Protein AF-A0A7D9EPI9-F1 (afdb_monomer_lite)

Structure (mmCIF, N/CA/C/O backbone):
data_AF-A0A7D9EPI9-F1
#
_entry.id   AF-A0A7D9EPI9-F1
#
loop_
_atom_site.group_PDB
_atom_site.id
_atom_site.type_symbol
_atom_site.label_atom_id
_atom_site.label_alt_id
_atom_site.label_comp_id
_atom_site.label_asym_id
_atom_site.label_entity_id
_atom_site.label_seq_id
_atom_site.pdbx_PDB_ins_code
_atom_site.Cartn_x
_atom_site.Cartn_y
_atom_site.Cartn_z
_atom_site.occupancy
_atom_site.B_iso_or_equiv
_atom_site.auth_seq_id
_atom_site.auth_comp_id
_atom_site.auth_asym_id
_atom_site.auth_atom_id
_atom_site.pdbx_PDB_model_num
ATOM 1 N N . MET A 1 1 ? -19.679 -3.383 13.156 1.00 97.25 1 MET A N 1
ATOM 2 C CA . MET A 1 1 ? -20.537 -3.506 14.360 1.00 97.25 1 MET A CA 1
ATOM 3 C C . MET A 1 1 ? -21.855 -2.795 14.095 1.00 97.25 1 MET A C 1
ATOM 5 O O . MET A 1 1 ? -21.813 -1.631 13.711 1.00 97.25 1 MET A O 1
ATOM 9 N N . LYS A 1 2 ? -22.999 -3.475 14.230 1.00 97.81 2 LYS A N 1
ATOM 10 C CA . LYS A 1 2 ? -24.325 -2.913 13.910 1.00 97.81 2 LYS A CA 1
ATOM 11 C C . LYS A 1 2 ? -24.828 -2.043 15.060 1.00 97.81 2 LYS A C 1
ATOM 13 O O . LYS A 1 2 ? -24.812 -2.496 16.202 1.00 97.81 2 LYS A O 1
ATOM 18 N N . VAL A 1 3 ? -25.292 -0.832 14.768 1.00 98.00 3 VAL A N 1
ATOM 19 C CA . VAL A 1 3 ? -25.965 0.033 15.747 1.00 98.00 3 VAL A CA 1
ATOM 20 C C . VAL A 1 3 ? -27.349 -0.527 16.048 1.00 98.00 3 VAL A C 1
ATOM 22 O O . VAL A 1 3 ? -28.103 -0.848 15.127 1.00 98.00 3 VAL A O 1
ATOM 25 N N . LEU A 1 4 ? -27.681 -0.650 17.332 1.00 97.06 4 LEU A N 1
ATOM 26 C CA . LEU A 1 4 ? -28.988 -1.128 17.773 1.00 97.06 4 LEU A CA 1
ATOM 27 C C . LEU A 1 4 ? -30.002 0.019 17.841 1.00 97.06 4 LEU A C 1
ATOM 29 O O . LEU A 1 4 ? -29.685 1.123 18.283 1.00 97.06 4 LEU A O 1
ATOM 33 N N . GLU A 1 5 ? -31.227 -0.259 17.401 1.00 92.69 5 GLU A N 1
ATOM 34 C CA . GLU A 1 5 ? -32.354 0.665 17.521 1.00 92.69 5 GLU A CA 1
ATOM 35 C C . GLU A 1 5 ? -32.891 0.711 18.969 1.00 92.69 5 GLU A C 1
ATOM 37 O O . GLU A 1 5 ? -32.772 -0.277 19.699 1.00 92.69 5 GLU A O 1
ATOM 42 N N . PRO A 1 6 ? -33.503 1.831 19.403 1.00 91.94 6 PRO A N 1
ATOM 43 C CA . PRO A 1 6 ? -33.719 3.070 18.651 1.00 91.94 6 PRO A CA 1
ATOM 44 C C . PRO A 1 6 ? -32.454 3.937 18.555 1.00 91.94 6 PRO A C 1
ATOM 46 O O . PRO A 1 6 ? -31.719 4.111 19.531 1.00 91.94 6 PRO A O 1
ATOM 49 N N . TYR A 1 7 ? -32.224 4.532 17.380 1.00 93.25 7 TYR A N 1
ATOM 50 C CA . TYR A 1 7 ? -31.107 5.452 17.166 1.00 93.25 7 TYR A CA 1
ATOM 51 C C . TYR A 1 7 ? -31.318 6.756 17.938 1.00 93.25 7 TYR A C 1
ATOM 53 O O . TYR A 1 7 ? -32.371 7.388 17.863 1.00 93.25 7 TYR A O 1
ATOM 61 N N . LYS A 1 8 ? -30.297 7.163 18.694 1.00 87.12 8 LYS A N 1
ATOM 62 C CA . LYS A 1 8 ? -30.306 8.388 19.506 1.00 87.12 8 LYS A CA 1
ATOM 63 C C . LYS A 1 8 ? -29.570 9.523 18.791 1.00 87.12 8 LYS A C 1
ATOM 65 O O . LYS A 1 8 ? -28.892 9.295 17.792 1.00 87.12 8 LYS A O 1
ATOM 70 N N . SER A 1 9 ? -29.709 10.737 19.329 1.00 88.19 9 SER A N 1
ATOM 71 C CA . SER A 1 9 ? -28.993 11.943 18.882 1.00 88.19 9 SER A CA 1
ATOM 72 C C . SER A 1 9 ? -29.084 12.147 17.358 1.00 88.19 9 SER A C 1
ATOM 74 O O . SER A 1 9 ? -30.159 11.997 16.774 1.00 88.19 9 SER A O 1
ATOM 76 N N . LYS A 1 10 ? -27.974 12.492 16.700 1.00 93.88 10 LYS A N 1
ATOM 77 C CA . LYS A 1 10 ? -27.913 12.733 15.255 1.00 93.88 10 LYS A CA 1
ATOM 78 C C . LYS A 1 10 ? -28.196 11.475 14.425 1.00 93.88 10 LYS A C 1
ATOM 80 O O . LYS A 1 10 ? -28.709 11.599 13.314 1.00 93.88 10 LYS A O 1
ATOM 85 N N . LEU A 1 11 ? -27.928 10.278 14.962 1.00 95.12 11 LEU A N 1
ATOM 86 C CA . LEU A 1 11 ? -28.187 9.013 14.260 1.00 95.12 11 LEU A CA 1
ATOM 87 C C . LEU A 1 11 ? -29.686 8.752 14.042 1.00 95.12 11 LEU A C 1
ATOM 89 O O . LEU A 1 11 ? -30.034 7.979 13.157 1.00 95.12 11 LEU A O 1
ATOM 93 N N . SER A 1 12 ? -30.577 9.415 14.789 1.00 95.00 12 SER A N 1
ATOM 94 C CA . SER A 1 12 ? -32.034 9.309 14.595 1.00 95.00 12 SER A CA 1
ATOM 95 C C . SER A 1 12 ? -32.492 9.668 13.173 1.00 95.00 12 SER A C 1
ATOM 97 O O . SER A 1 12 ? -33.464 9.095 12.683 1.00 95.00 12 SER A O 1
ATOM 99 N N . SER A 1 13 ? -31.751 10.533 12.469 1.00 95.38 13 SER A N 1
ATOM 100 C CA . SER A 1 13 ? -31.990 10.871 11.054 1.00 95.38 13 SER A CA 1
ATOM 101 C C . SER A 1 13 ? -31.821 9.689 10.088 1.00 95.38 13 SER A C 1
ATOM 103 O O . SER A 1 13 ? -32.274 9.754 8.949 1.00 95.38 13 SER A O 1
ATOM 105 N N . LEU A 1 14 ? -31.194 8.599 10.539 1.00 95.88 14 LEU A N 1
ATOM 106 C CA . LEU A 1 14 ? -30.938 7.381 9.769 1.00 95.88 14 LEU A CA 1
ATOM 107 C C . LEU A 1 14 ? -31.877 6.225 10.160 1.00 95.88 14 LEU A C 1
ATOM 109 O O . LEU A 1 14 ? -31.626 5.087 9.768 1.00 95.88 14 LEU A O 1
ATOM 113 N N . SER A 1 15 ? -32.930 6.495 10.941 1.00 93.75 15 SER A N 1
ATOM 114 C CA . SER A 1 15 ? -33.893 5.477 11.388 1.00 93.75 15 SER A CA 1
ATOM 115 C C . SER A 1 15 ? -34.497 4.709 10.209 1.00 93.75 15 SER A C 1
ATOM 117 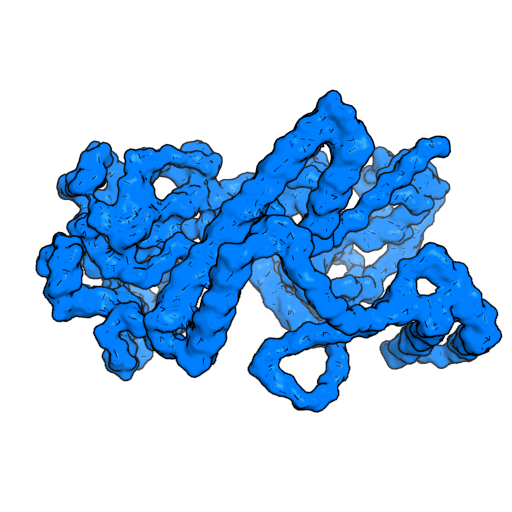O O . SER A 1 15 ? -34.819 5.300 9.177 1.00 93.75 15 SER A O 1
ATOM 119 N N . GLY A 1 16 ? -34.654 3.391 10.357 1.00 92.50 16 GLY A N 1
ATOM 120 C CA . GLY A 1 16 ? -35.127 2.513 9.282 1.00 92.50 16 GLY A CA 1
ATOM 121 C C . GLY A 1 16 ? -34.046 2.075 8.286 1.00 92.50 16 GLY A C 1
ATOM 122 O O . GLY A 1 16 ? -34.344 1.289 7.388 1.00 92.50 16 GLY A O 1
ATOM 123 N N . ARG A 1 17 ? -32.793 2.530 8.438 1.00 96.19 17 ARG A N 1
ATOM 124 C CA . ARG A 1 17 ? -31.630 2.012 7.698 1.00 96.19 17 ARG A CA 1
ATOM 125 C C . ARG A 1 17 ? -30.687 1.259 8.620 1.00 96.19 17 ARG A C 1
ATOM 127 O O . ARG A 1 17 ? -30.560 1.594 9.789 1.00 96.19 17 ARG A O 1
ATOM 134 N N . GLU A 1 18 ? -29.971 0.271 8.090 1.00 97.19 18 GLU A N 1
ATOM 135 C CA . GLU A 1 18 ? -28.964 -0.448 8.871 1.00 97.19 18 GLU A CA 1
ATOM 136 C C . GLU A 1 18 ? -27.672 0.366 8.989 1.00 97.19 18 GLU A C 1
ATOM 138 O O . GLU A 1 18 ? -26.945 0.539 8.009 1.00 97.19 18 GLU A O 1
ATOM 143 N N . VAL A 1 19 ? -27.368 0.846 10.196 1.00 98.31 19 VAL A N 1
ATOM 144 C CA . VAL A 1 19 ? -26.147 1.613 10.480 1.00 98.31 19 VAL A CA 1
ATOM 145 C C . VAL A 1 19 ? -25.066 0.721 11.092 1.00 98.31 19 VAL A C 1
ATOM 147 O O . VAL A 1 19 ? -25.307 -0.001 12.063 1.00 98.31 19 VAL A O 1
ATOM 150 N N . PHE A 1 20 ? -23.845 0.810 10.566 1.00 98.50 20 PHE A N 1
ATOM 151 C CA . PHE A 1 20 ? -22.676 0.067 11.023 1.00 98.50 20 PHE A CA 1
ATOM 152 C C . PHE A 1 20 ? -21.513 1.000 11.355 1.00 98.50 20 PHE A C 1
ATOM 154 O O . PHE A 1 20 ? -21.058 1.781 10.523 1.00 98.50 20 PHE A O 1
ATOM 161 N N . LEU A 1 21 ? -20.960 0.852 12.558 1.00 98.44 21 LEU A N 1
ATOM 162 C CA . LEU A 1 21 ? -19.638 1.378 12.888 1.00 98.44 21 LEU A CA 1
ATOM 163 C C . LEU A 1 21 ? -18.603 0.378 12.376 1.00 98.44 21 LEU A C 1
ATOM 165 O O . LEU A 1 21 ? -18.554 -0.773 12.837 1.00 98.44 21 LEU A O 1
ATOM 169 N N . VAL A 1 22 ? -17.807 0.804 11.399 1.00 98.19 22 VAL A N 1
ATOM 170 C CA . VAL A 1 22 ? -16.820 -0.052 10.735 1.00 98.19 22 VAL A CA 1
ATOM 171 C C . VAL A 1 22 ? -15.447 0.180 11.347 1.00 98.19 22 VAL A C 1
ATOM 173 O O . VAL A 1 22 ? -14.872 1.254 11.214 1.00 98.19 22 VAL A O 1
ATOM 176 N N . ALA A 1 23 ? -14.929 -0.821 12.058 1.00 98.00 23 ALA A N 1
ATOM 177 C CA . ALA A 1 23 ? -13.635 -0.768 12.731 1.00 98.00 23 ALA A CA 1
ATOM 178 C C . ALA A 1 23 ? -12.596 -1.589 11.964 1.00 98.00 23 ALA A C 1
ATOM 180 O O . ALA A 1 23 ? -12.874 -2.717 11.561 1.00 98.00 23 ALA A O 1
ATOM 181 N N . ALA A 1 24 ? -11.398 -1.034 11.782 1.00 97.19 24 ALA A N 1
ATOM 182 C CA . ALA A 1 24 ? -10.280 -1.759 11.184 1.00 97.19 24 ALA A CA 1
ATOM 183 C C . ALA A 1 24 ? -9.490 -2.518 12.259 1.00 97.19 24 ALA A C 1
ATOM 185 O O . ALA A 1 24 ? -9.129 -1.947 13.287 1.00 97.19 24 ALA A O 1
ATOM 186 N N . THR A 1 25 ? -9.162 -3.784 11.995 1.00 95.38 25 THR A N 1
ATOM 187 C CA . THR A 1 25 ? -8.298 -4.599 12.860 1.00 95.38 25 THR A CA 1
ATOM 188 C C . THR A 1 25 ? -7.318 -5.428 12.035 1.00 95.38 25 THR A C 1
ATOM 190 O O . THR A 1 25 ? -7.625 -5.865 10.929 1.00 95.38 25 THR A O 1
ATOM 193 N N . LEU A 1 26 ? -6.128 -5.659 12.594 1.00 94.25 26 LEU A N 1
ATOM 194 C CA . LEU A 1 26 ? -5.126 -6.587 12.056 1.00 94.25 26 LEU A CA 1
ATOM 195 C C . LEU A 1 26 ? -5.144 -7.943 12.770 1.00 94.25 26 LEU A C 1
ATOM 197 O O . LEU A 1 26 ? -4.328 -8.805 12.439 1.00 94.25 26 LEU A O 1
ATOM 201 N N . ARG A 1 27 ? -6.024 -8.113 13.762 1.00 95.44 27 ARG A N 1
ATOM 202 C CA . ARG A 1 27 ? -6.145 -9.300 14.615 1.00 95.44 27 ARG A CA 1
ATOM 203 C C . ARG A 1 27 ? -7.602 -9.780 14.655 1.00 95.44 27 ARG A C 1
ATOM 205 O O . ARG A 1 27 ? -8.275 -9.606 15.665 1.00 95.44 27 ARG A O 1
ATOM 212 N N . PRO A 1 28 ? -8.146 -10.297 13.541 1.00 97.06 28 PRO A N 1
ATOM 213 C CA . PRO A 1 28 ? -9.528 -10.779 13.495 1.00 97.06 28 PRO A CA 1
ATOM 214 C C . PRO A 1 28 ? -9.787 -11.923 14.487 1.00 97.06 28 PRO A C 1
ATOM 216 O O . PRO A 1 28 ? -10.894 -12.044 15.002 1.00 97.06 28 PRO A O 1
ATOM 219 N N . GLU A 1 29 ? -8.769 -12.716 14.829 1.00 96.69 29 GLU A N 1
ATOM 220 C CA . GLU A 1 29 ? -8.881 -13.793 15.815 1.00 96.69 29 GLU A CA 1
ATOM 221 C C . GLU A 1 29 ? -9.288 -13.302 17.209 1.00 96.69 29 GLU A C 1
ATOM 223 O O . GLU A 1 29 ? -9.822 -14.075 17.999 1.00 96.69 29 GLU A O 1
ATOM 228 N N . THR A 1 30 ? -9.067 -12.022 17.524 1.00 97.38 30 THR A N 1
ATOM 229 C CA . THR A 1 30 ? -9.356 -11.488 18.855 1.00 97.38 30 THR A CA 1
ATOM 230 C C . THR A 1 30 ? -10.792 -10.995 19.025 1.00 97.38 30 THR A C 1
ATOM 232 O O . THR A 1 30 ? -11.185 -10.608 20.125 1.00 97.38 30 THR A O 1
ATOM 235 N N . MET A 1 31 ? -11.611 -11.009 17.968 1.00 98.12 31 MET A N 1
ATOM 236 C CA . MET A 1 31 ? -12.956 -10.415 17.986 1.00 98.12 31 MET A CA 1
ATOM 237 C C . MET A 1 31 ? -13.931 -11.099 18.958 1.00 98.12 31 MET A C 1
ATOM 239 O O . MET A 1 31 ? -14.906 -10.478 19.381 1.00 98.12 31 MET A O 1
ATOM 243 N N . TYR A 1 32 ? -13.635 -12.324 19.398 1.00 98.00 32 TYR A N 1
ATOM 244 C CA . TYR A 1 32 ? -14.371 -13.007 20.466 1.00 98.00 32 TYR A CA 1
ATOM 245 C C . TYR A 1 32 ? -14.298 -12.286 21.824 1.00 98.00 32 TYR A C 1
ATOM 247 O O . TYR A 1 32 ? -15.176 -12.471 22.663 1.00 98.00 32 TYR A O 1
ATOM 255 N N . GLY A 1 33 ? -13.263 -11.469 22.055 1.00 97.75 33 GLY A N 1
ATOM 256 C CA . GLY A 1 33 ? -13.019 -10.805 23.339 1.00 97.75 33 GLY A CA 1
ATOM 257 C C . GLY A 1 33 ? -13.422 -9.338 23.374 1.00 97.75 33 GLY A C 1
ATOM 258 O O . GLY A 1 33 ? -12.892 -8.584 24.190 1.00 97.75 33 GLY A O 1
ATOM 259 N N . GLN A 1 34 ? -14.309 -8.906 22.472 1.00 98.56 34 GLN A N 1
ATOM 260 C CA . GLN A 1 34 ? -14.727 -7.507 22.429 1.00 98.56 34 GLN A CA 1
ATOM 261 C C . GLN A 1 34 ? -15.580 -7.136 23.644 1.00 98.56 34 GLN A C 1
ATOM 263 O O . GLN A 1 34 ? -16.635 -7.732 23.854 1.00 98.56 34 GLN A O 1
ATOM 268 N N . THR A 1 35 ? -15.176 -6.105 24.386 1.00 98.62 35 THR A N 1
ATOM 269 C CA . THR A 1 35 ? -15.950 -5.548 25.515 1.00 98.62 35 THR A CA 1
ATOM 270 C C . THR A 1 35 ? -16.702 -4.274 25.148 1.00 98.62 35 THR A C 1
ATOM 272 O O . THR A 1 35 ? -17.728 -3.954 25.739 1.00 98.62 35 THR A O 1
ATOM 275 N N . ASN A 1 36 ? -16.172 -3.510 24.193 1.00 98.75 36 ASN A N 1
ATOM 276 C CA . ASN A 1 36 ? -16.691 -2.214 23.768 1.00 98.75 36 ASN A CA 1
ATOM 277 C C . ASN A 1 36 ? -16.110 -1.812 22.400 1.00 98.75 36 ASN A C 1
ATOM 279 O O . ASN A 1 36 ? -15.264 -2.497 21.825 1.00 98.75 36 ASN A O 1
ATOM 283 N N . CYS A 1 37 ? -16.556 -0.674 21.885 1.00 98.56 37 CYS A N 1
ATOM 284 C CA . CYS A 1 37 ? -16.007 -0.022 20.701 1.00 98.56 37 CYS A CA 1
ATOM 285 C C . CYS A 1 37 ? -15.386 1.311 21.123 1.00 98.56 37 CYS A C 1
ATOM 287 O O . CYS A 1 37 ? -16.001 2.051 21.881 1.00 98.56 37 CYS A O 1
ATOM 289 N N . PHE A 1 38 ? -14.197 1.652 20.649 1.00 98.38 38 PHE A N 1
ATOM 290 C CA . PHE A 1 38 ? -13.574 2.940 20.916 1.00 98.38 38 PHE A CA 1
ATOM 291 C C . PHE A 1 38 ? -13.771 3.922 19.767 1.00 98.38 38 PHE A C 1
ATOM 293 O O . PHE A 1 38 ? -13.585 3.592 18.593 1.00 98.38 38 PHE A O 1
ATOM 300 N N . VAL A 1 39 ? -14.106 5.154 20.138 1.00 98.00 39 VAL A N 1
ATOM 301 C CA . VAL A 1 39 ? -14.189 6.314 19.248 1.00 98.00 39 VAL A CA 1
ATOM 302 C C . VAL A 1 39 ? -13.518 7.508 19.921 1.00 98.00 39 VAL A C 1
ATOM 304 O O . VAL A 1 39 ? -13.577 7.674 21.143 1.00 98.00 39 VAL A O 1
ATOM 307 N N . ARG A 1 40 ? -12.848 8.354 19.137 1.00 97.56 40 ARG A N 1
ATOM 308 C CA . ARG A 1 40 ? -12.223 9.578 19.659 1.00 97.56 40 ARG A CA 1
ATOM 309 C C . ARG A 1 40 ? -13.260 10.706 19.718 1.00 97.56 40 ARG A C 1
ATOM 311 O O . ARG A 1 40 ? -13.770 11.051 18.652 1.00 97.56 40 ARG A O 1
ATOM 318 N N . PRO A 1 41 ? -13.565 11.298 20.892 1.00 96.62 41 PRO A N 1
ATOM 319 C CA . PRO A 1 41 ? -14.691 12.231 21.049 1.00 96.62 41 PRO A CA 1
ATOM 320 C C . PRO A 1 41 ? -14.652 13.472 20.142 1.00 96.62 41 PRO A C 1
ATOM 322 O O . PRO A 1 41 ? -15.694 13.940 19.696 1.00 96.62 41 PRO A O 1
ATOM 325 N N . ASP A 1 42 ? -13.458 13.995 19.864 1.00 96.75 42 ASP A N 1
ATOM 326 C CA . ASP A 1 42 ? -13.216 15.217 19.083 1.00 96.75 42 ASP A CA 1
ATOM 327 C C . ASP A 1 42 ? -12.906 14.954 17.596 1.00 96.75 42 ASP A C 1
ATOM 329 O O . ASP A 1 42 ? -12.675 15.893 16.835 1.00 96.75 42 ASP A O 1
ATOM 333 N N . MET A 1 43 ? -12.873 13.689 17.167 1.00 97.62 43 MET A N 1
ATOM 334 C CA . MET A 1 43 ? -12.644 13.325 15.767 1.00 97.62 43 MET A CA 1
ATOM 335 C C . MET A 1 43 ? -13.930 13.478 14.956 1.00 97.62 43 MET A C 1
ATOM 337 O O . MET A 1 43 ? -15.023 13.206 15.454 1.00 97.62 43 MET A O 1
ATOM 341 N N . GLN A 1 44 ? -13.776 13.895 13.700 1.00 98.06 44 GLN A N 1
ATOM 342 C CA . GLN A 1 44 ? -14.869 13.985 12.740 1.00 98.06 44 GLN A CA 1
ATOM 343 C C . GLN A 1 44 ? -15.082 12.634 12.050 1.00 98.06 44 GLN A C 1
ATOM 345 O O . GLN A 1 44 ? -14.146 12.025 11.524 1.00 98.06 44 GLN A O 1
ATOM 350 N N . TYR A 1 45 ? -16.332 12.197 12.022 1.00 98.50 45 TYR A N 1
ATOM 351 C CA . TYR A 1 45 ? -16.818 11.010 11.337 1.00 98.50 45 TYR A CA 1
ATOM 352 C C . TYR A 1 45 ? -17.910 11.416 10.352 1.00 98.50 45 TYR A C 1
ATOM 354 O O . TYR A 1 45 ? -18.534 12.471 10.464 1.00 98.50 45 TYR A O 1
ATOM 362 N N . ILE A 1 46 ? -18.156 10.548 9.387 1.00 98.56 46 ILE A N 1
ATOM 363 C CA . ILE A 1 46 ? -19.242 10.675 8.430 1.00 98.56 46 ILE A CA 1
ATOM 364 C C . ILE A 1 46 ? -20.019 9.368 8.369 1.00 98.56 46 ILE A C 1
ATOM 366 O O . ILE A 1 46 ? -19.459 8.298 8.612 1.00 98.56 46 ILE A O 1
ATOM 370 N N . ALA A 1 47 ? -21.296 9.470 8.027 1.00 98.44 47 ALA A N 1
ATOM 371 C CA . ALA A 1 47 ? -22.114 8.353 7.595 1.00 98.44 47 ALA A CA 1
ATOM 372 C C . ALA A 1 47 ? -22.291 8.428 6.074 1.00 98.44 47 ALA A C 1
ATOM 374 O O . ALA A 1 47 ? -22.667 9.483 5.555 1.00 98.44 47 ALA A O 1
ATOM 375 N N . PHE A 1 48 ? -22.034 7.331 5.367 1.00 98.38 48 PHE A N 1
ATOM 376 C CA . PHE A 1 48 ? -22.238 7.230 3.919 1.00 98.38 48 PHE A CA 1
ATOM 377 C C . PHE A 1 48 ? -22.910 5.902 3.561 1.00 98.38 48 PHE A C 1
ATOM 379 O O . PHE A 1 48 ? -22.826 4.934 4.321 1.00 98.38 48 PHE A O 1
ATOM 386 N N . GLU A 1 49 ? -23.614 5.872 2.432 1.00 97.56 49 GLU A N 1
ATOM 387 C CA . GLU A 1 49 ? -24.300 4.673 1.945 1.00 97.56 49 GLU A CA 1
ATOM 388 C C . GLU A 1 49 ? -23.356 3.802 1.108 1.00 97.56 49 GLU A C 1
ATOM 390 O O . GLU A 1 49 ? -22.606 4.305 0.270 1.00 97.56 49 GLU A O 1
ATOM 395 N N . THR A 1 50 ? -23.393 2.492 1.343 1.00 96.94 50 THR A N 1
ATOM 396 C CA . THR A 1 50 ? -22.642 1.499 0.569 1.00 96.94 50 THR A CA 1
ATOM 397 C C . THR A 1 50 ? -23.463 0.966 -0.604 1.00 96.94 50 THR A C 1
ATOM 399 O O . THR A 1 50 ? -24.684 1.120 -0.656 1.00 96.94 50 THR A O 1
ATOM 402 N N . VAL A 1 51 ? -22.817 0.230 -1.511 1.00 96.12 51 VAL A N 1
ATOM 403 C CA . VAL A 1 51 ? -23.473 -0.462 -2.638 1.00 96.12 51 VAL A CA 1
ATOM 404 C C . VAL A 1 51 ? -24.576 -1.442 -2.194 1.00 96.12 51 VAL A C 1
ATOM 406 O O . VAL A 1 51 ? -25.483 -1.768 -2.957 1.00 96.12 51 VAL A O 1
ATOM 409 N N . HIS A 1 52 ? -24.547 -1.879 -0.932 1.00 94.06 52 HIS A N 1
ATOM 410 C CA . HIS A 1 52 ? -25.555 -2.755 -0.333 1.00 94.06 52 HIS A CA 1
ATOM 411 C C . HIS A 1 52 ? -26.664 -1.999 0.416 1.00 94.06 52 HIS A C 1
ATOM 413 O O . HIS A 1 52 ? -27.424 -2.622 1.155 1.00 94.06 52 HIS A O 1
ATOM 419 N N . LYS A 1 53 ? -26.773 -0.672 0.242 1.00 94.75 53 LYS A N 1
ATOM 420 C CA . LYS A 1 53 ? -27.742 0.206 0.931 1.00 94.75 53 LYS A CA 1
ATOM 421 C C . LYS A 1 53 ? -27.612 0.209 2.461 1.00 94.75 53 LYS A C 1
ATOM 423 O O . LYS A 1 53 ? -28.548 0.568 3.176 1.00 94.75 53 LYS A O 1
ATOM 428 N N . GLN A 1 54 ? -26.452 -0.200 2.971 1.00 95.75 54 GLN A N 1
ATOM 429 C CA . GLN A 1 54 ? -26.102 -0.111 4.387 1.00 95.75 54 GLN A CA 1
ATOM 430 C C . GLN A 1 54 ? -25.393 1.212 4.651 1.00 95.75 54 GLN A C 1
ATOM 432 O O . GLN A 1 54 ? -24.741 1.758 3.762 1.00 95.75 54 GLN A O 1
ATOM 437 N N . ILE A 1 55 ? -25.487 1.724 5.875 1.00 98.12 55 ILE A N 1
ATOM 438 C CA . ILE A 1 55 ? -24.855 2.987 6.249 1.00 98.12 55 ILE A CA 1
ATOM 439 C C . ILE A 1 55 ? -23.599 2.712 7.058 1.00 98.12 55 ILE A C 1
ATOM 441 O O . ILE A 1 55 ? -23.672 2.179 8.164 1.00 98.12 55 ILE A O 1
ATOM 445 N N . PHE A 1 56 ? -22.443 3.092 6.530 1.00 98.56 56 PHE A N 1
ATOM 446 C CA . PHE A 1 56 ? -21.166 2.946 7.222 1.00 98.56 56 PHE A CA 1
ATOM 447 C C . PHE A 1 56 ? -20.768 4.254 7.896 1.00 98.56 56 PHE A C 1
ATOM 449 O O . PHE A 1 56 ? -20.834 5.320 7.288 1.00 98.56 56 PHE A O 1
ATOM 456 N N . VAL A 1 57 ? -20.334 4.158 9.155 1.00 98.62 57 VAL A N 1
ATOM 457 C CA . VAL A 1 57 ? -19.823 5.277 9.953 1.00 98.62 57 VAL A CA 1
ATOM 458 C C . VAL A 1 57 ? -18.321 5.118 10.168 1.00 98.62 57 VAL A C 1
ATOM 460 O O . VAL A 1 57 ? -17.876 4.177 10.832 1.00 98.62 57 VAL A O 1
ATOM 463 N N . CYS A 1 58 ? -17.542 6.049 9.617 1.00 98.56 58 CYS A N 1
ATOM 464 C CA . CYS A 1 58 ? -16.081 6.099 9.722 1.00 98.56 58 CYS A CA 1
ATOM 465 C C . CYS A 1 58 ? -15.551 7.519 9.469 1.00 98.56 58 CYS A C 1
ATOM 467 O O . CYS A 1 58 ? -16.312 8.457 9.253 1.00 98.56 58 CYS A O 1
ATOM 469 N N . THR A 1 59 ? -14.233 7.707 9.472 1.00 98.12 59 THR A N 1
ATOM 470 C CA . THR A 1 59 ? -13.622 8.964 9.009 1.00 98.12 59 THR A CA 1
ATOM 471 C C . THR A 1 59 ? -13.816 9.173 7.505 1.00 98.12 59 THR A C 1
ATOM 473 O O . THR A 1 59 ? -13.898 8.219 6.727 1.00 98.12 59 THR A O 1
ATOM 476 N N . ARG A 1 60 ? -13.794 10.439 7.067 1.00 97.00 60 ARG A N 1
ATOM 477 C CA . ARG A 1 60 ? -13.874 10.814 5.642 1.00 97.00 60 ARG A CA 1
ATOM 478 C C . ARG A 1 60 ? -12.753 10.193 4.802 1.00 97.00 60 ARG A C 1
ATOM 480 O O . ARG A 1 60 ? -12.979 9.772 3.674 1.00 97.00 60 ARG A O 1
ATOM 487 N N . ARG A 1 61 ? -11.549 10.079 5.372 1.00 96.19 61 ARG A N 1
ATOM 488 C CA . ARG A 1 61 ? -10.403 9.424 4.724 1.00 96.19 61 ARG A CA 1
ATOM 489 C C . ARG A 1 61 ? -10.678 7.949 4.426 1.00 96.19 61 ARG A C 1
ATOM 491 O O . ARG A 1 61 ? -10.357 7.486 3.336 1.00 96.19 61 ARG A O 1
ATOM 498 N N . ALA A 1 62 ? -11.245 7.226 5.389 1.00 97.69 62 ALA A N 1
ATOM 499 C CA . ALA A 1 62 ? -11.558 5.814 5.216 1.00 97.69 62 ALA A CA 1
ATOM 500 C C . ALA A 1 62 ? -12.658 5.609 4.168 1.00 97.69 62 ALA A C 1
ATOM 502 O O . ALA A 1 62 ? -12.493 4.761 3.299 1.00 97.69 62 ALA A O 1
ATOM 503 N N . ALA A 1 63 ? -13.704 6.443 4.176 1.00 97.75 63 ALA A N 1
ATOM 504 C CA . ALA A 1 63 ? -14.745 6.415 3.147 1.00 97.75 63 ALA A CA 1
ATOM 505 C C . ALA A 1 63 ? -14.182 6.688 1.743 1.00 97.75 63 ALA A C 1
ATOM 507 O O . ALA A 1 63 ? -14.502 5.964 0.807 1.00 97.75 63 ALA A O 1
ATOM 508 N N . GLN A 1 64 ? -13.273 7.663 1.600 1.00 96.88 64 GLN A N 1
ATOM 509 C CA . GLN A 1 64 ? -12.598 7.916 0.324 1.00 96.88 64 GLN A CA 1
ATOM 510 C C . GLN A 1 64 ? -11.836 6.687 -0.172 1.00 96.88 64 GLN A C 1
ATOM 512 O O . GLN A 1 64 ? -11.910 6.352 -1.347 1.00 96.88 64 GLN A O 1
ATOM 517 N N . ASN A 1 65 ? -11.110 6.009 0.711 1.00 97.06 65 ASN A N 1
ATOM 518 C CA . ASN A 1 65 ? -10.344 4.823 0.351 1.00 97.06 65 ASN A CA 1
ATOM 519 C C . ASN A 1 65 ? -11.274 3.648 -0.019 1.00 97.06 65 ASN A C 1
ATOM 521 O O . ASN A 1 65 ? -11.097 3.035 -1.065 1.00 97.06 65 ASN A O 1
ATOM 525 N N . MET A 1 66 ? -12.335 3.419 0.764 1.00 98.06 66 MET A N 1
ATOM 526 C CA . MET A 1 66 ? -13.388 2.437 0.463 1.00 98.06 66 MET A CA 1
ATOM 527 C C . MET A 1 66 ? -14.086 2.714 -0.875 1.00 98.06 66 MET A C 1
ATOM 529 O O . MET A 1 66 ? -14.395 1.775 -1.606 1.00 98.06 66 MET A O 1
ATOM 533 N N . SER A 1 67 ? -14.294 3.986 -1.229 1.00 97.81 67 SER A N 1
ATOM 534 C CA . SER A 1 67 ? -14.962 4.354 -2.482 1.00 97.81 67 SER A CA 1
ATOM 535 C C . SER A 1 67 ? -14.188 3.965 -3.742 1.00 97.81 67 SER A C 1
ATOM 537 O O . SER A 1 67 ? -14.775 3.925 -4.808 1.00 97.81 67 SER A O 1
ATOM 539 N N . TYR A 1 68 ? -12.893 3.652 -3.639 1.00 97.69 68 TYR A N 1
ATOM 540 C CA . TYR A 1 68 ? -12.099 3.098 -4.744 1.00 97.69 68 TYR A CA 1
ATOM 541 C C . TYR A 1 68 ? -11.917 1.575 -4.642 1.00 97.69 68 TYR A C 1
ATOM 543 O O . TYR A 1 68 ? -11.100 1.005 -5.354 1.00 97.69 68 TYR A O 1
ATOM 551 N N . GLN A 1 69 ? -12.608 0.909 -3.714 1.00 97.62 69 GLN A N 1
ATOM 552 C CA . GLN A 1 69 ? -12.477 -0.529 -3.439 1.00 97.62 69 GLN A CA 1
ATOM 553 C C . GLN A 1 69 ? -13.798 -1.284 -3.655 1.00 97.62 69 GLN A C 1
ATOM 555 O O . GLN A 1 69 ? -13.994 -2.356 -3.088 1.00 97.62 69 GLN A O 1
ATOM 560 N N . GLY A 1 70 ? -14.732 -0.708 -4.420 1.00 96.00 70 GLY A N 1
ATOM 561 C CA . GLY A 1 70 ? -16.035 -1.320 -4.707 1.00 96.00 70 GLY A CA 1
ATOM 562 C C . GLY A 1 70 ? -17.056 -1.251 -3.564 1.00 96.00 70 GLY A C 1
ATOM 563 O O . GLY A 1 70 ? -18.046 -1.978 -3.578 1.00 96.00 70 GLY A O 1
ATOM 564 N N . PHE A 1 71 ? -16.847 -0.397 -2.554 1.00 97.19 71 PHE A N 1
ATOM 565 C CA . PHE A 1 71 ? -17.818 -0.223 -1.461 1.00 97.19 71 PHE A CA 1
ATOM 566 C C . PHE A 1 71 ? -18.983 0.695 -1.845 1.00 97.19 71 PHE A C 1
ATOM 568 O O . PHE A 1 71 ? -20.020 0.688 -1.179 1.00 97.19 71 PHE A O 1
ATOM 575 N N . THR A 1 72 ? -18.805 1.509 -2.880 1.00 97.19 72 THR A N 1
ATOM 576 C CA . THR A 1 72 ? -19.754 2.516 -3.362 1.00 97.19 72 THR A CA 1
ATOM 577 C C . THR A 1 72 ? -20.167 2.189 -4.791 1.00 97.19 72 THR A C 1
ATOM 579 O O . THR A 1 72 ? -19.487 1.439 -5.483 1.00 97.19 72 THR A O 1
ATOM 582 N N . THR A 1 73 ? -21.300 2.734 -5.233 1.00 93.94 73 THR A N 1
ATOM 583 C CA . THR A 1 73 ? -21.855 2.457 -6.570 1.00 93.94 73 THR A CA 1
ATOM 584 C C . THR A 1 73 ? -20.946 2.933 -7.704 1.00 93.94 73 THR A C 1
ATOM 586 O O . THR A 1 73 ? -20.915 2.322 -8.765 1.00 93.94 73 THR A O 1
ATOM 589 N N . GLU A 1 74 ? -20.220 4.029 -7.482 1.00 94.38 74 GLU A N 1
ATOM 590 C CA . GLU A 1 74 ? -19.261 4.595 -8.426 1.00 94.38 74 GLU A CA 1
ATOM 591 C C . GLU A 1 74 ? -17.904 4.771 -7.741 1.00 94.38 74 GLU A C 1
ATOM 593 O O . GLU A 1 74 ? -17.839 5.171 -6.570 1.00 94.38 74 GLU A O 1
ATOM 598 N N . ASP A 1 75 ? -16.828 4.521 -8.488 1.00 93.69 75 ASP A N 1
ATOM 599 C CA . ASP A 1 75 ? -15.464 4.664 -7.990 1.00 93.69 75 ASP A CA 1
ATOM 600 C C . ASP A 1 75 ? -15.155 6.109 -7.593 1.00 93.69 75 ASP A C 1
ATOM 602 O O . ASP A 1 75 ? -15.424 7.073 -8.317 1.00 93.69 75 ASP A O 1
ATOM 606 N N . GLY A 1 76 ? -14.574 6.265 -6.408 1.00 95.38 76 GLY A N 1
ATOM 607 C CA . GLY A 1 76 ? -14.157 7.552 -5.861 1.00 95.38 76 GLY A CA 1
ATOM 608 C C . GLY A 1 76 ? -15.297 8.457 -5.390 1.00 95.38 76 GLY A C 1
ATOM 609 O O . GLY A 1 76 ? -15.017 9.547 -4.877 1.00 95.38 76 GLY A O 1
ATOM 610 N N . LYS A 1 77 ? -16.561 8.035 -5.535 1.00 96.44 77 LYS A N 1
ATOM 611 C CA . LYS A 1 77 ? -17.747 8.842 -5.223 1.00 96.44 77 LYS A CA 1
ATOM 612 C C . LYS A 1 77 ? -18.585 8.224 -4.112 1.00 96.44 77 LYS A C 1
ATOM 614 O O . LYS A 1 77 ? -18.898 7.040 -4.116 1.00 96.44 77 LYS A O 1
ATOM 619 N N . TYR A 1 78 ? -19.001 9.070 -3.178 1.00 96.94 78 TYR A N 1
ATOM 620 C CA . TYR A 1 78 ? -19.940 8.731 -2.114 1.00 96.94 78 TYR A CA 1
ATOM 621 C C . TYR A 1 78 ? -20.661 9.989 -1.642 1.00 96.94 78 TYR A C 1
ATOM 623 O O . TYR A 1 78 ? -20.090 11.082 -1.625 1.00 96.94 78 TYR A O 1
ATOM 631 N N . GLU A 1 79 ? -21.913 9.826 -1.228 1.00 94.50 79 GLU A N 1
ATOM 632 C CA . GLU A 1 79 ? -22.685 10.893 -0.603 1.00 94.50 79 GLU A CA 1
ATOM 633 C C . GLU A 1 79 ? -22.524 10.834 0.918 1.00 94.50 79 GLU A C 1
ATOM 635 O O . GLU A 1 79 ? -22.691 9.784 1.545 1.00 94.50 79 GLU A O 1
ATOM 640 N N . VAL A 1 80 ? -22.200 11.977 1.524 1.00 97.88 80 VAL A N 1
ATOM 641 C CA . VAL A 1 80 ? -22.200 12.112 2.982 1.00 97.88 80 VAL A CA 1
ATOM 642 C C . VAL A 1 80 ? -23.621 12.390 3.440 1.00 97.88 80 VAL A C 1
ATOM 644 O O . VAL A 1 80 ? -24.144 13.480 3.239 1.00 97.88 80 VAL A O 1
ATOM 647 N N . LEU A 1 81 ? -24.221 11.402 4.094 1.00 97.62 81 LEU A N 1
ATOM 648 C CA . LEU A 1 81 ? -25.588 11.472 4.601 1.00 97.62 81 LEU A CA 1
ATOM 649 C C . LEU A 1 81 ? -25.672 12.195 5.946 1.00 97.62 81 LEU A C 1
ATOM 651 O O . LEU A 1 81 ? -26.699 12.778 6.280 1.00 97.62 81 LEU A O 1
ATOM 655 N N . LEU A 1 82 ? -24.606 12.110 6.745 1.00 97.88 82 LEU A N 1
ATOM 656 C CA . LEU A 1 82 ? -24.545 12.720 8.068 1.00 97.88 82 LEU A CA 1
ATOM 657 C C . LEU A 1 82 ? -23.097 12.998 8.473 1.00 97.88 82 LEU A C 1
ATOM 659 O O . LEU A 1 82 ? -22.234 12.134 8.325 1.00 97.88 82 LEU A O 1
ATOM 663 N N . GLU A 1 83 ? -22.850 14.175 9.046 1.00 98.12 83 GLU A N 1
ATOM 664 C CA . GLU A 1 83 ? -21.588 14.508 9.711 1.00 98.12 83 GLU A CA 1
ATOM 665 C C . GLU A 1 83 ? -21.727 14.381 11.233 1.00 98.12 83 GLU A C 1
ATOM 667 O O . GLU A 1 83 ? -22.709 14.824 11.843 1.00 98.12 83 GLU A O 1
ATOM 672 N N . LEU A 1 84 ? -20.731 13.755 11.853 1.00 97.62 84 LEU A N 1
ATOM 673 C CA . LEU A 1 84 ? -20.732 13.360 13.256 1.00 97.62 84 LEU A CA 1
ATOM 674 C C . LEU A 1 84 ? -19.397 13.733 13.898 1.00 97.62 84 LEU A C 1
ATOM 676 O O . LEU A 1 84 ? -18.338 13.595 13.297 1.00 97.62 84 LEU A O 1
ATOM 680 N N . THR A 1 85 ? -19.430 14.113 15.164 1.00 97.56 85 THR A N 1
ATOM 681 C CA . THR A 1 85 ? -18.257 14.060 16.041 1.00 97.56 85 THR A CA 1
ATOM 682 C C . THR A 1 85 ? -18.266 12.744 16.812 1.00 97.56 85 THR A C 1
ATOM 684 O O . THR A 1 85 ? -19.322 12.136 16.993 1.00 97.56 85 THR A O 1
ATOM 687 N N . GLY A 1 86 ? -17.120 12.293 17.322 1.00 97.12 86 GLY A N 1
ATOM 688 C CA . GLY A 1 86 ? -17.090 11.097 18.174 1.00 97.12 86 GLY A CA 1
ATOM 689 C C . GLY A 1 86 ? -17.988 11.208 19.409 1.00 97.12 86 GLY A C 1
ATOM 690 O O . GLY A 1 86 ? -18.520 10.204 19.873 1.00 97.12 86 GLY A O 1
ATOM 691 N N . GLN A 1 87 ? -18.208 12.426 19.912 1.00 97.00 87 GLN A N 1
ATOM 692 C CA . GLN A 1 87 ? -19.152 12.691 20.994 1.00 97.00 87 GLN A CA 1
ATOM 693 C C . GLN A 1 87 ? -20.610 12.406 20.599 1.00 97.00 87 GLN A C 1
ATOM 695 O O . GLN A 1 87 ? -21.376 11.931 21.436 1.00 97.00 87 GLN A O 1
ATOM 700 N N . ASP A 1 88 ? -20.996 12.650 19.342 1.00 96.94 88 ASP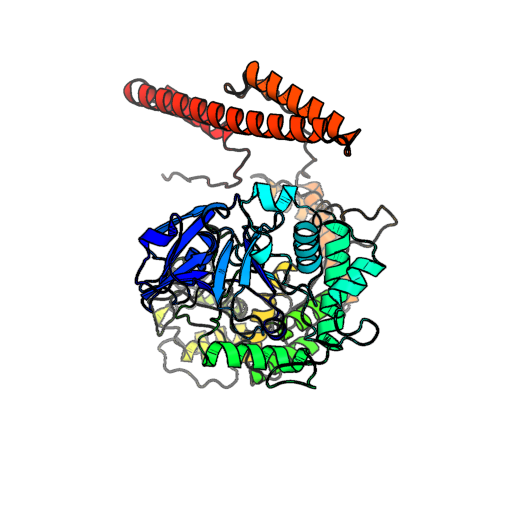 A N 1
ATOM 701 C CA . ASP A 1 88 ? -22.359 12.390 18.853 1.00 96.94 88 ASP A CA 1
ATOM 702 C C . ASP A 1 88 ? -22.708 10.892 18.867 1.00 96.94 88 ASP A C 1
ATOM 704 O O . ASP A 1 88 ? -23.884 10.534 18.968 1.00 96.94 88 ASP A O 1
ATOM 708 N N . ILE A 1 89 ? -21.686 10.031 18.785 1.00 96.81 89 ILE A N 1
ATOM 709 C CA . ILE A 1 89 ? -21.790 8.567 18.760 1.00 96.81 89 ILE A CA 1
ATOM 710 C C . ILE A 1 89 ? -21.264 7.909 20.041 1.00 96.81 89 ILE A C 1
ATOM 712 O O . ILE A 1 89 ? -20.857 6.752 20.000 1.00 96.81 89 ILE A O 1
ATOM 716 N N . MET A 1 90 ? -21.259 8.616 21.173 1.00 96.88 90 MET A N 1
ATOM 717 C CA . MET A 1 90 ? -20.819 8.091 22.471 1.00 96.88 90 MET A CA 1
ATOM 718 C C . MET A 1 90 ? -21.939 7.335 23.207 1.00 96.88 90 MET A C 1
ATOM 720 O O . MET A 1 90 ? -23.089 7.770 23.196 1.00 96.88 90 MET A O 1
ATOM 724 N N . GLY A 1 91 ? -21.620 6.213 23.864 1.00 97.06 91 GLY A N 1
ATOM 725 C CA . GLY A 1 91 ? -22.596 5.398 24.603 1.00 97.06 91 GLY A CA 1
ATOM 726 C C . GLY A 1 91 ? -23.652 4.715 23.721 1.00 97.06 91 GLY A C 1
ATOM 727 O O . GLY A 1 91 ? -24.716 4.329 24.208 1.00 97.06 91 GLY A O 1
ATOM 728 N N . VAL A 1 92 ? -23.387 4.582 22.421 1.00 97.25 92 VAL A N 1
ATOM 729 C CA . VAL A 1 92 ? -24.279 3.944 21.447 1.00 97.25 92 VAL A CA 1
ATOM 730 C C . VAL A 1 92 ? -24.212 2.422 21.619 1.00 97.25 92 VAL A C 1
ATOM 732 O O . VAL A 1 92 ? -23.104 1.881 21.616 1.00 97.25 92 VAL A O 1
ATOM 735 N N . PRO A 1 93 ? -25.356 1.722 21.756 1.00 98.12 93 PRO A N 1
ATOM 736 C CA . PRO A 1 93 ? -25.389 0.267 21.847 1.00 98.12 93 PRO A CA 1
ATOM 737 C C . PRO A 1 93 ? -25.118 -0.379 20.483 1.00 98.12 93 PRO A C 1
ATOM 739 O O . PRO A 1 93 ? -25.690 0.009 19.460 1.00 98.12 93 PRO A O 1
ATOM 742 N N . LEU A 1 94 ? -24.263 -1.395 20.478 1.00 98.38 94 LEU A N 1
ATOM 743 C CA . LEU A 1 94 ? -23.803 -2.101 19.292 1.00 98.38 94 LEU A CA 1
ATOM 744 C C . LEU A 1 94 ? -23.977 -3.611 19.456 1.00 98.38 94 LEU A C 1
ATOM 746 O O . LEU A 1 94 ? -23.661 -4.171 20.506 1.00 98.38 94 LEU A O 1
ATOM 750 N N . LYS A 1 95 ? -24.371 -4.276 18.370 1.00 98.31 95 LYS A N 1
ATOM 751 C CA . LYS A 1 95 ? -24.168 -5.715 18.182 1.00 98.31 95 LYS A CA 1
ATOM 752 C C . LYS A 1 95 ? -22.852 -5.924 17.438 1.00 98.31 95 LYS A C 1
ATOM 754 O O . LYS A 1 95 ? -22.693 -5.469 16.296 1.00 98.31 95 LYS A O 1
ATOM 759 N N . ALA A 1 96 ? -21.901 -6.579 18.093 1.00 97.94 96 ALA A N 1
ATOM 760 C CA . ALA A 1 96 ? -20.589 -6.864 17.531 1.00 97.94 96 ALA A CA 1
ATOM 761 C C . ALA A 1 96 ? -20.464 -8.340 17.109 1.00 97.94 96 ALA A C 1
ATOM 763 O O . ALA A 1 96 ? -21.031 -9.204 17.776 1.00 97.94 96 ALA A O 1
ATOM 764 N N . PRO A 1 97 ? -19.738 -8.627 16.016 1.00 96.56 97 PRO A N 1
ATOM 765 C CA . PRO A 1 97 ? -19.395 -9.989 15.603 1.00 96.56 97 PRO A CA 1
ATOM 766 C C . PRO A 1 97 ? -18.672 -10.782 16.697 1.00 96.56 97 PRO A C 1
ATOM 768 O O . PRO A 1 97 ? -17.850 -10.204 17.409 1.00 96.56 97 PRO A O 1
ATOM 771 N N . LEU A 1 98 ? -18.915 -12.094 16.773 1.00 96.81 98 LEU A N 1
ATOM 772 C CA . LEU A 1 98 ? -18.183 -13.106 17.565 1.00 96.81 98 LEU A CA 1
ATOM 773 C C . LEU A 1 98 ? -18.104 -12.950 19.100 1.00 96.81 98 LEU A C 1
ATOM 775 O O . LEU A 1 98 ? -17.830 -13.935 19.784 1.00 96.81 98 LEU A O 1
ATOM 779 N N . THR A 1 99 ? -18.308 -11.762 19.666 1.00 96.38 99 THR A N 1
ATOM 780 C CA . THR A 1 99 ? -18.216 -11.548 21.118 1.00 96.38 99 THR A CA 1
ATOM 781 C C . THR A 1 99 ? -19.313 -12.282 21.887 1.00 96.38 99 THR A C 1
ATOM 783 O O . THR A 1 99 ? -20.430 -12.462 21.401 1.00 96.38 99 THR A O 1
ATOM 786 N N . SER A 1 100 ? -19.002 -12.685 23.120 1.00 95.06 100 SER A N 1
ATOM 787 C CA . SER A 1 100 ? -19.969 -13.282 24.045 1.00 95.06 100 SER A CA 1
ATOM 788 C C . SER A 1 100 ? -20.964 -12.268 24.61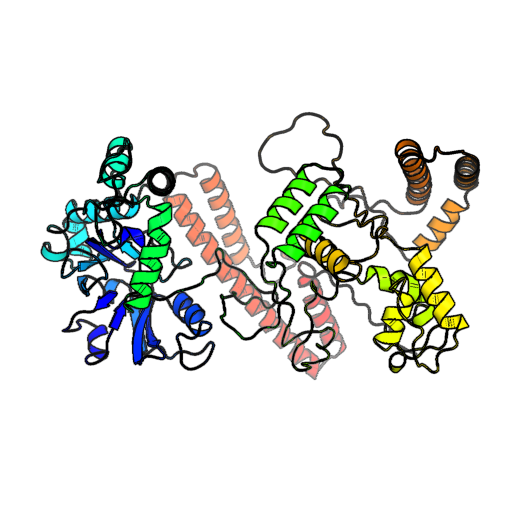8 1.00 95.06 100 SER A C 1
ATOM 790 O O . SER A 1 100 ? -22.029 -12.668 25.089 1.00 95.06 100 SER A O 1
ATOM 792 N N . TYR A 1 101 ? -20.653 -10.967 24.577 1.00 97.81 101 TYR A N 1
ATOM 793 C CA . TYR A 1 101 ? -21.562 -9.921 25.042 1.00 97.81 101 TYR A CA 1
ATOM 794 C C . TYR A 1 101 ? -22.654 -9.640 23.997 1.00 97.81 101 TYR A C 1
ATOM 796 O O . TYR A 1 101 ? -22.336 -9.203 22.890 1.00 97.81 101 TYR A O 1
ATOM 804 N N . PRO A 1 102 ? -23.952 -9.798 24.332 1.00 97.12 102 PRO A N 1
ATOM 805 C CA . PRO A 1 102 ? -25.037 -9.544 23.379 1.00 97.12 102 PRO A CA 1
ATOM 806 C C . PRO A 1 102 ? -25.092 -8.093 22.884 1.00 97.12 102 PRO A C 1
ATOM 808 O O . PRO A 1 102 ? -25.501 -7.831 21.751 1.00 97.12 102 PRO A O 1
ATOM 811 N N . VAL A 1 103 ? -24.693 -7.154 23.748 1.00 98.38 103 VAL A N 1
ATOM 812 C CA . VAL A 1 103 ? -24.632 -5.718 23.477 1.00 98.38 103 VAL A CA 1
ATOM 813 C C . VAL A 1 103 ? -23.346 -5.164 24.076 1.00 98.38 103 VAL A C 1
ATOM 815 O O . VAL A 1 103 ? -23.041 -5.431 25.236 1.00 98.38 103 VAL A O 1
ATOM 818 N N . ILE A 1 104 ? -22.627 -4.362 23.296 1.00 98.56 104 ILE A N 1
ATOM 819 C CA . ILE A 1 104 ? -21.484 -3.562 23.750 1.00 98.56 104 ILE A CA 1
ATOM 820 C C . ILE A 1 104 ? -21.734 -2.080 23.441 1.00 98.56 104 ILE A C 1
ATOM 822 O O . ILE A 1 104 ? -22.645 -1.758 22.682 1.00 98.56 104 ILE A O 1
ATOM 826 N N . TYR A 1 105 ? -20.928 -1.168 23.986 1.00 98.62 105 TYR A N 1
ATOM 827 C CA . TYR A 1 105 ? -21.132 0.278 23.811 1.00 98.62 105 TYR A CA 1
ATOM 828 C C . TYR A 1 105 ? -19.931 0.982 23.184 1.00 98.62 105 TYR A C 1
ATOM 830 O O . TYR A 1 105 ? -18.796 0.507 23.268 1.00 98.62 105 TYR A O 1
ATOM 838 N N . THR A 1 106 ? -20.165 2.141 22.570 1.00 98.38 106 THR A N 1
ATOM 839 C CA . THR A 1 106 ? -19.087 3.059 22.189 1.00 98.38 106 THR A CA 1
ATOM 840 C C . THR A 1 106 ? -18.563 3.831 23.402 1.00 98.38 106 THR A C 1
ATOM 842 O O . THR A 1 106 ? -19.329 4.443 24.146 1.00 98.38 106 THR A O 1
ATOM 845 N N . LEU A 1 107 ? -17.245 3.819 23.593 1.00 98.50 107 LEU A N 1
ATOM 846 C CA . LEU A 1 107 ? -16.523 4.430 24.707 1.00 98.50 107 LEU A CA 1
ATOM 847 C C . LEU A 1 107 ? -15.392 5.341 24.188 1.00 98.50 107 LEU A C 1
ATOM 849 O O . LEU A 1 107 ? -14.897 5.145 23.072 1.00 98.50 107 LEU A O 1
ATOM 853 N N . PRO A 1 108 ? -14.948 6.337 24.975 1.00 97.38 108 PRO A N 1
ATOM 854 C CA . PRO A 1 108 ? -13.933 7.286 24.547 1.00 97.38 108 PRO A CA 1
ATOM 855 C C . PRO A 1 108 ? -12.528 6.688 24.646 1.00 97.38 108 PRO A C 1
ATOM 857 O O . PRO A 1 108 ? -12.144 6.141 25.679 1.00 97.38 108 PRO A O 1
ATOM 860 N N . MET A 1 109 ? -11.724 6.901 23.607 1.00 94.94 109 MET A N 1
ATOM 861 C CA . MET A 1 109 ? -10.280 6.650 23.627 1.00 94.94 109 MET A CA 1
ATOM 862 C C . MET A 1 109 ? -9.548 7.843 23.015 1.00 94.94 109 MET A C 1
ATOM 864 O O . MET A 1 109 ? -9.826 8.250 21.888 1.00 94.94 109 MET A O 1
ATOM 868 N N . LEU A 1 110 ? -8.630 8.447 23.774 1.00 90.44 110 LEU A N 1
ATOM 869 C CA . LEU A 1 110 ? -8.076 9.769 23.436 1.00 90.44 110 LEU A CA 1
ATOM 870 C C . LEU A 1 110 ? -6.881 9.720 22.474 1.00 90.44 110 LEU A C 1
ATOM 872 O O . LEU A 1 110 ? -6.501 10.738 21.902 1.00 90.44 110 LEU A O 1
ATOM 876 N N . ASN A 1 111 ? -6.262 8.555 22.303 1.00 87.94 111 ASN A N 1
ATOM 877 C CA . ASN A 1 111 ? -5.035 8.361 21.528 1.00 87.94 111 ASN A CA 1
ATOM 878 C C . ASN A 1 111 ? -5.268 7.709 20.150 1.00 87.94 111 ASN A C 1
ATOM 880 O O . ASN A 1 111 ? -4.292 7.327 19.499 1.00 87.94 111 ASN A O 1
ATOM 884 N N . ILE A 1 112 ? -6.516 7.624 19.670 1.00 92.75 112 ILE A N 1
ATOM 885 C CA . ILE A 1 112 ? -6.808 7.130 18.315 1.00 92.75 112 ILE A CA 1
ATOM 886 C C . ILE A 1 112 ? -6.231 8.102 17.278 1.00 92.75 112 ILE A C 1
ATOM 888 O O . ILE A 1 112 ? -6.489 9.313 17.294 1.00 92.75 112 ILE A O 1
ATOM 892 N N . LYS A 1 113 ? -5.444 7.550 16.354 1.00 90.50 113 LYS A N 1
ATOM 893 C CA . LYS A 1 113 ? -4.847 8.286 15.241 1.00 90.50 113 LYS A CA 1
ATOM 894 C C . LYS A 1 113 ? -5.838 8.384 14.083 1.00 90.50 113 LYS A C 1
ATOM 896 O O . LYS A 1 113 ? -6.460 7.400 13.712 1.00 90.50 113 LYS A O 1
ATOM 901 N N . GLU A 1 114 ? -5.963 9.572 13.507 1.00 88.06 114 GLU A N 1
ATOM 902 C CA . GLU A 1 114 ? -6.885 9.852 12.393 1.00 88.06 114 GLU A CA 1
ATOM 903 C C . GLU A 1 114 ? -6.333 9.396 11.032 1.00 88.06 114 GLU A C 1
ATOM 905 O O . GLU A 1 114 ? -7.064 9.193 10.064 1.00 88.06 114 GLU A O 1
ATOM 910 N N . ASP A 1 115 ? -5.014 9.222 10.950 1.00 86.69 115 ASP A N 1
ATOM 911 C CA . ASP A 1 115 ? -4.297 8.852 9.736 1.00 86.69 115 ASP A CA 1
ATOM 912 C C . ASP A 1 115 ? -4.149 7.338 9.538 1.00 86.69 115 ASP A C 1
ATOM 914 O O . ASP A 1 115 ? -3.506 6.945 8.565 1.00 86.69 115 ASP A O 1
ATOM 918 N N . LYS A 1 116 ? -4.739 6.511 10.416 1.00 90.00 116 LYS A N 1
ATOM 919 C CA . LYS A 1 116 ? -4.701 5.043 10.345 1.00 90.00 116 LYS A CA 1
ATOM 920 C C . LYS A 1 116 ? -6.070 4.405 10.572 1.00 90.00 116 LYS A C 1
ATOM 922 O O . LYS A 1 116 ? -6.771 4.752 11.521 1.00 90.00 116 LYS A O 1
ATOM 927 N N . GLY A 1 117 ? -6.418 3.427 9.736 1.00 94.94 117 GLY A N 1
ATOM 928 C CA . GLY A 1 117 ? -7.688 2.705 9.821 1.00 94.94 117 GLY A CA 1
ATOM 929 C C . GLY A 1 117 ? -8.915 3.609 9.647 1.00 94.94 117 GLY A C 1
ATOM 930 O O . GLY A 1 117 ? -8.874 4.648 8.989 1.00 94.94 117 GLY A O 1
ATOM 931 N N . THR A 1 118 ? -10.035 3.227 10.256 1.00 97.56 118 THR A N 1
ATOM 932 C CA . THR A 1 118 ? -11.324 3.905 10.045 1.00 97.56 118 THR A CA 1
ATOM 933 C C . THR A 1 118 ? -11.624 5.029 11.038 1.00 97.56 118 THR A C 1
ATOM 935 O O . THR A 1 118 ? -12.612 5.739 10.859 1.00 97.56 118 THR A O 1
ATOM 938 N N . GLY A 1 119 ? -10.789 5.207 12.069 1.00 96.69 119 GLY A N 1
ATOM 939 C CA . GLY A 1 119 ? -11.061 6.053 13.242 1.00 96.69 119 GLY A CA 1
ATOM 940 C C . GLY A 1 119 ? -11.938 5.381 14.307 1.00 96.69 119 GLY A C 1
ATOM 941 O O . GLY A 1 119 ? -12.064 5.902 15.410 1.00 96.69 119 GLY A O 1
ATOM 942 N N . VAL A 1 120 ? -12.499 4.208 14.006 1.00 98.25 120 VAL A N 1
ATOM 943 C CA . VAL A 1 120 ? -13.243 3.359 14.943 1.00 98.25 120 VAL A CA 1
ATOM 944 C C . VAL A 1 120 ? -12.370 2.153 15.284 1.00 98.25 120 VAL A C 1
ATOM 946 O O . VAL A 1 120 ? -11.816 1.517 14.384 1.00 98.25 120 VAL A O 1
ATOM 949 N N . VAL A 1 121 ? -12.238 1.831 16.569 1.00 97.75 121 VAL A N 1
ATOM 950 C CA . VAL A 1 121 ? -11.344 0.765 17.047 1.00 97.75 121 VAL A CA 1
ATOM 951 C C . VAL A 1 121 ? -12.136 -0.230 17.892 1.00 97.75 121 VAL A C 1
ATOM 953 O O . VAL A 1 121 ? -12.950 0.157 18.721 1.00 97.75 121 VAL A O 1
ATOM 956 N N . THR A 1 122 ? -11.925 -1.524 17.685 1.00 97.75 122 THR A N 1
ATOM 957 C CA . THR A 1 122 ? -12.490 -2.583 18.539 1.00 97.75 122 THR A CA 1
ATOM 958 C C . THR A 1 122 ? -11.724 -2.667 19.857 1.00 97.75 122 THR A C 1
ATOM 960 O O . THR A 1 122 ? -10.500 -2.598 19.817 1.00 97.75 122 THR A O 1
ATOM 963 N N . SER A 1 123 ? -12.402 -2.867 20.990 1.00 98.19 123 SER A N 1
ATOM 964 C CA . SER A 1 123 ? -11.747 -3.022 22.299 1.00 98.19 123 SER A CA 1
ATOM 965 C C . SER A 1 123 ? -11.666 -4.483 22.721 1.00 98.19 123 SER A C 1
ATOM 967 O O . SER A 1 123 ? -12.699 -5.078 23.029 1.00 98.19 123 SER A O 1
ATOM 969 N N . VAL A 1 124 ? -10.458 -5.042 22.767 1.00 98.25 124 VAL A N 1
ATOM 970 C CA . VAL A 1 124 ? -10.164 -6.408 23.227 1.00 98.25 124 VAL A CA 1
ATOM 971 C C . VAL A 1 124 ? -9.170 -6.361 24.402 1.00 98.25 124 VAL A C 1
ATOM 973 O O . VAL A 1 124 ? -7.983 -6.669 24.251 1.00 98.25 124 VAL A O 1
ATOM 976 N N . PRO A 1 125 ? -9.628 -5.980 25.608 1.00 97.81 125 PRO A N 1
ATOM 977 C CA . PRO A 1 125 ? -8.759 -5.702 26.755 1.00 97.81 125 PRO A CA 1
ATOM 978 C C . PRO A 1 125 ? -8.050 -6.938 27.337 1.00 97.81 125 PRO A C 1
ATOM 980 O O . PRO A 1 125 ? -7.172 -6.791 28.182 1.00 97.81 125 PRO A O 1
ATOM 983 N N . SER A 1 126 ? -8.389 -8.156 26.911 1.00 97.69 126 SER A N 1
ATOM 984 C CA . SER A 1 126 ? -7.646 -9.370 27.279 1.00 97.69 126 SER A CA 1
ATOM 985 C C . SER A 1 126 ? -6.271 -9.448 26.607 1.00 97.69 126 SER A C 1
ATOM 987 O O . SER A 1 126 ? -5.321 -9.951 27.208 1.00 97.69 126 SER A O 1
ATOM 989 N N . ASP A 1 127 ? -6.141 -8.904 25.391 1.00 96.94 127 ASP A N 1
ATOM 990 C CA . ASP A 1 127 ? -5.002 -9.139 24.489 1.00 96.94 127 ASP A CA 1
ATOM 991 C C . ASP A 1 127 ? -4.413 -7.863 23.864 1.00 96.94 127 ASP A C 1
ATOM 993 O O . ASP A 1 127 ? -3.402 -7.934 23.156 1.00 96.94 127 ASP A O 1
ATOM 997 N N . ALA A 1 128 ? -5.006 -6.696 24.134 1.00 96.50 128 ALA A N 1
ATOM 998 C CA . ALA A 1 128 ? -4.508 -5.383 23.733 1.00 96.50 128 ALA A CA 1
ATOM 999 C C . ALA A 1 128 ? -4.275 -4.467 24.961 1.00 96.50 128 ALA A C 1
ATOM 1001 O O . ALA A 1 128 ? -5.233 -4.068 25.628 1.00 96.50 128 ALA A O 1
ATOM 1002 N N . PRO A 1 129 ? -3.012 -4.097 25.270 1.00 96.62 129 PRO A N 1
ATOM 1003 C CA . PRO A 1 129 ? -2.674 -3.243 26.418 1.00 96.62 129 PRO A CA 1
ATOM 1004 C C . PRO A 1 129 ? -3.350 -1.868 26.417 1.00 96.62 129 PRO A C 1
ATOM 1006 O O . PRO A 1 129 ? -3.812 -1.413 27.464 1.00 96.62 129 PRO A O 1
ATOM 1009 N N . ASP A 1 130 ? -3.429 -1.220 25.249 1.00 95.19 130 ASP A N 1
ATOM 1010 C CA . ASP A 1 130 ? -4.107 0.072 25.087 1.00 95.19 130 ASP A CA 1
ATOM 1011 C C . ASP A 1 130 ? -5.584 -0.018 25.511 1.00 95.19 130 ASP A C 1
ATOM 1013 O O . ASP A 1 130 ? -6.083 0.843 26.242 1.00 95.19 130 ASP A O 1
ATOM 1017 N N . ASP A 1 131 ? -6.254 -1.098 25.104 1.00 97.25 131 ASP A N 1
ATOM 1018 C CA . ASP A 1 131 ? -7.677 -1.328 25.341 1.00 97.25 131 ASP A CA 1
ATOM 1019 C C . ASP A 1 131 ? -7.949 -1.577 26.826 1.00 97.25 131 ASP A C 1
ATOM 1021 O O . ASP A 1 131 ? -8.847 -0.965 27.411 1.00 97.25 131 ASP A O 1
ATOM 1025 N N . PHE A 1 132 ? -7.121 -2.408 27.471 1.00 97.56 132 PHE A N 1
ATOM 1026 C CA . PHE A 1 132 ? -7.190 -2.630 28.915 1.00 97.56 132 PHE A CA 1
ATOM 1027 C C . PHE A 1 132 ? -6.972 -1.338 29.703 1.00 97.56 132 PHE A C 1
ATOM 1029 O O . PHE A 1 132 ? -7.733 -1.035 30.625 1.00 97.56 132 PHE A O 1
ATOM 1036 N N . ALA A 1 133 ? -5.955 -0.550 29.341 1.00 96.38 133 ALA A N 1
ATOM 1037 C CA . ALA A 1 133 ? -5.655 0.699 30.030 1.00 96.38 133 ALA A CA 1
ATOM 1038 C C . ALA A 1 133 ? -6.808 1.709 29.908 1.00 96.38 133 ALA A C 1
ATOM 1040 O O . ALA A 1 133 ? -7.178 2.329 30.911 1.00 96.38 133 ALA A O 1
ATOM 1041 N N . ALA A 1 134 ? -7.402 1.841 28.717 1.00 96.12 134 ALA A N 1
ATOM 1042 C CA . ALA A 1 134 ? -8.537 2.727 28.471 1.00 96.12 134 ALA A CA 1
ATOM 1043 C C . ALA A 1 134 ? -9.813 2.262 29.196 1.00 96.12 134 ALA A C 1
ATOM 1045 O O . ALA A 1 134 ? -10.483 3.076 29.840 1.00 96.12 134 ALA A O 1
ATOM 1046 N N . LEU A 1 135 ? -10.122 0.960 29.168 1.00 97.38 135 LEU A N 1
ATOM 1047 C CA . LEU A 1 135 ? -11.263 0.395 29.893 1.00 97.38 135 LEU A CA 1
ATOM 1048 C C . LEU A 1 135 ? -11.098 0.556 31.409 1.00 97.38 135 LEU A C 1
ATOM 1050 O O . LEU A 1 135 ? -12.025 0.991 32.092 1.00 97.38 135 LEU A O 1
ATOM 1054 N N . ARG A 1 136 ? -9.908 0.273 31.947 1.00 96.44 136 ARG A N 1
ATOM 1055 C CA . ARG A 1 136 ? -9.612 0.459 33.373 1.00 96.44 136 ARG A CA 1
ATOM 1056 C C . ARG A 1 136 ? -9.743 1.919 33.793 1.00 96.44 136 ARG A C 1
ATOM 1058 O O . ARG A 1 136 ? -10.343 2.188 34.828 1.00 96.44 136 ARG A O 1
ATOM 1065 N N . ASP A 1 137 ? -9.234 2.863 33.000 1.00 95.00 137 ASP A N 1
ATOM 1066 C CA . ASP A 1 137 ? -9.412 4.295 33.270 1.00 95.00 137 ASP A CA 1
ATOM 1067 C C . ASP A 1 137 ? -10.896 4.666 33.382 1.00 95.00 137 ASP A C 1
ATOM 1069 O O . ASP A 1 137 ? -11.280 5.396 34.299 1.00 95.00 137 ASP A O 1
ATOM 1073 N N . LEU A 1 138 ? -11.730 4.132 32.485 1.00 96.44 138 LEU A N 1
ATOM 1074 C CA . LEU A 1 138 ? -13.177 4.322 32.522 1.00 96.44 138 LEU A CA 1
ATOM 1075 C C . LEU A 1 138 ? -13.823 3.650 33.729 1.00 96.44 138 LEU A C 1
ATOM 1077 O O . LEU A 1 138 ? -14.718 4.259 34.306 1.00 96.44 138 LEU A O 1
ATOM 1081 N N . LYS A 1 139 ? -13.379 2.464 34.161 1.00 96.75 139 LYS A N 1
ATOM 1082 C CA . LYS A 1 139 ? -13.892 1.809 35.379 1.00 96.75 139 LYS A CA 1
ATOM 1083 C C . LYS A 1 139 ? -13.510 2.574 36.648 1.00 96.75 139 LYS A C 1
ATOM 1085 O O . LYS A 1 139 ? -14.362 2.815 37.501 1.00 96.75 139 LYS A O 1
ATOM 1090 N N . SER A 1 140 ? -12.263 3.025 36.759 1.00 94.94 140 SER A N 1
ATOM 1091 C CA . SER A 1 140 ? -11.735 3.638 37.985 1.00 94.94 140 SER A CA 1
ATOM 1092 C C . SER A 1 140 ? -12.127 5.106 38.181 1.00 94.94 140 SER A C 1
ATOM 1094 O O . SER A 1 140 ? -12.111 5.585 39.312 1.00 94.94 140 SER A O 1
ATOM 1096 N N . LYS A 1 141 ? -12.447 5.850 37.113 1.00 95.00 141 LYS A N 1
ATOM 1097 C CA . LYS A 1 141 ? -12.668 7.307 37.178 1.00 95.00 141 LYS A CA 1
ATOM 1098 C C . LYS A 1 141 ? -14.110 7.675 36.817 1.00 95.00 141 LYS A C 1
ATOM 1100 O O . LYS A 1 141 ? -14.410 7.989 35.668 1.00 95.00 141 LYS A O 1
ATOM 1105 N N . GLU A 1 142 ? -14.990 7.747 37.815 1.00 95.88 142 GLU A N 1
ATOM 1106 C CA . GLU A 1 142 ? -16.374 8.229 37.643 1.00 95.88 142 GLU A CA 1
ATOM 1107 C C . GLU A 1 142 ? -16.467 9.619 36.969 1.00 95.88 142 GLU A C 1
ATOM 1109 O O . GLU A 1 142 ? -17.270 9.766 36.042 1.00 95.88 142 GLU A O 1
ATOM 1114 N N . PRO A 1 143 ? -15.621 10.626 37.300 1.00 96.44 143 PRO A N 1
ATOM 1115 C CA . PRO A 1 143 ? -15.655 11.912 36.598 1.00 96.44 143 PRO A CA 1
ATOM 1116 C C . PRO A 1 143 ? -15.371 11.792 35.095 1.00 96.44 143 PRO A C 1
ATOM 1118 O O . PRO A 1 143 ? -15.883 12.582 34.303 1.00 96.44 143 PRO A O 1
ATOM 1121 N N . PHE A 1 144 ? -14.574 10.797 34.689 1.00 94.44 144 PHE A N 1
ATOM 1122 C CA . PHE A 1 144 ? -14.265 10.550 33.283 1.00 94.44 144 PHE A CA 1
ATOM 1123 C C . PHE A 1 144 ? -15.479 9.989 32.534 1.00 94.44 144 PHE A C 1
ATOM 1125 O O . PHE A 1 144 ? -15.752 10.435 31.423 1.00 94.44 144 PHE A O 1
ATOM 1132 N N . ARG A 1 145 ? -16.261 9.099 33.163 1.00 96.75 145 ARG A N 1
ATOM 1133 C CA . ARG A 1 145 ? -17.539 8.613 32.608 1.00 96.75 145 ARG A CA 1
ATOM 1134 C C . ARG A 1 145 ? -18.565 9.742 32.488 1.00 96.75 145 ARG A C 1
ATOM 1136 O O . ARG A 1 145 ? -19.120 9.952 31.411 1.00 96.75 145 ARG A O 1
ATOM 1143 N N . LYS A 1 146 ? -18.736 10.538 33.553 1.00 96.00 146 LYS A N 1
ATOM 1144 C CA . LYS A 1 146 ? -19.661 11.688 33.573 1.00 96.00 146 LYS A CA 1
ATOM 1145 C C . LYS A 1 146 ? -19.346 12.721 32.494 1.00 96.00 146 LYS A C 1
ATOM 1147 O O . LYS A 1 146 ? -20.268 13.210 31.849 1.00 96.00 146 LYS A O 1
ATOM 1152 N N . LYS A 1 147 ? -18.059 13.015 32.259 1.00 96.31 147 LYS A N 1
ATOM 1153 C CA . LYS A 1 147 ? -17.613 13.959 31.218 1.00 96.31 147 LYS A CA 1
ATOM 1154 C C . LYS A 1 147 ? -18.171 13.623 29.830 1.00 96.31 147 LYS A C 1
ATOM 1156 O O . LYS A 1 147 ? -18.457 14.538 29.068 1.00 96.31 147 LYS A O 1
ATOM 1161 N N . TYR A 1 148 ? -18.310 12.338 29.511 1.00 96.00 148 TYR A N 1
ATOM 1162 C CA . TYR A 1 148 ? -18.778 11.864 28.206 1.00 96.00 148 TYR A CA 1
ATOM 1163 C C . TYR A 1 148 ? -20.196 11.286 28.249 1.00 96.00 148 TYR A C 1
ATOM 1165 O O . TYR A 1 148 ? -20.594 10.587 27.321 1.00 96.00 148 TYR A O 1
ATOM 1173 N N . SER A 1 149 ? -20.952 11.583 29.312 1.00 95.25 149 SER A N 1
ATOM 1174 C CA . SER A 1 149 ? -22.342 11.145 29.489 1.00 95.25 149 SER A CA 1
ATOM 1175 C C . SER A 1 149 ? -22.526 9.621 29.463 1.00 95.25 149 SER A C 1
ATOM 1177 O O . SER A 1 149 ? -23.554 9.122 29.013 1.00 95.25 149 SER A O 1
ATOM 1179 N N . LEU A 1 150 ? -21.535 8.877 29.963 1.00 96.94 150 LEU A N 1
ATOM 1180 C CA . LEU A 1 150 ? -21.592 7.421 30.075 1.00 96.94 150 LEU A CA 1
ATOM 1181 C C . LEU A 1 150 ? -22.203 6.994 31.411 1.00 96.94 150 LEU A C 1
ATOM 1183 O O . LEU A 1 150 ? -21.814 7.493 32.468 1.00 96.94 150 LEU A O 1
ATOM 1187 N N . THR A 1 151 ? -23.121 6.033 31.351 1.00 96.94 151 THR A N 1
ATOM 1188 C CA . THR A 1 151 ? -23.686 5.376 32.541 1.00 96.94 151 THR A CA 1
ATOM 1189 C C . THR A 1 151 ? -22.807 4.213 32.996 1.00 96.94 151 THR A C 1
ATOM 1191 O O . THR A 1 151 ? -22.035 3.660 32.211 1.00 96.94 151 THR A O 1
ATOM 1194 N N . ASP A 1 152 ? -22.936 3.818 34.261 1.00 97.62 152 ASP A N 1
ATOM 1195 C CA . ASP A 1 152 ? -22.158 2.714 34.825 1.00 97.62 152 ASP A CA 1
ATOM 1196 C C . ASP A 1 152 ? -22.456 1.369 34.140 1.00 97.62 152 ASP A C 1
ATOM 1198 O O . ASP A 1 152 ? -21.535 0.585 33.917 1.00 97.62 152 ASP A O 1
ATOM 1202 N N . GLU A 1 153 ? -23.700 1.140 33.709 1.00 97.38 153 GLU A N 1
ATOM 1203 C CA . GLU A 1 153 ? -24.125 -0.061 32.970 1.00 97.38 153 GLU A CA 1
ATOM 1204 C C . GLU A 1 153 ? -23.368 -0.252 31.647 1.00 97.38 153 GLU A C 1
ATOM 1206 O O . GLU A 1 153 ? -23.173 -1.378 31.203 1.00 97.38 153 GLU A O 1
ATOM 1211 N N . MET A 1 154 ? -22.886 0.836 31.037 1.00 97.94 154 MET A N 1
ATOM 1212 C CA . MET A 1 154 ? -22.145 0.799 29.769 1.00 97.94 154 MET A CA 1
ATOM 1213 C C . MET A 1 154 ? -20.672 0.399 29.937 1.00 97.94 154 MET A C 1
ATOM 1215 O O . MET A 1 154 ? -19.984 0.203 28.938 1.00 97.94 154 MET A O 1
ATOM 1219 N N . VAL A 1 155 ? -20.159 0.341 31.174 1.00 98.06 155 VAL A N 1
ATOM 1220 C CA . VAL A 1 155 ? -18.717 0.197 31.445 1.00 98.06 155 VAL A CA 1
ATOM 1221 C C . VAL A 1 155 ? -18.426 -0.857 32.508 1.00 98.06 155 VAL A C 1
ATOM 1223 O O . VAL A 1 155 ? -17.595 -1.737 32.290 1.00 98.06 155 VAL A O 1
ATOM 1226 N N . LEU A 1 156 ? -19.051 -0.757 33.682 1.00 97.88 156 LEU A N 1
ATOM 1227 C CA . LEU A 1 156 ? -18.673 -1.554 34.851 1.00 97.88 156 LEU A CA 1
ATOM 1228 C C . LEU A 1 156 ? -18.883 -3.066 34.655 1.00 97.88 156 LEU A C 1
ATOM 1230 O O . LEU A 1 156 ? -17.964 -3.799 35.029 1.00 97.88 156 LEU A O 1
ATOM 1234 N N . PRO A 1 157 ? -19.982 -3.542 34.027 1.00 98.12 157 PRO A N 1
ATOM 1235 C CA . PRO A 1 157 ? -20.222 -4.976 33.822 1.00 98.12 157 PRO A CA 1
ATOM 1236 C C . PRO A 1 157 ? -19.279 -5.660 32.823 1.00 98.12 157 PRO A C 1
ATOM 1238 O O . PRO A 1 157 ? -19.269 -6.883 32.739 1.00 98.12 157 PRO A O 1
ATOM 1241 N N . PHE A 1 158 ? -18.517 -4.896 32.038 1.00 98.31 158 PHE A N 1
ATOM 1242 C CA . PHE A 1 158 ? -17.706 -5.441 30.952 1.00 98.31 158 PHE A CA 1
ATOM 1243 C C . PHE A 1 158 ? -16.292 -5.743 31.431 1.00 98.31 158 PHE A C 1
ATOM 1245 O O . PHE A 1 158 ? -15.452 -4.845 31.519 1.00 98.31 158 PHE A O 1
ATOM 1252 N N . ASP A 1 159 ? -16.023 -6.994 31.784 1.00 97.50 159 ASP A N 1
ATOM 1253 C CA . ASP A 1 159 ? -14.682 -7.472 32.131 1.00 97.50 159 ASP A CA 1
ATOM 1254 C C . ASP A 1 159 ? -13.966 -8.097 30.922 1.00 97.50 159 ASP A C 1
ATOM 1256 O O . ASP A 1 159 ? -14.636 -8.581 29.999 1.00 97.50 159 ASP A O 1
ATOM 1260 N N . PRO A 1 160 ? -12.615 -8.087 30.900 1.00 98.00 160 PRO A N 1
ATOM 1261 C CA . PRO A 1 160 ? -11.835 -8.760 29.867 1.00 98.00 160 PRO A CA 1
ATOM 1262 C C . PRO A 1 160 ? -12.207 -10.237 29.720 1.00 98.00 160 PRO A C 1
ATOM 1264 O O . PRO A 1 160 ? -12.281 -10.972 30.703 1.00 98.00 160 PRO A O 1
ATOM 1267 N N . VAL A 1 161 ? -12.408 -10.674 28.477 1.00 98.12 161 VAL A N 1
ATOM 1268 C CA . VAL A 1 161 ? -12.827 -12.043 28.156 1.00 98.12 161 VAL A CA 1
ATOM 1269 C C . VAL A 1 161 ? -11.598 -12.870 27.770 1.00 98.12 161 VAL A C 1
ATOM 1271 O O . VAL A 1 161 ? -10.892 -12.482 26.843 1.00 98.12 161 VAL A O 1
ATOM 1274 N N . PRO A 1 162 ? -11.320 -14.006 28.428 1.00 97.75 162 PRO A N 1
ATOM 1275 C CA . PRO A 1 162 ? -10.188 -14.853 28.068 1.00 97.75 162 PRO A CA 1
ATOM 1276 C C . PRO A 1 162 ? -10.447 -15.560 26.732 1.00 97.75 162 PRO A C 1
ATOM 1278 O O . PRO A 1 162 ? -11.350 -16.390 26.624 1.00 97.75 162 PRO A O 1
ATOM 1281 N N . ILE A 1 163 ? -9.643 -15.242 25.716 1.00 97.81 163 ILE A N 1
ATOM 1282 C CA . ILE A 1 163 ? -9.817 -15.763 24.348 1.00 97.81 163 ILE A CA 1
ATOM 1283 C C . ILE A 1 163 ? -8.575 -16.450 23.780 1.00 97.81 163 ILE A C 1
ATOM 1285 O O . ILE A 1 163 ? -8.705 -17.324 22.924 1.00 97.81 163 ILE A O 1
ATOM 1289 N N . ILE A 1 164 ? -7.388 -16.077 24.256 1.00 97.50 164 ILE A N 1
ATOM 1290 C CA . ILE A 1 164 ? -6.103 -16.630 23.839 1.00 97.50 164 ILE A CA 1
ATOM 1291 C C . ILE A 1 164 ? -5.302 -16.916 25.102 1.00 97.50 164 ILE A C 1
ATOM 1293 O O . ILE A 1 164 ? -5.187 -16.063 25.979 1.00 97.50 164 ILE A O 1
ATOM 1297 N N . GLU A 1 165 ? -4.729 -18.109 25.184 1.00 97.44 165 GLU A N 1
ATOM 1298 C CA . GLU A 1 165 ? -3.745 -18.444 26.203 1.00 97.44 165 GLU A CA 1
ATOM 1299 C C . GLU A 1 165 ? -2.341 -18.304 25.629 1.00 97.44 165 GLU A C 1
ATOM 1301 O O . GLU A 1 165 ? -2.002 -18.931 24.625 1.00 97.44 165 GLU A O 1
ATOM 1306 N N . VAL A 1 166 ? -1.521 -17.468 26.265 1.00 96.56 166 VAL A N 1
ATOM 1307 C CA . VAL A 1 166 ? -0.121 -17.267 25.887 1.00 96.56 166 VAL A CA 1
ATOM 1308 C C . VAL A 1 166 ? 0.775 -17.851 26.980 1.00 96.56 166 VAL A C 1
ATOM 1310 O O . VAL A 1 166 ? 0.755 -17.355 28.115 1.00 96.56 166 VAL A O 1
ATOM 1313 N N . PRO A 1 167 ? 1.606 -18.865 26.676 1.00 91.81 167 PRO A N 1
ATOM 1314 C CA . PRO A 1 167 ? 2.526 -19.455 27.641 1.00 91.81 167 PRO A CA 1
ATOM 1315 C C . PRO A 1 167 ? 3.365 -18.407 28.395 1.00 91.81 167 PRO A C 1
ATOM 1317 O O . PRO A 1 167 ? 3.955 -17.485 27.823 1.00 91.81 167 PRO A O 1
ATOM 1320 N N . GLY A 1 168 ? 3.395 -18.515 29.724 1.00 89.75 168 GLY A N 1
ATOM 1321 C CA . GLY A 1 168 ? 4.069 -17.569 30.625 1.00 89.75 168 GLY A CA 1
ATOM 1322 C C . GLY A 1 168 ? 3.276 -16.295 30.957 1.00 89.75 168 GLY A C 1
ATOM 1323 O O . GLY A 1 168 ? 3.525 -15.695 32.008 1.00 89.75 168 GLY A O 1
ATOM 1324 N N . TYR A 1 169 ? 2.286 -15.909 30.144 1.00 92.06 169 TYR A N 1
ATOM 1325 C CA . TYR A 1 169 ? 1.415 -14.759 30.424 1.00 92.06 169 TYR A CA 1
ATOM 1326 C C . TYR A 1 169 ? -0.015 -15.136 30.850 1.00 92.06 169 TYR A C 1
ATOM 1328 O O . TYR A 1 169 ? -0.635 -14.372 31.585 1.00 92.06 169 TYR A O 1
ATOM 1336 N N . GLY A 1 170 ? -0.501 -16.326 30.497 1.00 95.12 170 GLY A N 1
ATOM 1337 C CA . GLY A 1 170 ? -1.844 -16.801 30.843 1.00 95.12 170 GLY A CA 1
ATOM 1338 C C . GLY A 1 170 ? -2.897 -16.391 29.811 1.00 95.12 170 GLY A C 1
ATOM 1339 O O . GLY A 1 170 ? -2.570 -16.139 28.655 1.00 95.12 170 GLY A O 1
ATOM 1340 N N . ASN A 1 171 ? -4.164 -16.347 30.229 1.00 96.00 171 ASN A N 1
ATOM 1341 C CA . ASN A 1 171 ? -5.326 -16.112 29.357 1.00 96.00 171 ASN A CA 1
ATOM 1342 C C . ASN A 1 171 ? -5.804 -14.645 29.294 1.00 96.00 171 ASN A C 1
ATOM 1344 O O . ASN A 1 171 ? -6.740 -14.330 28.563 1.00 96.00 171 ASN A O 1
ATOM 1348 N N . LEU A 1 172 ? -5.167 -13.757 30.063 1.00 97.12 172 LEU A N 1
ATOM 1349 C CA . LEU A 1 172 ? -5.398 -12.309 30.084 1.00 97.12 172 LEU A CA 1
ATOM 1350 C C . LEU A 1 172 ? -4.058 -11.580 29.908 1.00 97.12 172 LEU A C 1
ATOM 1352 O O . LEU A 1 172 ? -3.590 -10.844 30.780 1.00 97.12 172 LEU A O 1
ATOM 1356 N N . THR A 1 173 ? -3.408 -11.840 28.775 1.00 96.56 173 THR A N 1
ATOM 1357 C CA . THR A 1 173 ? -2.034 -11.414 28.470 1.00 96.56 173 THR A CA 1
ATOM 1358 C C . THR A 1 173 ? -1.827 -9.906 28.641 1.00 96.56 173 THR A C 1
ATOM 1360 O O . THR A 1 173 ? -0.850 -9.481 29.262 1.00 96.56 173 THR A O 1
ATOM 1363 N N . ALA A 1 174 ? -2.742 -9.079 28.126 1.00 96.94 174 ALA A N 1
ATOM 1364 C CA . ALA A 1 174 ? -2.635 -7.624 28.224 1.00 96.94 174 ALA A CA 1
ATOM 1365 C C . ALA A 1 174 ? -2.826 -7.108 29.654 1.00 96.94 174 ALA A C 1
ATOM 1367 O O . ALA A 1 174 ? -2.146 -6.159 30.045 1.00 96.94 174 ALA A O 1
ATOM 1368 N N . VAL A 1 175 ? -3.706 -7.742 30.436 1.00 96.81 175 VAL A N 1
ATOM 1369 C CA . VAL A 1 175 ? -3.921 -7.413 31.853 1.00 96.81 175 VAL A CA 1
ATOM 1370 C C . VAL A 1 175 ? -2.628 -7.655 32.625 1.00 96.81 175 VAL A C 1
ATOM 1372 O O . VAL A 1 175 ? -2.083 -6.722 33.216 1.00 96.81 175 VAL A O 1
ATOM 1375 N N . LYS A 1 176 ? -2.078 -8.871 32.520 1.00 96.56 176 LYS A N 1
ATOM 1376 C CA . LYS A 1 176 ? -0.854 -9.258 33.223 1.00 96.56 176 LYS A CA 1
ATOM 1377 C C . LYS A 1 176 ? 0.331 -8.372 32.855 1.00 96.56 176 LYS A C 1
ATOM 1379 O O . LYS A 1 176 ? 1.013 -7.866 33.738 1.00 96.56 176 LYS A O 1
ATOM 1384 N N . ILE A 1 177 ? 0.565 -8.137 31.563 1.00 95.44 177 ILE A N 1
ATOM 1385 C CA . ILE A 1 177 ? 1.688 -7.295 31.128 1.00 95.44 177 ILE A CA 1
ATOM 1386 C C . ILE A 1 177 ? 1.516 -5.857 31.625 1.00 95.44 177 ILE A C 1
ATOM 1388 O O . ILE A 1 177 ? 2.482 -5.256 32.090 1.00 95.44 177 ILE A O 1
ATOM 1392 N N . CYS A 1 178 ? 0.302 -5.301 31.590 1.00 96.19 178 CYS A N 1
ATOM 1393 C CA . CYS A 1 178 ? 0.049 -3.970 32.140 1.00 96.19 178 CYS A CA 1
ATOM 1394 C C . CYS A 1 178 ? 0.312 -3.886 33.651 1.00 96.19 178 CYS A C 1
ATOM 1396 O O . CYS A 1 178 ? 0.792 -2.851 34.124 1.00 96.19 178 CYS A O 1
ATOM 1398 N N . GLU A 1 179 ? 0.010 -4.943 34.404 1.00 95.31 179 GLU A N 1
ATOM 1399 C CA . GLU A 1 179 ? 0.279 -5.045 35.842 1.00 95.31 179 GLU A CA 1
ATOM 1400 C C . GLU A 1 179 ? 1.776 -5.200 36.140 1.00 95.31 179 GLU A C 1
ATOM 1402 O O . GLU A 1 179 ? 2.322 -4.410 36.917 1.00 95.31 179 GLU A O 1
ATOM 1407 N N . ASP A 1 180 ? 2.455 -6.130 35.462 1.00 94.81 180 ASP A N 1
ATOM 1408 C CA . ASP A 1 180 ? 3.900 -6.375 35.574 1.00 94.81 180 ASP A CA 1
ATOM 1409 C C . ASP A 1 180 ? 4.692 -5.105 35.239 1.00 94.81 180 ASP A C 1
ATOM 1411 O O . ASP A 1 180 ? 5.587 -4.675 35.976 1.00 94.81 180 ASP A O 1
ATOM 1415 N N . MET A 1 181 ? 4.296 -4.436 34.155 1.00 95.75 181 MET A N 1
ATOM 1416 C CA . MET A 1 181 ? 4.869 -3.167 33.730 1.00 95.75 181 MET A CA 1
ATOM 1417 C C . MET A 1 181 ? 4.318 -1.979 34.510 1.00 95.75 181 MET A C 1
ATOM 1419 O O . MET A 1 181 ? 4.696 -0.868 34.175 1.00 95.75 181 MET A O 1
ATOM 1423 N N . LYS A 1 182 ? 3.461 -2.137 35.529 1.00 95.75 182 LYS A N 1
ATOM 1424 C CA . LYS A 1 182 ? 2.911 -1.051 36.372 1.00 95.75 182 LYS A CA 1
ATOM 1425 C C . LYS A 1 182 ? 2.369 0.146 35.573 1.00 95.75 182 LYS A C 1
ATOM 1427 O O . LYS A 1 182 ? 2.606 1.302 35.951 1.00 95.75 182 LYS A O 1
ATOM 1432 N N . ILE A 1 183 ? 1.685 -0.114 34.461 1.00 94.25 183 ILE A N 1
ATOM 1433 C CA . ILE A 1 183 ? 1.016 0.906 33.644 1.00 94.25 183 ILE A CA 1
ATOM 1434 C C . ILE A 1 183 ? -0.263 1.310 34.373 1.00 94.25 183 ILE A C 1
ATOM 1436 O O . ILE A 1 183 ? -1.074 0.449 34.706 1.00 94.25 183 ILE A O 1
ATOM 1440 N N . LYS A 1 184 ? -0.483 2.603 34.614 1.00 91.25 184 LYS A N 1
ATOM 1441 C CA . LYS A 1 184 ? -1.597 3.150 35.412 1.00 91.25 184 LYS A CA 1
ATOM 1442 C C . LYS A 1 184 ? -2.621 3.942 34.598 1.00 91.25 184 LYS A C 1
ATOM 1444 O O . LYS A 1 184 ? -3.719 4.169 35.096 1.00 91.25 184 LYS A O 1
ATOM 1449 N N . SER A 1 185 ? -2.295 4.357 33.376 1.00 90.19 185 SER A N 1
ATOM 1450 C CA . SER A 1 185 ? -3.151 5.231 32.560 1.00 90.19 185 SER A CA 1
ATOM 1451 C C . SER A 1 185 ? -2.971 4.990 31.061 1.00 90.19 185 SER A C 1
ATOM 1453 O O . SER A 1 185 ? -1.861 4.696 30.617 1.00 90.19 185 SER A O 1
ATOM 1455 N N . GLN A 1 186 ? -4.023 5.220 30.268 1.00 87.12 186 GLN A N 1
ATOM 1456 C CA . GLN A 1 186 ? -3.964 5.188 28.795 1.00 87.12 186 GLN A CA 1
ATOM 1457 C C . GLN A 1 186 ? -3.024 6.256 28.188 1.00 87.12 186 GLN A C 1
ATOM 1459 O O . GLN A 1 186 ? -2.721 6.238 26.998 1.00 87.12 186 GLN A O 1
ATOM 1464 N N . ASN A 1 187 ? -2.559 7.212 29.001 1.00 88.62 187 ASN A N 1
ATOM 1465 C CA . ASN A 1 187 ? -1.660 8.284 28.566 1.00 88.62 187 ASN A CA 1
ATOM 1466 C C . ASN A 1 187 ? -0.170 7.884 28.568 1.00 88.62 187 ASN A C 1
ATOM 1468 O O . ASN A 1 187 ? 0.654 8.644 28.060 1.00 88.62 187 ASN A O 1
ATOM 1472 N N . GLU A 1 188 ? 0.199 6.722 29.117 1.00 90.81 188 GLU A N 1
ATOM 1473 C CA . GLU A 1 188 ? 1.591 6.242 29.201 1.00 90.81 188 GLU A CA 1
ATOM 1474 C C . GLU A 1 188 ? 2.062 5.599 27.883 1.00 90.81 188 GLU A C 1
ATOM 1476 O O . GLU A 1 188 ? 2.400 4.417 27.831 1.00 90.81 188 GLU A O 1
ATOM 1481 N N . ARG A 1 189 ? 2.072 6.398 26.807 1.00 87.81 189 ARG A N 1
ATOM 1482 C CA . ARG A 1 189 ? 2.264 5.949 25.414 1.00 87.81 189 ARG A CA 1
ATOM 1483 C C . ARG A 1 189 ? 3.486 5.057 25.199 1.00 87.81 189 ARG A C 1
ATOM 1485 O O . ARG A 1 189 ? 3.354 4.022 24.562 1.00 87.81 189 ARG A O 1
ATOM 1492 N N . ASP A 1 190 ? 4.643 5.440 25.732 1.00 90.25 190 ASP A N 1
ATOM 1493 C CA . ASP A 1 190 ? 5.891 4.706 25.482 1.00 90.25 190 ASP A CA 1
ATOM 1494 C C . ASP A 1 190 ? 5.862 3.308 26.124 1.00 90.25 190 ASP A C 1
ATOM 1496 O O . ASP A 1 190 ? 6.245 2.324 25.497 1.00 90.25 190 ASP A O 1
ATOM 1500 N N . ARG A 1 191 ? 5.316 3.200 27.345 1.00 93.31 191 ARG A N 1
ATOM 1501 C CA . ARG A 1 191 ? 5.170 1.916 28.055 1.00 93.31 191 ARG A CA 1
ATOM 1502 C C . ARG A 1 191 ? 4.099 1.036 27.416 1.00 93.31 191 ARG A C 1
ATOM 1504 O O . ARG A 1 191 ? 4.259 -0.178 27.367 1.00 93.31 191 ARG A O 1
ATOM 1511 N N . LEU A 1 192 ? 3.010 1.638 26.933 1.00 93.19 192 LEU A N 1
ATOM 1512 C CA . LEU A 1 192 ? 1.954 0.920 26.216 1.00 93.19 192 LEU A CA 1
ATOM 1513 C C . LEU A 1 192 ? 2.445 0.375 24.874 1.00 93.19 192 LEU A C 1
ATOM 1515 O O . LEU A 1 192 ? 2.109 -0.753 24.528 1.00 93.19 192 LEU A O 1
ATOM 1519 N N . GLU A 1 193 ? 3.278 1.123 24.151 1.00 92.38 193 GLU A N 1
ATOM 1520 C CA . GLU A 1 193 ? 3.888 0.647 22.907 1.00 92.38 193 GLU A CA 1
ATOM 1521 C C . GLU A 1 193 ? 4.831 -0.543 23.163 1.00 92.38 193 GLU A C 1
ATOM 1523 O O . GLU A 1 193 ? 4.765 -1.544 22.450 1.00 92.38 193 GLU A O 1
ATOM 1528 N N . GLU A 1 194 ? 5.648 -0.491 24.219 1.00 93.81 194 GLU A N 1
ATOM 1529 C CA . GLU A 1 194 ? 6.489 -1.623 24.637 1.00 93.81 194 GLU A CA 1
ATOM 1530 C C . GLU A 1 194 ? 5.640 -2.850 25.030 1.00 93.81 194 GLU A C 1
ATOM 1532 O O . GLU A 1 194 ? 5.860 -3.955 24.522 1.00 93.81 194 GLU A O 1
ATOM 1537 N N . ALA A 1 195 ? 4.602 -2.656 25.852 1.00 94.44 195 ALA A N 1
ATOM 1538 C CA . ALA A 1 195 ? 3.656 -3.711 26.225 1.00 94.44 195 ALA A CA 1
ATOM 1539 C C . ALA A 1 195 ? 2.965 -4.328 24.996 1.00 94.44 195 ALA A C 1
ATOM 1541 O O . ALA A 1 195 ? 2.755 -5.545 24.915 1.00 94.44 195 ALA A O 1
ATOM 1542 N N . LYS A 1 196 ? 2.612 -3.496 24.013 1.00 93.19 196 LYS A N 1
ATOM 1543 C CA . LYS A 1 196 ? 1.977 -3.914 22.763 1.00 93.19 196 LYS A CA 1
ATOM 1544 C C . LYS A 1 196 ? 2.901 -4.785 21.920 1.00 93.19 196 LYS A C 1
ATOM 1546 O O . LYS A 1 196 ? 2.461 -5.807 21.402 1.00 93.19 196 LYS A O 1
ATOM 1551 N N . GLN A 1 197 ? 4.178 -4.433 21.803 1.00 90.94 197 GLN A N 1
ATOM 1552 C CA . GLN A 1 197 ? 5.143 -5.247 21.059 1.00 90.94 197 GLN A CA 1
ATOM 1553 C C . GLN A 1 197 ? 5.336 -6.630 21.698 1.00 90.94 197 GLN A C 1
ATOM 1555 O O . GLN A 1 197 ? 5.361 -7.634 20.979 1.00 90.94 197 GLN A O 1
ATOM 1560 N N . LEU A 1 198 ? 5.396 -6.698 23.033 1.00 90.12 198 LEU A N 1
ATOM 1561 C CA . LEU A 1 198 ? 5.500 -7.959 23.777 1.00 90.12 198 LEU A CA 1
ATOM 1562 C C . LEU A 1 198 ? 4.254 -8.839 23.597 1.00 90.12 198 LEU A C 1
ATOM 1564 O O . LEU A 1 198 ? 4.378 -10.006 23.216 1.00 90.12 198 LEU A O 1
ATOM 1568 N N . THR A 1 199 ? 3.062 -8.272 23.815 1.00 91.06 199 THR A N 1
ATOM 1569 C CA . THR A 1 199 ? 1.778 -8.982 23.649 1.00 91.06 199 THR A CA 1
ATOM 1570 C C . THR A 1 199 ? 1.587 -9.491 22.222 1.00 91.06 199 THR A C 1
ATOM 1572 O O . THR A 1 199 ? 1.272 -10.664 22.034 1.00 91.06 199 THR A O 1
ATOM 1575 N N . TYR A 1 200 ? 1.807 -8.647 21.209 1.00 88.75 200 TYR A N 1
ATOM 1576 C CA . TYR A 1 200 ? 1.558 -9.004 19.809 1.00 88.75 200 TYR A CA 1
ATOM 1577 C C . TYR A 1 200 ? 2.511 -10.084 19.309 1.00 88.75 200 TYR A C 1
ATOM 1579 O O . TYR A 1 200 ? 2.061 -11.064 18.719 1.00 88.75 200 TYR A O 1
ATOM 1587 N N . LYS A 1 201 ? 3.821 -9.918 19.533 1.00 89.94 201 LYS A N 1
ATOM 1588 C CA . LYS A 1 201 ? 4.814 -10.866 19.017 1.00 89.94 201 LYS A CA 1
ATOM 1589 C C . LYS A 1 201 ? 4.616 -12.242 19.642 1.00 89.94 201 LYS A C 1
ATOM 1591 O O . LYS A 1 201 ? 4.548 -13.228 18.915 1.00 89.94 201 LYS A O 1
ATOM 1596 N N . LYS A 1 202 ? 4.486 -12.312 20.969 1.00 92.19 202 LYS A N 1
ATOM 1597 C CA . LYS A 1 202 ? 4.337 -13.598 21.653 1.00 92.19 202 LYS A CA 1
ATOM 1598 C C . LYS A 1 202 ? 2.967 -14.225 21.402 1.00 92.19 202 LYS A C 1
ATOM 1600 O O . LYS A 1 202 ? 2.890 -15.412 21.110 1.00 92.19 202 LYS A O 1
ATOM 1605 N N . GLY A 1 203 ? 1.903 -13.421 21.428 1.00 92.19 203 GLY A N 1
ATOM 1606 C CA . GLY A 1 203 ? 0.548 -13.891 21.149 1.00 92.19 203 GLY A CA 1
ATOM 1607 C C . GLY A 1 203 ? 0.379 -14.449 19.736 1.00 92.19 203 GLY A C 1
ATOM 1608 O O . GLY A 1 203 ? -0.370 -15.398 19.556 1.00 92.19 203 GLY A O 1
ATOM 1609 N N . PHE A 1 204 ? 1.098 -13.914 18.745 1.00 92.75 204 PHE A N 1
ATOM 1610 C CA . PHE A 1 204 ? 1.018 -14.420 17.375 1.00 92.75 204 PHE A CA 1
ATOM 1611 C C . PHE A 1 204 ? 1.649 -15.811 17.206 1.00 92.75 204 PHE A C 1
ATOM 1613 O O . PHE A 1 204 ? 1.022 -16.680 16.605 1.00 92.75 204 PHE A O 1
ATOM 1620 N N . TYR A 1 205 ? 2.859 -16.026 17.737 1.00 92.19 205 TYR A N 1
ATOM 1621 C CA . TYR A 1 205 ? 3.611 -17.273 17.528 1.00 92.19 205 TYR A CA 1
ATOM 1622 C C . TYR A 1 205 ? 3.295 -18.373 18.548 1.00 92.19 205 TYR A C 1
ATOM 1624 O O . TYR A 1 205 ? 3.341 -19.550 18.205 1.00 92.19 205 TYR A O 1
ATOM 1632 N N . GLU A 1 206 ? 2.996 -18.010 19.795 1.00 95.62 206 GLU A N 1
ATOM 1633 C CA . GLU A 1 206 ? 2.818 -18.971 20.896 1.00 95.62 206 GLU A CA 1
ATOM 1634 C C . GLU A 1 206 ? 1.380 -19.014 21.428 1.00 95.62 206 GLU A C 1
ATOM 1636 O O . GLU A 1 206 ? 1.056 -19.871 22.248 1.00 95.62 206 GLU A O 1
ATOM 1641 N N . GLY A 1 207 ? 0.517 -18.081 21.012 1.00 97.00 207 GLY A N 1
ATOM 1642 C CA . GLY A 1 207 ? -0.854 -18.001 21.504 1.00 97.00 207 GLY A CA 1
ATOM 1643 C C . GLY A 1 207 ? -1.720 -19.154 21.004 1.00 97.00 207 GLY A C 1
ATOM 1644 O O . GLY A 1 207 ? -1.702 -19.482 19.817 1.00 97.00 207 GLY A O 1
ATOM 1645 N N . ILE A 1 208 ? -2.518 -19.727 21.904 1.00 97.94 208 ILE A N 1
ATOM 1646 C CA . ILE A 1 208 ? -3.470 -20.806 21.620 1.00 97.94 208 ILE A CA 1
ATOM 1647 C C . ILE A 1 208 ? -4.893 -20.275 21.805 1.00 97.94 208 ILE A C 1
ATOM 1649 O O . ILE A 1 208 ? -5.228 -19.722 22.852 1.00 97.94 208 ILE A O 1
ATOM 1653 N N . MET A 1 209 ? -5.745 -20.458 20.797 1.00 98.19 209 MET A N 1
ATOM 1654 C CA . MET A 1 209 ? -7.152 -20.051 20.844 1.00 98.19 209 MET A CA 1
ATOM 1655 C C . MET A 1 209 ? -7.928 -20.837 21.913 1.00 98.19 209 MET A C 1
ATOM 1657 O O . MET A 1 209 ? -7.885 -22.067 21.940 1.00 98.19 209 MET A O 1
ATOM 1661 N N . LEU A 1 210 ? -8.706 -20.150 22.750 1.00 97.75 210 LEU A N 1
ATOM 1662 C CA . LEU A 1 210 ? -9.539 -20.760 23.802 1.00 97.75 210 LEU A CA 1
ATOM 1663 C C . LEU A 1 210 ? -11.021 -20.881 23.424 1.00 97.75 210 LEU A C 1
ATOM 1665 O O . LEU A 1 210 ? -11.766 -21.629 24.065 1.00 97.75 210 LEU A O 1
ATOM 1669 N N . VAL A 1 211 ? -11.445 -20.149 22.395 1.00 96.06 211 VAL A N 1
ATOM 1670 C CA . VAL A 1 211 ? -12.848 -19.928 22.019 1.00 96.06 211 VAL A CA 1
ATOM 1671 C C . VAL A 1 211 ? -13.051 -20.034 20.506 1.00 96.06 211 VAL A C 1
ATOM 1673 O O . VAL A 1 211 ? -12.087 -20.029 19.738 1.00 96.06 211 VAL A O 1
ATOM 1676 N N . GLY A 1 212 ? -14.319 -20.109 20.094 1.00 94.19 212 GLY A N 1
ATOM 1677 C CA . GLY A 1 212 ? -14.720 -20.203 18.691 1.00 94.19 212 GLY A CA 1
ATOM 1678 C C . GLY A 1 212 ? -14.422 -21.559 18.053 1.00 94.19 212 GLY A C 1
ATOM 1679 O O . GLY A 1 212 ? -13.956 -22.496 18.708 1.00 94.19 212 GLY A O 1
ATOM 1680 N N . ASP A 1 213 ? -14.662 -21.643 16.747 1.00 93.31 213 ASP A N 1
ATOM 1681 C CA . ASP A 1 213 ? -14.539 -22.887 15.971 1.00 93.31 213 ASP A CA 1
ATOM 1682 C C . ASP A 1 213 ? -13.088 -23.384 15.848 1.00 93.31 213 ASP A C 1
ATOM 1684 O O . ASP A 1 213 ? -12.834 -24.550 15.546 1.00 93.31 213 ASP A O 1
ATOM 1688 N N . PHE A 1 214 ? -12.115 -22.510 16.125 1.00 95.50 214 PHE A N 1
ATOM 1689 C CA . PHE A 1 214 ? -10.680 -22.797 16.031 1.00 95.50 214 PHE A CA 1
ATOM 1690 C C . PHE A 1 214 ? -10.005 -22.966 17.395 1.00 95.50 214 PHE A C 1
ATOM 1692 O O . PHE A 1 214 ? -8.782 -22.848 17.499 1.00 95.50 214 PHE A O 1
ATOM 1699 N N . LYS A 1 215 ? -10.783 -23.252 18.445 1.00 97.19 215 LYS A N 1
ATOM 1700 C CA . LYS A 1 215 ? -10.268 -23.567 19.781 1.00 97.19 215 LYS A CA 1
ATOM 1701 C C . LYS A 1 215 ? -9.175 -24.646 19.726 1.00 97.19 215 LYS A C 1
ATOM 1703 O O . LYS A 1 215 ? -9.312 -25.659 19.047 1.00 97.19 215 LYS A O 1
ATOM 1708 N N . GLY A 1 216 ? -8.094 -24.429 20.473 1.00 96.75 216 GLY A N 1
ATOM 1709 C CA . GLY A 1 216 ? -6.932 -25.314 20.561 1.00 96.75 216 GLY A CA 1
ATOM 1710 C C . GLY A 1 216 ? -5.895 -25.130 19.449 1.00 96.75 216 GLY A C 1
ATOM 1711 O O . GLY A 1 216 ? -4.829 -25.735 19.527 1.00 96.75 216 GLY A O 1
ATOM 1712 N N . ARG A 1 217 ? -6.162 -24.301 18.431 1.00 97.19 217 ARG A N 1
ATOM 1713 C CA . ARG A 1 217 ? -5.186 -23.986 17.377 1.00 97.19 217 ARG A CA 1
ATOM 1714 C C . ARG A 1 217 ? -4.282 -22.821 17.766 1.00 97.19 217 ARG A C 1
ATOM 1716 O O . ARG A 1 217 ? -4.674 -21.961 18.557 1.00 97.19 217 ARG A O 1
ATOM 1723 N N . LEU A 1 218 ? -3.101 -22.769 17.149 1.00 97.31 218 LEU A N 1
ATOM 1724 C CA . LEU A 1 218 ? -2.215 -21.611 17.229 1.00 97.31 218 LEU A CA 1
ATOM 1725 C C . LEU A 1 218 ? -2.851 -20.394 16.548 1.00 97.31 218 LEU A C 1
ATOM 1727 O O . LEU A 1 218 ? -3.498 -20.509 15.503 1.00 97.31 218 LEU A O 1
ATOM 1731 N N . VAL A 1 219 ? -2.630 -19.213 17.123 1.00 96.12 219 VAL A N 1
ATOM 1732 C CA . VAL A 1 219 ? -3.130 -17.928 16.609 1.00 96.12 219 VAL A CA 1
ATOM 1733 C C . VAL A 1 219 ? -2.678 -17.676 15.171 1.00 96.12 219 VAL A C 1
ATOM 1735 O O . VAL A 1 219 ? -3.485 -17.228 14.354 1.00 96.12 219 VAL A O 1
ATOM 1738 N N . GLN A 1 220 ? -1.423 -17.991 14.838 1.00 94.69 220 GLN A N 1
ATOM 1739 C CA . GLN A 1 220 ? -0.884 -17.847 13.483 1.00 94.69 220 GLN A CA 1
ATOM 1740 C C . GLN A 1 220 ? -1.733 -18.581 12.429 1.00 94.69 220 GLN A C 1
ATOM 1742 O O . GLN A 1 220 ? -1.988 -18.020 11.361 1.00 94.69 220 GLN A O 1
ATOM 1747 N N . ASP A 1 221 ? -2.231 -19.774 12.757 1.00 94.50 221 ASP A N 1
ATOM 1748 C CA . ASP A 1 221 ? -3.060 -20.586 11.861 1.00 94.50 221 ASP A CA 1
ATOM 1749 C C . ASP A 1 221 ? -4.526 -20.130 11.885 1.00 94.50 221 ASP A C 1
ATOM 1751 O O . ASP A 1 221 ? -5.190 -20.045 10.850 1.00 94.50 221 ASP A O 1
ATOM 1755 N N . ALA A 1 222 ? -5.045 -19.803 13.072 1.00 96.12 222 ALA A N 1
ATOM 1756 C CA . ALA A 1 222 ? -6.441 -19.416 13.262 1.00 96.12 222 ALA A CA 1
ATOM 1757 C C . ALA A 1 222 ? -6.771 -18.045 12.651 1.00 96.12 222 ALA A C 1
ATOM 1759 O O . ALA A 1 222 ? -7.886 -17.839 12.173 1.00 96.12 222 ALA A O 1
ATOM 1760 N N . LYS A 1 223 ? -5.815 -17.109 12.618 1.00 95.50 223 LYS A N 1
ATOM 1761 C CA . LYS A 1 223 ? -6.023 -15.723 12.169 1.00 95.50 223 LYS A CA 1
ATOM 1762 C C . LYS A 1 223 ? -6.697 -15.613 10.801 1.00 95.50 223 LYS A C 1
ATOM 1764 O O . LYS A 1 223 ? -7.661 -14.863 10.643 1.00 95.50 223 LYS A O 1
ATOM 1769 N N . LYS A 1 224 ? -6.193 -16.339 9.799 1.00 95.75 224 LYS A N 1
ATOM 1770 C CA . LYS A 1 224 ? -6.751 -16.308 8.436 1.00 95.75 224 LYS A CA 1
ATOM 1771 C C . LYS A 1 224 ? -8.086 -17.044 8.329 1.00 95.75 224 LYS A C 1
ATOM 1773 O O . LYS A 1 224 ? -8.946 -16.623 7.557 1.00 95.75 224 LYS A O 1
ATOM 1778 N N . LEU A 1 225 ? -8.283 -18.082 9.137 1.00 97.06 225 LEU A N 1
ATOM 1779 C CA . LEU A 1 225 ? -9.531 -18.838 9.177 1.00 97.06 225 LEU A CA 1
ATOM 1780 C C . LEU A 1 225 ? -10.667 -18.008 9.791 1.00 97.06 225 LEU A C 1
ATOM 1782 O O . LEU A 1 225 ? -11.730 -17.911 9.188 1.00 97.06 225 LEU A O 1
ATOM 1786 N N . VAL A 1 226 ? -10.418 -17.314 10.910 1.00 97.50 226 VAL A N 1
ATOM 1787 C CA . VAL A 1 226 ? -11.396 -16.391 11.519 1.00 97.50 226 VAL A CA 1
ATOM 1788 C C . VAL A 1 226 ? -11.716 -15.230 10.577 1.00 97.50 226 VAL A C 1
ATOM 1790 O O . VAL A 1 226 ? -12.881 -14.881 10.419 1.00 97.50 226 VAL A O 1
ATOM 1793 N N . GLN A 1 227 ? -10.709 -14.655 9.901 1.00 97.50 227 GLN A N 1
ATOM 1794 C CA . GLN A 1 227 ? -10.944 -13.622 8.883 1.00 97.50 227 GLN A CA 1
ATOM 1795 C C . GLN A 1 227 ? -11.925 -14.106 7.808 1.00 97.50 227 GLN A C 1
ATOM 1797 O O . GLN A 1 227 ? -12.872 -13.394 7.481 1.00 97.50 227 GLN A O 1
ATOM 1802 N N . SER A 1 228 ? -11.693 -15.308 7.276 1.00 97.25 228 SER A N 1
ATOM 1803 C CA . SER A 1 228 ? -12.517 -15.892 6.213 1.00 97.25 228 SER A CA 1
ATOM 1804 C C . SER A 1 228 ? -13.934 -16.177 6.712 1.00 97.25 228 SER A C 1
ATOM 1806 O O . SER A 1 228 ? -14.891 -15.730 6.089 1.00 97.25 228 SER A O 1
ATOM 1808 N N . GLN A 1 229 ? -14.066 -16.778 7.901 1.00 97.31 229 GLN A N 1
ATOM 1809 C CA . GLN A 1 229 ? -15.352 -17.021 8.560 1.00 97.31 229 GLN A CA 1
ATOM 1810 C C . GLN A 1 229 ? -16.182 -15.736 8.697 1.00 97.31 229 GLN A C 1
ATOM 1812 O O . GLN A 1 229 ? -17.352 -15.713 8.321 1.00 97.31 229 GLN A O 1
ATOM 1817 N N . MET A 1 230 ? -15.589 -14.652 9.209 1.00 97.56 230 MET A N 1
ATOM 1818 C CA . MET A 1 230 ? -16.306 -13.385 9.391 1.00 97.56 230 MET A CA 1
ATOM 1819 C C . MET A 1 230 ? -16.746 -12.765 8.057 1.00 97.56 230 MET A C 1
ATOM 1821 O O . MET A 1 230 ? -17.810 -12.150 7.990 1.00 97.56 230 MET A O 1
ATOM 1825 N N . ILE A 1 231 ? -15.942 -12.906 6.998 1.00 97.31 231 ILE A N 1
ATOM 1826 C CA . ILE A 1 231 ? -16.285 -12.411 5.656 1.00 97.31 231 ILE A CA 1
ATOM 1827 C C . ILE A 1 231 ? -17.429 -13.238 5.057 1.00 97.31 231 ILE A C 1
ATOM 1829 O O . ILE A 1 231 ? -18.408 -12.668 4.578 1.00 97.31 231 ILE A O 1
ATOM 1833 N N . GLU A 1 232 ? -17.351 -14.567 5.133 1.00 96.75 232 GLU A N 1
ATOM 1834 C CA . GLU A 1 232 ? -18.391 -15.485 4.646 1.00 96.75 232 GLU A CA 1
ATOM 1835 C C . GLU A 1 232 ? -19.735 -15.253 5.351 1.00 96.75 232 GLU A C 1
ATOM 1837 O O . GLU A 1 232 ? -20.791 -15.253 4.714 1.00 96.75 232 GLU A O 1
ATOM 1842 N N . GLN A 1 233 ? -19.699 -14.967 6.654 1.00 96.31 233 GLN A N 1
ATOM 1843 C CA . GLN A 1 233 ? -20.875 -14.627 7.459 1.00 96.31 233 GLN A CA 1
ATOM 1844 C C . GLN A 1 233 ? -21.362 -13.179 7.261 1.00 96.31 233 GLN A C 1
ATOM 1846 O O . GLN A 1 233 ? -22.361 -12.784 7.862 1.00 96.31 233 GLN A O 1
ATOM 1851 N N . LYS A 1 234 ? -20.699 -12.385 6.406 1.00 95.56 234 LYS A N 1
ATOM 1852 C CA . LYS A 1 234 ? -20.990 -10.959 6.157 1.00 95.56 234 LYS A CA 1
ATOM 1853 C C . LYS A 1 234 ? -20.898 -10.084 7.414 1.00 95.56 234 LYS A C 1
ATOM 1855 O O . LYS A 1 234 ? -21.551 -9.047 7.518 1.00 95.56 234 LYS A O 1
ATOM 1860 N N . GLU A 1 235 ? -20.069 -10.493 8.367 1.00 95.62 235 GLU A N 1
ATOM 1861 C CA . GLU A 1 235 ? -19.792 -9.765 9.607 1.00 95.62 235 GLU A CA 1
ATOM 1862 C C . GLU A 1 235 ? -18.532 -8.885 9.507 1.00 95.62 235 GLU A C 1
ATOM 1864 O O . GLU A 1 235 ? -18.332 -7.984 10.329 1.00 95.62 235 GLU A O 1
ATOM 1869 N N . ALA A 1 236 ? -17.703 -9.113 8.484 1.00 97.31 236 ALA A N 1
ATOM 1870 C CA . ALA A 1 236 ? -16.536 -8.309 8.140 1.00 97.31 236 ALA A CA 1
ATOM 1871 C C . ALA A 1 236 ? -16.381 -8.152 6.620 1.00 97.31 236 ALA A C 1
ATOM 1873 O O . ALA A 1 236 ? -16.936 -8.909 5.830 1.00 97.31 236 ALA A O 1
ATOM 1874 N N . VAL A 1 237 ? -15.581 -7.165 6.223 1.00 96.56 237 VAL A N 1
ATOM 1875 C CA . VAL A 1 237 ? -15.213 -6.871 4.832 1.00 96.56 237 VAL A CA 1
ATOM 1876 C C . VAL A 1 237 ? -13.716 -6.586 4.761 1.00 96.56 237 VAL A C 1
ATOM 1878 O O . VAL A 1 237 ? -13.123 -6.117 5.738 1.00 96.56 237 VAL A O 1
ATOM 1881 N N . LEU A 1 238 ? -13.089 -6.877 3.620 1.00 96.69 238 LEU A N 1
ATOM 1882 C CA . LEU A 1 238 ? -11.678 -6.564 3.407 1.00 96.69 238 LEU A CA 1
ATOM 1883 C C . LEU A 1 238 ? -11.526 -5.069 3.110 1.00 96.69 238 LEU A C 1
ATOM 1885 O O . LEU A 1 238 ? -12.145 -4.554 2.188 1.00 96.69 238 LEU A O 1
ATOM 1889 N N . TYR A 1 239 ? -10.691 -4.385 3.886 1.00 97.38 239 TYR A N 1
ATOM 1890 C CA . TYR A 1 239 ? -10.370 -2.974 3.698 1.00 97.38 239 TYR A CA 1
ATOM 1891 C C . TYR A 1 239 ? -8.860 -2.821 3.556 1.00 97.38 239 TYR A C 1
ATOM 1893 O O . TYR A 1 239 ? -8.109 -3.204 4.458 1.00 97.38 239 TYR A O 1
ATOM 1901 N N . MET A 1 240 ? -8.426 -2.257 2.433 1.00 96.25 240 MET A N 1
ATOM 1902 C CA . MET A 1 240 ? -7.017 -2.026 2.139 1.00 96.25 240 MET A CA 1
ATOM 1903 C C . MET A 1 240 ? -6.661 -0.559 2.371 1.00 96.25 240 MET A C 1
ATOM 1905 O O . MET A 1 240 ? -7.428 0.353 2.070 1.00 96.25 240 MET A O 1
ATOM 1909 N N . GLU A 1 241 ? -5.476 -0.295 2.909 1.00 94.56 241 GLU A N 1
ATOM 1910 C CA . GLU A 1 241 ? -5.018 1.064 3.190 1.00 94.56 241 GLU A CA 1
ATOM 1911 C C . GLU A 1 241 ? -3.508 1.178 2.980 1.00 94.56 241 GLU A C 1
ATOM 1913 O O . GLU A 1 241 ? -2.786 0.231 3.303 1.00 94.56 241 GLU A O 1
ATOM 1918 N N . PRO A 1 242 ? -3.000 2.325 2.489 1.00 93.00 242 PRO A N 1
ATOM 1919 C CA . PRO A 1 242 ? -1.566 2.561 2.465 1.00 93.00 242 PRO A CA 1
ATOM 1920 C C . PRO A 1 242 ? -0.983 2.486 3.883 1.00 93.00 242 PRO A C 1
ATOM 1922 O O . PRO A 1 242 ? -1.434 3.193 4.783 1.00 93.00 242 PRO A O 1
ATOM 1925 N N . GLU A 1 243 ? 0.057 1.672 4.089 1.00 86.94 243 GLU A N 1
ATOM 1926 C CA . GLU A 1 243 ? 0.693 1.484 5.408 1.00 86.94 243 GLU A CA 1
ATOM 1927 C C . GLU A 1 243 ? 1.188 2.813 6.020 1.00 86.94 243 GLU A C 1
ATOM 1929 O O . GLU A 1 243 ? 1.220 3.015 7.242 1.00 86.94 243 GLU A O 1
ATOM 1934 N N . LYS A 1 244 ? 1.579 3.738 5.140 1.00 89.06 244 LYS A N 1
ATOM 1935 C CA . LYS A 1 244 ? 2.015 5.100 5.443 1.00 89.06 244 LYS A CA 1
ATOM 1936 C C . LYS A 1 244 ? 1.339 6.058 4.474 1.00 89.06 244 LYS A C 1
ATOM 1938 O O . LYS A 1 244 ? 0.893 5.667 3.403 1.00 89.06 244 LYS A O 1
ATOM 1943 N N . THR A 1 245 ? 1.310 7.339 4.824 1.00 90.75 245 THR A N 1
ATOM 1944 C CA . THR A 1 245 ? 0.857 8.378 3.896 1.00 90.75 245 THR A CA 1
ATOM 1945 C C . THR A 1 245 ? 1.762 8.408 2.664 1.00 90.75 245 THR A C 1
ATOM 1947 O O . THR A 1 245 ? 2.951 8.707 2.776 1.00 90.75 245 THR A O 1
ATOM 1950 N N . ILE A 1 246 ? 1.178 8.120 1.501 1.00 91.50 246 ILE A N 1
ATOM 1951 C CA . ILE A 1 246 ? 1.822 8.208 0.190 1.00 91.50 246 ILE A CA 1
ATOM 1952 C C . ILE A 1 246 ? 1.272 9.453 -0.508 1.00 91.50 246 ILE A C 1
ATOM 1954 O O . ILE A 1 246 ? 0.059 9.654 -0.544 1.00 91.50 246 ILE A O 1
ATOM 1958 N N . ILE A 1 247 ? 2.167 10.293 -1.026 1.00 92.56 247 ILE A N 1
ATOM 1959 C CA . ILE A 1 247 ? 1.822 11.500 -1.782 1.00 92.56 247 ILE A CA 1
ATOM 1960 C C . ILE A 1 247 ? 2.277 11.303 -3.227 1.00 92.56 247 ILE A C 1
ATOM 1962 O O . ILE A 1 247 ? 3.428 10.929 -3.468 1.00 92.56 247 ILE A O 1
ATOM 1966 N N . SER A 1 248 ? 1.374 11.532 -4.176 1.00 89.25 248 SER A N 1
ATOM 1967 C CA . SER A 1 248 ? 1.648 11.447 -5.608 1.00 89.25 248 SER A CA 1
ATOM 1968 C C . SER A 1 248 ? 2.507 12.628 -6.083 1.00 89.25 248 SER A C 1
ATOM 1970 O O . SER A 1 248 ? 2.720 13.614 -5.374 1.00 89.25 248 SER A O 1
ATOM 1972 N N . ARG A 1 249 ? 2.963 12.583 -7.341 1.00 82.69 249 ARG A N 1
ATOM 1973 C CA . ARG A 1 249 ? 3.657 13.726 -7.963 1.00 82.69 249 ARG A CA 1
ATOM 1974 C C . ARG A 1 249 ? 2.754 14.954 -8.152 1.00 82.69 249 ARG A C 1
ATOM 1976 O O . ARG A 1 249 ? 3.281 16.061 -8.177 1.00 82.69 249 ARG A O 1
ATOM 1983 N N . SER A 1 250 ? 1.432 14.774 -8.259 1.00 87.44 250 SER A N 1
ATOM 1984 C CA . SER A 1 250 ? 0.457 15.877 -8.329 1.00 87.44 250 SER A CA 1
ATOM 1985 C C . SER A 1 250 ? 0.216 16.553 -6.974 1.00 87.44 250 SER A C 1
ATOM 1987 O O . SER A 1 250 ? -0.371 17.629 -6.931 1.00 87.44 250 SER A O 1
ATOM 1989 N N . GLY A 1 251 ? 0.703 15.963 -5.876 1.00 89.62 251 GLY A N 1
ATOM 1990 C CA . GLY A 1 251 ? 0.454 16.433 -4.511 1.00 89.62 251 GLY A CA 1
ATOM 1991 C C . GLY A 1 251 ? -0.761 15.783 -3.845 1.00 89.62 251 GLY A C 1
ATOM 1992 O O . GLY A 1 251 ? -1.035 16.077 -2.681 1.00 89.62 251 GLY A O 1
ATOM 1993 N N . ASP A 1 252 ? -1.449 14.875 -4.539 1.00 89.94 252 ASP A N 1
ATOM 1994 C CA . ASP A 1 252 ? -2.597 14.152 -4.001 1.00 89.94 252 ASP A CA 1
ATOM 1995 C C . ASP A 1 252 ? -2.162 13.076 -3.008 1.00 89.94 252 ASP A C 1
ATOM 1997 O O . ASP A 1 252 ? -1.118 12.433 -3.150 1.00 89.94 252 ASP A O 1
ATOM 2001 N N . ARG A 1 253 ? -2.989 12.848 -1.988 1.00 91.75 253 ARG A N 1
ATOM 2002 C CA . ARG A 1 253 ? -2.795 11.740 -1.053 1.00 91.75 253 ARG A CA 1
ATOM 2003 C C . ARG A 1 253 ? -3.335 10.458 -1.680 1.00 91.75 253 ARG A C 1
ATOM 2005 O O . ARG A 1 253 ? -4.536 10.355 -1.908 1.00 91.75 253 ARG A O 1
ATOM 2012 N N . CYS A 1 254 ? -2.463 9.483 -1.915 1.00 94.38 254 CYS A N 1
ATOM 2013 C CA . CYS A 1 254 ? -2.859 8.220 -2.526 1.00 94.38 254 CYS A CA 1
ATOM 2014 C C . CYS A 1 254 ? -3.741 7.382 -1.589 1.00 94.38 254 CYS A C 1
ATOM 2016 O O . CYS A 1 254 ? -3.603 7.416 -0.361 1.00 94.38 254 CYS A O 1
ATOM 2018 N N . VAL A 1 255 ? -4.604 6.590 -2.214 1.00 95.62 255 VAL A N 1
ATOM 2019 C CA . VAL A 1 255 ? -5.469 5.563 -1.623 1.00 95.62 255 VAL A CA 1
ATOM 2020 C C . VAL A 1 255 ? -5.114 4.206 -2.240 1.00 95.62 255 VAL A C 1
ATOM 2022 O O . VAL A 1 255 ? -4.366 4.160 -3.217 1.00 95.62 255 VAL A O 1
ATOM 2025 N N . VAL A 1 256 ? -5.620 3.109 -1.677 1.00 95.69 256 VAL A N 1
ATOM 2026 C CA . VAL A 1 256 ? -5.570 1.805 -2.353 1.00 95.69 256 VAL A CA 1
ATOM 2027 C C . VAL A 1 256 ? -6.863 1.650 -3.138 1.00 95.69 256 VAL A C 1
ATOM 2029 O O . VAL A 1 256 ? -7.941 1.759 -2.559 1.00 95.69 256 VAL A O 1
ATOM 2032 N N . ALA A 1 257 ? -6.742 1.411 -4.440 1.00 95.56 257 ALA A N 1
ATOM 2033 C CA . ALA A 1 257 ? -7.869 1.172 -5.328 1.00 95.56 257 ALA A CA 1
ATOM 2034 C C . ALA A 1 257 ? -7.890 -0.295 -5.773 1.00 95.56 257 ALA A C 1
ATOM 2036 O O . ALA A 1 257 ? -6.836 -0.868 -6.052 1.00 95.56 257 ALA A O 1
ATOM 2037 N N . LEU A 1 258 ? -9.082 -0.881 -5.849 1.00 93.69 258 LEU A N 1
ATOM 2038 C CA . LEU A 1 258 ? -9.340 -2.133 -6.547 1.00 93.69 258 LEU A CA 1
ATOM 2039 C C . LEU A 1 258 ? -9.846 -1.761 -7.940 1.00 93.69 258 LEU A C 1
ATOM 2041 O O . LEU A 1 258 ? -10.971 -1.296 -8.074 1.00 93.69 258 LEU A O 1
ATOM 2045 N N . CYS A 1 259 ? -8.995 -1.903 -8.951 1.00 90.94 259 CYS A N 1
ATOM 2046 C CA . CYS A 1 259 ? -9.286 -1.455 -10.309 1.00 90.94 259 CYS A CA 1
ATOM 2047 C C . CYS A 1 259 ? -8.741 -2.438 -11.344 1.00 90.94 259 CYS A C 1
ATOM 2049 O O . CYS A 1 259 ? -7.786 -3.171 -11.069 1.00 90.94 259 CYS A O 1
ATOM 2051 N N . ASP A 1 260 ? -9.342 -2.421 -12.532 1.00 89.38 260 ASP A N 1
ATOM 2052 C CA . ASP A 1 260 ? -8.873 -3.199 -13.674 1.00 89.38 260 ASP A CA 1
ATOM 2053 C C . ASP A 1 260 ? -7.550 -2.635 -14.193 1.00 89.38 260 ASP A C 1
ATOM 2055 O O . ASP A 1 260 ? -7.410 -1.438 -14.472 1.00 89.38 260 ASP A O 1
ATOM 2059 N N . GLN A 1 261 ? -6.553 -3.510 -14.294 1.00 91.50 261 GLN A N 1
ATOM 2060 C CA . GLN A 1 261 ? -5.169 -3.110 -14.479 1.00 91.50 261 GLN A CA 1
ATOM 2061 C C . GLN A 1 261 ? -4.376 -4.249 -15.122 1.00 91.50 261 GLN A C 1
ATOM 2063 O O . GLN A 1 261 ? -4.352 -5.362 -14.602 1.00 91.50 261 GLN A O 1
ATOM 2068 N N . TRP A 1 262 ? -3.660 -3.967 -16.214 1.00 97.06 262 TRP A N 1
ATOM 2069 C CA . TRP A 1 262 ? -2.648 -4.897 -16.721 1.00 97.06 262 TRP A CA 1
ATOM 2070 C C . TRP A 1 262 ? -1.445 -4.904 -15.773 1.00 97.06 262 TRP A C 1
ATOM 2072 O O . TRP A 1 262 ? -1.002 -3.846 -15.305 1.00 97.06 262 TRP A O 1
ATOM 2082 N N . TYR A 1 263 ? -0.910 -6.084 -15.481 1.00 97.12 263 TYR A N 1
ATOM 2083 C CA . TYR A 1 263 ? 0.201 -6.253 -14.552 1.00 97.12 263 TYR A CA 1
ATOM 2084 C C . TYR A 1 263 ? 1.230 -7.256 -15.074 1.00 97.12 263 TYR A C 1
ATOM 2086 O O . TYR A 1 263 ? 0.937 -8.094 -15.924 1.00 97.12 263 TYR A O 1
ATOM 2094 N N . LEU A 1 264 ? 2.451 -7.147 -14.555 1.00 97.81 264 LEU A N 1
ATOM 2095 C CA . LEU A 1 264 ? 3.502 -8.147 -14.711 1.00 97.81 264 LEU A CA 1
ATOM 2096 C C . LEU A 1 264 ? 3.455 -9.084 -13.505 1.00 97.81 264 LEU A C 1
ATOM 2098 O O . LEU A 1 264 ? 3.538 -8.622 -12.363 1.00 97.81 264 LEU A O 1
ATOM 2102 N N . ASP A 1 265 ? 3.306 -10.382 -13.757 1.00 97.31 265 ASP A N 1
ATOM 2103 C CA . ASP A 1 265 ? 3.187 -11.401 -12.713 1.00 97.31 265 ASP A CA 1
ATOM 2104 C C . ASP A 1 265 ? 4.559 -11.844 -12.184 1.00 97.31 265 ASP A C 1
ATOM 2106 O O . ASP A 1 265 ? 5.011 -12.966 -12.397 1.00 97.31 265 ASP A O 1
ATOM 2110 N N . TYR A 1 266 ? 5.250 -10.953 -11.469 1.00 97.56 266 TYR A N 1
ATOM 2111 C CA . TYR A 1 266 ? 6.488 -11.327 -10.774 1.00 97.56 266 TYR A CA 1
ATOM 2112 C C . TYR A 1 266 ? 6.237 -12.234 -9.551 1.00 97.56 266 TYR A C 1
ATOM 2114 O O . TYR A 1 266 ? 7.188 -12.665 -8.892 1.00 97.56 266 TYR A O 1
ATOM 2122 N N . GLY A 1 267 ? 4.969 -12.512 -9.222 1.00 95.94 267 GLY A N 1
ATOM 2123 C CA . GLY A 1 267 ? 4.573 -13.469 -8.196 1.00 95.94 267 GLY A CA 1
ATOM 2124 C C . GLY A 1 267 ? 4.714 -14.923 -8.646 1.00 95.94 267 GLY A C 1
ATOM 2125 O O . GLY A 1 267 ? 4.868 -15.791 -7.780 1.00 95.94 267 GLY A O 1
ATOM 2126 N N . ASP A 1 268 ? 4.725 -15.173 -9.960 1.00 96.94 268 ASP A N 1
ATOM 2127 C CA . ASP A 1 268 ? 4.842 -16.507 -10.543 1.00 96.94 268 ASP A CA 1
ATOM 2128 C C . ASP A 1 268 ? 6.068 -17.275 -9.995 1.00 96.94 268 ASP A C 1
ATOM 2130 O O . ASP A 1 268 ? 7.211 -16.802 -10.098 1.00 96.94 268 ASP A O 1
ATOM 2134 N N . PRO A 1 269 ? 5.871 -18.470 -9.401 1.00 95.94 269 PRO A N 1
ATOM 2135 C CA . PRO A 1 269 ? 6.960 -19.230 -8.799 1.00 95.94 269 PRO A CA 1
ATOM 2136 C C . PRO A 1 269 ? 8.055 -19.645 -9.786 1.00 95.94 269 PRO A C 1
ATOM 2138 O O . PRO A 1 269 ? 9.226 -19.686 -9.398 1.00 95.94 269 PRO A O 1
ATOM 2141 N N . GLU A 1 270 ? 7.712 -19.963 -11.038 1.00 94.69 270 GLU A N 1
ATOM 2142 C CA . GLU A 1 270 ? 8.690 -20.401 -12.040 1.00 94.69 270 GLU A CA 1
ATOM 2143 C C . GLU A 1 270 ? 9.591 -19.232 -12.453 1.00 94.69 270 GLU A C 1
ATOM 2145 O O . GLU A 1 270 ? 10.823 -19.337 -12.409 1.00 94.69 270 GLU A O 1
ATOM 2150 N N . TRP A 1 271 ? 8.993 -18.087 -12.773 1.00 94.06 271 TRP A N 1
ATOM 2151 C CA . TRP A 1 271 ? 9.703 -16.880 -13.172 1.00 94.06 271 TRP A CA 1
ATOM 2152 C C . TRP A 1 271 ? 10.566 -16.327 -12.036 1.00 94.06 271 TRP A C 1
ATOM 2154 O O . TRP A 1 271 ? 11.745 -16.013 -12.240 1.00 94.06 271 TRP A O 1
ATOM 2164 N N . LYS A 1 272 ? 10.032 -16.304 -10.810 1.00 95.56 272 LYS A N 1
ATOM 2165 C CA . LYS A 1 272 ? 10.780 -15.931 -9.603 1.00 95.56 272 LYS A CA 1
ATOM 2166 C C . LYS A 1 272 ? 11.989 -16.835 -9.380 1.00 95.56 272 LYS A C 1
ATOM 2168 O O . LYS A 1 272 ? 13.069 -16.347 -9.043 1.00 95.56 272 LYS A O 1
ATOM 2173 N N . ASN A 1 273 ? 11.853 -18.141 -9.603 1.00 93.56 273 ASN A N 1
ATOM 2174 C CA . ASN A 1 273 ? 12.976 -19.071 -9.491 1.00 93.56 273 ASN A CA 1
ATOM 2175 C C . ASN A 1 273 ? 14.036 -18.832 -10.574 1.00 93.56 273 ASN A C 1
ATOM 2177 O O . ASN A 1 273 ? 15.220 -18.796 -10.240 1.00 93.56 273 ASN A O 1
ATOM 2181 N N . LYS A 1 274 ? 13.644 -18.565 -11.828 1.00 90.69 274 LYS A N 1
ATOM 2182 C CA . LYS A 1 274 ? 14.591 -18.160 -12.888 1.00 90.69 274 LYS A CA 1
ATOM 2183 C C . LYS A 1 274 ? 15.373 -16.901 -12.486 1.00 90.69 274 LYS A C 1
ATOM 2185 O O . LYS A 1 274 ? 16.600 -16.880 -12.593 1.00 90.69 274 LYS A O 1
ATOM 2190 N N . ALA A 1 275 ? 14.694 -15.893 -11.933 1.00 91.88 275 ALA A N 1
ATOM 2191 C CA . ALA A 1 275 ? 15.339 -14.681 -11.425 1.00 91.88 275 ALA A CA 1
ATOM 2192 C C . ALA A 1 275 ? 16.298 -14.970 -10.250 1.00 91.88 275 ALA A C 1
ATOM 2194 O O . ALA A 1 275 ? 17.403 -14.428 -10.215 1.00 91.88 275 ALA A O 1
ATOM 2195 N N . ARG A 1 276 ? 15.938 -15.864 -9.317 1.00 93.00 276 ARG A N 1
ATOM 2196 C CA . ARG A 1 276 ? 16.833 -16.296 -8.223 1.00 93.00 276 ARG A CA 1
ATOM 2197 C C . ARG A 1 276 ? 18.092 -16.992 -8.739 1.00 93.00 276 ARG A C 1
ATOM 2199 O O . ARG A 1 276 ? 19.185 -16.689 -8.265 1.00 93.00 276 ARG A O 1
ATOM 2206 N N . GLU A 1 277 ? 17.969 -17.889 -9.715 1.00 88.81 277 GLU A N 1
ATOM 2207 C CA . GLU A 1 277 ? 19.136 -18.546 -10.320 1.00 88.81 277 GLU A CA 1
ATOM 2208 C C . GLU A 1 277 ? 20.029 -17.546 -11.065 1.00 88.81 277 GLU A C 1
ATOM 2210 O O . GLU A 1 277 ? 21.258 -17.609 -10.974 1.00 88.81 277 GLU A O 1
ATOM 2215 N N . ALA A 1 278 ? 19.439 -16.562 -11.746 1.00 86.25 278 ALA A N 1
ATOM 2216 C CA . ALA A 1 278 ? 20.201 -15.478 -12.351 1.00 86.25 278 ALA A CA 1
ATOM 2217 C C . ALA A 1 278 ? 20.924 -14.619 -11.294 1.00 86.25 278 ALA A C 1
ATOM 2219 O O . ALA A 1 278 ? 22.110 -14.333 -11.460 1.00 86.25 278 ALA A O 1
ATOM 2220 N N . LEU A 1 279 ? 20.278 -14.299 -10.165 1.00 88.81 279 LEU A N 1
ATOM 2221 C CA . LEU A 1 279 ? 20.900 -13.566 -9.055 1.00 88.81 279 LEU A CA 1
ATOM 2222 C C . LEU A 1 279 ? 22.114 -14.303 -8.465 1.00 88.81 279 LEU A C 1
ATOM 2224 O O . LEU A 1 279 ? 23.089 -13.654 -8.087 1.00 88.81 279 LEU A O 1
ATOM 2228 N N . LYS A 1 280 ? 22.105 -15.641 -8.397 1.00 86.94 280 LYS A N 1
ATOM 2229 C CA . LYS A 1 280 ? 23.268 -16.416 -7.913 1.00 86.94 280 LYS A CA 1
ATOM 2230 C C . LYS A 1 280 ? 24.514 -16.202 -8.773 1.00 86.94 280 LYS A C 1
ATOM 2232 O O . LYS A 1 280 ? 25.618 -16.174 -8.241 1.00 86.94 280 LYS A O 1
ATOM 2237 N N . ARG A 1 281 ? 24.330 -16.042 -10.086 1.00 80.44 281 ARG A N 1
ATOM 2238 C CA . ARG A 1 281 ? 25.410 -15.781 -11.055 1.00 80.44 281 ARG A CA 1
ATOM 2239 C C . ARG A 1 281 ? 25.801 -14.303 -11.112 1.00 80.44 281 ARG A C 1
ATOM 2241 O O . ARG A 1 281 ? 26.909 -13.975 -11.522 1.00 80.44 281 ARG A O 1
ATOM 2248 N N . LEU A 1 282 ? 24.900 -13.422 -10.685 1.00 79.50 282 LEU A N 1
ATOM 2249 C CA . LEU A 1 282 ? 25.098 -11.982 -10.685 1.00 79.50 282 LEU A CA 1
ATOM 2250 C C . LEU A 1 282 ? 26.167 -11.555 -9.672 1.00 79.50 282 LEU A C 1
ATOM 2252 O O . LEU A 1 282 ? 26.076 -11.906 -8.495 1.00 79.50 282 LEU A O 1
ATOM 2256 N N . ASN A 1 283 ? 27.127 -10.722 -10.080 1.00 76.00 283 ASN A N 1
ATOM 2257 C CA . ASN A 1 283 ? 28.076 -10.107 -9.151 1.00 76.00 283 ASN A CA 1
ATOM 2258 C C . ASN A 1 283 ? 27.544 -8.779 -8.585 1.00 76.00 283 ASN A C 1
ATOM 2260 O O . ASN A 1 283 ? 27.548 -7.751 -9.256 1.00 76.00 283 ASN A O 1
ATOM 2264 N N . THR A 1 284 ? 27.149 -8.780 -7.312 1.00 75.62 284 THR A N 1
ATOM 2265 C CA . THR A 1 284 ? 26.585 -7.605 -6.631 1.00 75.62 284 THR A CA 1
ATOM 2266 C C . THR A 1 284 ? 27.616 -6.739 -5.897 1.00 75.62 284 THR A C 1
ATOM 2268 O O . THR A 1 284 ? 27.198 -5.747 -5.298 1.00 75.62 284 THR A O 1
ATOM 2271 N N . TYR A 1 285 ? 28.910 -7.116 -5.884 1.00 67.31 285 TYR A N 1
ATOM 2272 C CA . TYR A 1 285 ? 30.062 -6.544 -5.132 1.00 67.31 285 TYR A CA 1
ATOM 2273 C C . TYR A 1 285 ? 29.928 -6.388 -3.615 1.00 67.31 285 TYR A C 1
ATOM 2275 O O . TYR A 1 285 ? 30.931 -6.331 -2.907 1.00 67.31 285 TYR A O 1
ATOM 2283 N N . ALA A 1 286 ? 28.710 -6.283 -3.104 1.00 75.75 286 ALA A N 1
ATOM 2284 C CA . ALA A 1 286 ? 28.397 -6.164 -1.701 1.00 75.75 286 ALA A CA 1
ATOM 2285 C C . ALA A 1 286 ? 27.287 -7.151 -1.347 1.00 75.75 286 ALA A C 1
ATOM 2287 O O . ALA A 1 286 ? 26.263 -7.255 -2.033 1.00 75.75 286 ALA A O 1
ATOM 2288 N N . GLU A 1 287 ? 27.474 -7.825 -0.216 1.00 83.44 287 GLU A N 1
ATOM 2289 C CA . GLU A 1 287 ? 26.481 -8.729 0.365 1.00 83.44 287 GLU A CA 1
ATOM 2290 C C . GLU A 1 287 ? 25.188 -7.996 0.744 1.00 83.44 287 GLU A C 1
ATOM 2292 O O . GLU A 1 287 ? 24.101 -8.553 0.640 1.00 83.44 287 GLU A O 1
ATOM 2297 N N . GLU A 1 288 ? 25.274 -6.719 1.134 1.00 82.00 288 GLU A N 1
ATOM 2298 C CA . GLU A 1 288 ? 24.089 -5.897 1.412 1.00 82.00 288 GLU A CA 1
ATOM 2299 C C . GLU A 1 288 ? 23.199 -5.745 0.168 1.00 82.00 288 GLU A C 1
ATOM 2301 O O . GLU A 1 288 ? 21.981 -5.900 0.255 1.00 82.00 288 GLU A O 1
ATOM 2306 N N . SER A 1 289 ? 23.796 -5.496 -1.002 1.00 82.12 289 SER A N 1
ATOM 2307 C CA . SER A 1 289 ? 23.061 -5.408 -2.268 1.00 82.12 289 SER A CA 1
ATOM 2308 C C . SER A 1 289 ? 22.399 -6.738 -2.616 1.00 82.12 289 SER A C 1
ATOM 2310 O O . SER A 1 289 ? 21.225 -6.747 -2.982 1.00 82.12 289 SER A O 1
ATOM 2312 N N . ARG A 1 290 ? 23.115 -7.860 -2.442 1.00 87.75 290 ARG A N 1
ATOM 2313 C CA . ARG A 1 290 ? 22.570 -9.208 -2.670 1.00 87.75 290 ARG A CA 1
ATOM 2314 C C . ARG A 1 290 ? 21.355 -9.481 -1.789 1.00 87.75 290 ARG A C 1
ATOM 2316 O O . ARG A 1 290 ? 20.305 -9.835 -2.312 1.00 87.75 290 ARG A O 1
ATOM 2323 N N . ARG A 1 291 ? 21.460 -9.211 -0.486 1.00 92.19 291 ARG A N 1
ATOM 2324 C CA . ARG A 1 291 ? 20.349 -9.373 0.466 1.00 92.19 291 ARG A CA 1
ATOM 2325 C C . ARG A 1 291 ? 19.141 -8.511 0.112 1.00 92.19 291 ARG A C 1
ATOM 2327 O O . ARG A 1 291 ? 18.011 -8.949 0.287 1.00 92.19 291 ARG A O 1
ATOM 2334 N N . ASN A 1 292 ? 19.357 -7.296 -0.398 1.00 92.50 292 ASN A N 1
ATOM 2335 C CA . ASN A 1 292 ? 18.258 -6.439 -0.850 1.00 92.50 292 ASN A CA 1
ATOM 2336 C C . ASN A 1 292 ? 17.553 -7.010 -2.092 1.00 92.50 292 ASN A C 1
ATOM 2338 O O . ASN A 1 292 ? 16.328 -6.915 -2.177 1.00 92.50 292 ASN A O 1
ATOM 2342 N N . PHE A 1 293 ? 18.287 -7.620 -3.030 1.00 94.25 293 PHE A N 1
ATOM 2343 C CA . PHE A 1 293 ? 17.675 -8.358 -4.139 1.00 94.25 293 PHE A CA 1
ATOM 2344 C C . PHE A 1 293 ? 16.900 -9.576 -3.645 1.00 94.25 293 PHE A C 1
ATOM 2346 O O . PHE A 1 293 ? 15.742 -9.718 -4.011 1.00 94.25 293 PHE A O 1
ATOM 2353 N N . GLU A 1 294 ? 17.495 -10.414 -2.794 1.00 96.50 294 GLU A N 1
ATOM 2354 C CA . GLU A 1 294 ? 16.842 -11.607 -2.229 1.00 96.50 294 GLU A CA 1
ATOM 2355 C C . GLU A 1 294 ? 15.543 -11.239 -1.510 1.00 96.50 294 GLU A C 1
ATOM 2357 O O . GLU A 1 294 ? 14.484 -11.769 -1.841 1.00 96.50 294 GLU A O 1
ATOM 2362 N N . ALA A 1 295 ? 15.601 -10.243 -0.620 1.00 96.25 295 ALA A N 1
ATOM 2363 C CA . ALA A 1 295 ? 14.420 -9.727 0.056 1.00 96.25 295 ALA A CA 1
ATOM 2364 C C . ALA A 1 295 ? 13.364 -9.261 -0.954 1.00 96.25 295 ALA A C 1
ATOM 2366 O O . ALA A 1 295 ? 12.194 -9.600 -0.803 1.00 96.25 295 ALA A O 1
ATOM 2367 N N . THR A 1 296 ? 13.769 -8.524 -1.997 1.00 96.38 296 THR A N 1
ATOM 2368 C CA . THR A 1 296 ? 12.848 -8.052 -3.043 1.00 96.38 296 THR A CA 1
ATOM 2369 C C . THR A 1 296 ? 12.224 -9.195 -3.827 1.00 96.38 296 THR A C 1
ATOM 2371 O O . THR A 1 296 ? 11.012 -9.204 -3.987 1.00 96.38 296 THR A O 1
ATOM 2374 N N . LEU A 1 297 ? 12.998 -10.186 -4.266 1.00 95.50 297 LEU A N 1
ATOM 2375 C CA . LEU A 1 297 ? 12.472 -11.363 -4.961 1.00 95.50 297 LEU A CA 1
ATOM 2376 C C . LEU A 1 297 ? 11.438 -12.113 -4.110 1.00 95.50 297 LEU A C 1
ATOM 2378 O O . LEU A 1 297 ? 10.447 -12.612 -4.645 1.00 95.50 297 LEU A O 1
ATOM 2382 N N . ASP A 1 298 ? 11.639 -12.170 -2.794 1.00 93.88 298 ASP A N 1
ATOM 2383 C CA . ASP A 1 298 ? 10.727 -12.860 -1.886 1.00 93.88 298 ASP A CA 1
ATOM 2384 C C . ASP A 1 298 ? 9.393 -12.126 -1.716 1.00 93.88 298 ASP A C 1
ATOM 2386 O O . ASP A 1 298 ? 8.349 -12.771 -1.827 1.00 93.88 298 ASP A O 1
ATOM 2390 N N . TRP A 1 299 ? 9.404 -10.803 -1.501 1.00 91.81 299 TRP A N 1
ATOM 2391 C CA . TRP A 1 299 ? 8.168 -10.034 -1.282 1.00 91.81 299 TRP A CA 1
ATOM 2392 C C . TRP A 1 299 ? 7.489 -9.545 -2.567 1.00 91.81 299 TRP A C 1
ATOM 2394 O O . TRP A 1 299 ? 6.322 -9.165 -2.511 1.00 91.81 299 TRP A O 1
ATOM 2404 N N . LEU A 1 300 ? 8.187 -9.516 -3.706 1.00 94.50 300 LEU A N 1
ATOM 2405 C CA . LEU A 1 300 ? 7.621 -9.027 -4.962 1.00 94.50 300 LEU A CA 1
ATOM 2406 C C . LEU A 1 300 ? 6.546 -9.989 -5.491 1.00 94.50 300 LEU A C 1
ATOM 2408 O O . LEU A 1 300 ? 6.734 -11.209 -5.526 1.00 94.50 300 LEU A O 1
ATOM 2412 N N . HIS A 1 301 ? 5.431 -9.400 -5.912 1.00 94.00 301 HIS A N 1
ATOM 2413 C CA . HIS A 1 301 ? 4.263 -10.062 -6.484 1.00 94.00 301 HIS A CA 1
ATOM 2414 C C . HIS A 1 301 ? 3.859 -9.336 -7.777 1.00 94.00 301 HIS A C 1
ATOM 2416 O O . HIS A 1 301 ? 4.725 -8.854 -8.508 1.00 94.00 301 HIS A O 1
ATOM 2422 N N . GLU A 1 302 ? 2.569 -9.224 -8.069 1.00 95.94 302 GLU A N 1
ATOM 2423 C CA . GLU A 1 302 ? 2.065 -8.526 -9.242 1.00 95.94 302 GLU A CA 1
ATOM 2424 C C . GLU A 1 302 ? 2.467 -7.039 -9.228 1.00 95.94 302 GLU A C 1
ATOM 2426 O O . GLU A 1 302 ? 2.295 -6.326 -8.234 1.00 95.94 302 GLU A O 1
ATOM 2431 N N . HIS A 1 303 ? 2.986 -6.543 -10.355 1.00 96.69 303 HIS A N 1
ATOM 2432 C CA . HIS A 1 303 ? 3.314 -5.126 -10.547 1.00 96.69 303 HIS A CA 1
ATOM 2433 C C . HIS A 1 303 ? 2.428 -4.514 -11.630 1.00 96.69 303 HIS A C 1
ATOM 2435 O O . HIS A 1 303 ? 2.530 -4.872 -12.802 1.00 96.69 303 HIS A O 1
ATOM 2441 N N . ALA A 1 304 ? 1.583 -3.556 -11.247 1.00 95.56 304 ALA A N 1
ATOM 2442 C CA . ALA A 1 304 ? 0.716 -2.814 -12.160 1.00 95.56 304 ALA A CA 1
ATOM 2443 C C . ALA A 1 304 ? 1.533 -2.020 -13.198 1.00 95.56 304 ALA A C 1
ATOM 2445 O O . ALA A 1 304 ? 2.080 -0.953 -12.882 1.00 95.56 304 ALA A O 1
ATOM 2446 N N . CYS A 1 305 ? 1.569 -2.511 -14.439 1.00 96.00 305 CYS A N 1
ATOM 2447 C CA . CYS A 1 305 ? 2.454 -2.028 -15.502 1.00 96.00 305 CYS A CA 1
ATOM 2448 C C . CYS A 1 305 ? 1.789 -1.061 -16.492 1.00 96.00 305 CYS A C 1
ATOM 2450 O O . CYS A 1 305 ? 2.463 -0.548 -17.383 1.00 96.00 305 CYS A O 1
ATOM 2452 N N . SER A 1 306 ? 0.492 -0.783 -16.343 1.00 95.19 306 SER A N 1
ATOM 2453 C CA . SER A 1 306 ? -0.261 0.074 -17.263 1.00 95.19 306 SER A CA 1
ATOM 2454 C C . SER A 1 306 ? -0.836 1.330 -16.598 1.00 95.19 306 SER A C 1
ATOM 2456 O O . SER A 1 306 ? -1.043 1.372 -15.385 1.00 95.19 306 SER A O 1
ATOM 2458 N N . ARG A 1 307 ? -1.040 2.403 -17.364 1.00 91.06 307 ARG A N 1
ATOM 2459 C CA . ARG A 1 307 ? -1.552 3.705 -16.898 1.00 91.06 307 ARG A CA 1
ATOM 2460 C C . ARG A 1 307 ? -2.520 4.281 -17.920 1.00 91.06 307 ARG A C 1
ATOM 2462 O O . ARG A 1 307 ? -2.316 4.123 -19.114 1.00 91.06 307 ARG A O 1
ATOM 2469 N N . SER A 1 308 ? -3.527 5.014 -17.459 1.00 88.81 308 SER A N 1
ATOM 2470 C CA . SER A 1 308 ? -4.480 5.733 -18.320 1.00 88.81 308 SER A CA 1
ATOM 2471 C C . SER A 1 308 ? -4.058 7.173 -18.646 1.00 88.81 308 SER A C 1
ATOM 2473 O O . SER A 1 308 ? -4.688 7.838 -19.462 1.00 88.81 308 SER A O 1
ATOM 2475 N N . TYR A 1 309 ? -3.001 7.683 -18.005 1.00 88.88 309 TYR A N 1
ATOM 2476 C CA . TYR A 1 309 ? -2.525 9.056 -18.168 1.00 88.88 309 TYR A CA 1
ATOM 2477 C C . TYR A 1 309 ? -0.999 9.131 -18.085 1.00 88.88 309 TYR A C 1
ATOM 2479 O O . TYR A 1 309 ? -0.384 8.499 -17.223 1.00 88.88 309 TYR A O 1
ATOM 2487 N N . GLY A 1 310 ? -0.397 9.954 -18.945 1.00 90.06 310 GLY A N 1
ATOM 2488 C CA . GLY A 1 310 ? 1.041 10.211 -18.977 1.00 90.06 310 GLY A CA 1
ATOM 2489 C C . GLY A 1 310 ? 1.610 10.202 -20.393 1.00 90.06 310 GLY A C 1
ATOM 2490 O O . GLY A 1 310 ? 0.874 10.256 -21.374 1.00 90.06 310 GLY A O 1
ATOM 2491 N N . LEU A 1 311 ? 2.938 10.142 -20.476 1.00 91.62 311 LEU A N 1
ATOM 2492 C CA . LEU A 1 311 ? 3.678 9.863 -21.706 1.00 91.62 311 LEU A CA 1
ATOM 2493 C C . LEU A 1 311 ? 4.220 8.435 -21.633 1.00 91.62 311 LEU A C 1
ATOM 2495 O O . LEU A 1 311 ? 4.518 7.956 -20.540 1.00 91.62 311 LEU A O 1
ATOM 2499 N N . GLY A 1 312 ? 4.379 7.794 -22.785 1.00 94.00 312 GLY A N 1
ATOM 2500 C CA . GLY A 1 312 ? 4.917 6.442 -22.887 1.00 94.00 312 GLY A CA 1
ATOM 2501 C C . GLY A 1 312 ? 4.442 5.746 -24.154 1.00 94.00 312 GLY A C 1
ATOM 2502 O O . GLY A 1 312 ? 3.827 6.362 -25.028 1.00 94.00 312 GLY A O 1
ATOM 2503 N N . THR A 1 313 ? 4.710 4.450 -24.225 1.00 96.75 313 THR A N 1
ATOM 2504 C CA . THR A 1 313 ? 4.264 3.579 -25.317 1.00 96.75 313 THR A CA 1
ATOM 2505 C C . THR A 1 313 ? 2.919 2.960 -24.956 1.00 96.75 313 THR A C 1
ATOM 2507 O O . THR A 1 313 ? 2.728 2.522 -23.824 1.00 96.75 313 THR A O 1
ATOM 2510 N N . LYS A 1 314 ? 1.972 2.922 -25.897 1.00 97.50 314 LYS A N 1
ATOM 2511 C CA . LYS A 1 314 ? 0.687 2.236 -25.701 1.00 97.50 314 LYS A CA 1
ATOM 2512 C C . LYS A 1 314 ? 0.874 0.720 -25.641 1.00 97.50 314 LYS A C 1
ATOM 2514 O O . LYS A 1 314 ? 1.738 0.182 -26.332 1.00 97.50 314 LYS A O 1
ATOM 2519 N N . LEU A 1 315 ? 0.038 0.025 -24.870 1.00 96.88 315 LEU A N 1
ATOM 2520 C CA . LEU A 1 315 ? -0.046 -1.432 -24.968 1.00 96.88 315 LEU A CA 1
ATOM 2521 C C . LEU A 1 315 ? -0.581 -1.822 -26.359 1.00 96.88 315 LEU A C 1
ATOM 2523 O O . LEU A 1 315 ? -1.625 -1.311 -26.765 1.00 96.88 315 LEU A O 1
ATOM 2527 N N . PRO A 1 316 ? 0.090 -2.727 -2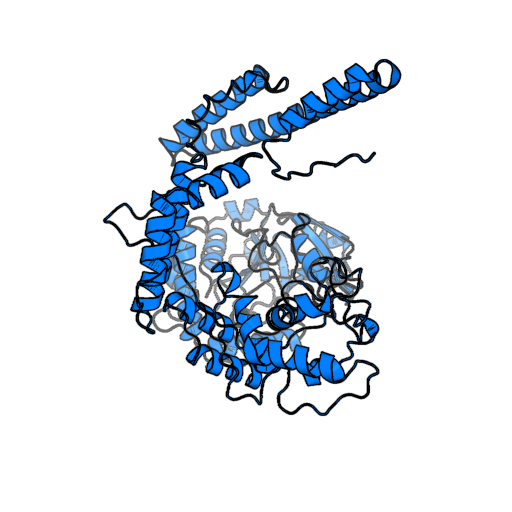7.096 1.00 96.06 316 PRO A N 1
ATOM 2528 C CA . PRO A 1 316 ? -0.226 -2.961 -28.507 1.00 96.06 316 PRO A CA 1
ATOM 2529 C C . PRO A 1 316 ? -1.537 -3.728 -28.743 1.00 96.06 316 PRO A C 1
ATOM 2531 O O . PRO A 1 316 ? -2.049 -3.719 -29.856 1.00 96.06 316 PRO A O 1
ATOM 2534 N N . TRP A 1 317 ? -2.090 -4.387 -27.721 1.00 96.44 317 TRP A N 1
ATOM 2535 C CA . TRP A 1 317 ? -3.396 -5.063 -27.782 1.00 96.44 317 TRP A CA 1
ATOM 2536 C C . TRP A 1 317 ? -4.510 -4.307 -27.047 1.00 96.44 317 TRP A C 1
ATOM 2538 O O . TRP A 1 317 ? -5.667 -4.712 -27.126 1.00 96.44 317 TRP A O 1
ATOM 2548 N N . ASP A 1 318 ? -4.178 -3.234 -26.323 1.00 95.81 318 ASP A N 1
ATOM 2549 C CA . ASP A 1 318 ? -5.137 -2.456 -25.539 1.00 95.81 318 ASP A CA 1
ATOM 2550 C C . ASP A 1 318 ? -4.690 -0.989 -25.423 1.00 95.81 318 ASP A C 1
ATOM 2552 O O . ASP A 1 318 ? -4.164 -0.525 -24.408 1.00 95.81 318 ASP A O 1
ATOM 2556 N N . GLU A 1 319 ? -4.873 -0.254 -26.521 1.00 95.44 319 GLU A N 1
ATOM 2557 C CA . GLU A 1 319 ? -4.329 1.094 -26.723 1.00 95.44 319 GLU A CA 1
ATOM 2558 C C . GLU A 1 319 ? -4.878 2.180 -25.783 1.00 95.44 319 GLU A C 1
ATOM 2560 O O . GLU A 1 319 ? -4.368 3.307 -25.791 1.00 95.44 319 GLU A O 1
ATOM 2565 N N . GLN A 1 320 ? -5.905 1.875 -24.981 1.00 94.19 320 GLN A N 1
ATOM 2566 C CA . GLN A 1 320 ? -6.387 2.789 -23.940 1.00 94.19 320 GLN A CA 1
ATOM 2567 C C . GLN A 1 320 ? -5.361 2.967 -22.809 1.00 94.19 320 GLN A C 1
ATOM 2569 O O . GLN A 1 320 ? -5.410 3.956 -22.076 1.00 94.19 320 GLN A O 1
ATOM 2574 N N . TYR A 1 321 ? -4.424 2.025 -22.677 1.00 95.81 321 TYR A N 1
ATOM 2575 C CA . TYR A 1 321 ? -3.393 2.040 -21.655 1.00 95.81 321 TYR A CA 1
ATOM 2576 C C . TYR A 1 321 ? -2.005 2.343 -22.230 1.00 95.81 321 TYR A C 1
ATOM 2578 O O . TYR A 1 321 ? -1.603 1.836 -23.277 1.00 95.81 321 TYR A O 1
ATOM 2586 N N . LEU A 1 322 ? -1.231 3.119 -21.474 1.00 96.31 322 LEU A N 1
ATOM 2587 C CA . LEU A 1 322 ? 0.204 3.319 -21.647 1.00 96.31 322 LEU A CA 1
ATOM 2588 C C . LEU A 1 322 ? 0.986 2.386 -20.720 1.00 96.31 322 LEU A C 1
ATOM 2590 O O . LEU A 1 322 ? 0.556 2.130 -19.597 1.00 96.31 322 LEU A O 1
ATOM 2594 N N . ILE A 1 323 ? 2.155 1.931 -21.154 1.00 97.62 323 ILE A N 1
ATOM 2595 C CA . ILE A 1 323 ? 3.117 1.211 -20.318 1.00 97.62 323 ILE A CA 1
ATOM 2596 C C . ILE A 1 323 ? 3.774 2.210 -19.359 1.00 97.62 323 ILE A C 1
ATOM 2598 O O . ILE A 1 323 ? 4.166 3.309 -19.753 1.00 97.62 323 ILE A O 1
ATOM 2602 N N . GLU A 1 324 ? 3.867 1.852 -18.082 1.00 95.62 324 GLU A N 1
ATOM 2603 C CA . GLU A 1 324 ? 4.469 2.708 -17.063 1.00 95.62 324 GLU A CA 1
ATOM 2604 C C . GLU A 1 324 ? 6.005 2.649 -17.069 1.00 95.62 324 GLU A C 1
ATOM 2606 O O . GLU A 1 324 ? 6.610 1.647 -17.441 1.00 95.62 324 GLU A O 1
ATOM 2611 N N . SER A 1 325 ? 6.629 3.720 -16.576 1.00 94.69 325 SER A N 1
ATOM 2612 C CA . SER A 1 325 ? 8.070 3.982 -16.696 1.00 94.69 325 SER A CA 1
ATOM 2613 C C . SER A 1 325 ? 9.030 2.931 -16.121 1.00 94.69 325 SER A C 1
ATOM 2615 O O . SER A 1 325 ? 10.190 2.896 -16.518 1.00 94.69 325 SER A O 1
ATOM 2617 N N . LEU A 1 326 ? 8.634 2.129 -15.127 1.00 96.69 326 LEU A N 1
ATOM 2618 C CA . LEU A 1 326 ? 9.482 1.054 -14.585 1.00 96.69 326 LEU A CA 1
ATOM 2619 C C . LEU A 1 326 ? 9.310 -0.269 -15.350 1.00 96.69 326 LEU A C 1
ATOM 2621 O O . LEU A 1 326 ? 10.074 -1.200 -15.105 1.00 96.69 326 LEU A O 1
ATOM 2625 N N . SER A 1 327 ? 8.349 -0.350 -16.272 1.00 97.62 327 SER A N 1
ATOM 2626 C CA . SER A 1 327 ? 8.024 -1.558 -17.035 1.00 97.62 327 SER A CA 1
ATOM 2627 C C . SER A 1 327 ? 8.579 -1.501 -18.458 1.00 97.62 327 SER A C 1
ATOM 2629 O O . SER A 1 327 ? 9.054 -2.520 -18.955 1.00 97.62 327 SER A O 1
ATOM 2631 N N . ASP A 1 328 ? 8.619 -0.323 -19.090 1.00 96.88 328 ASP A N 1
ATOM 2632 C CA . ASP A 1 328 ? 9.248 -0.115 -20.407 1.00 96.88 328 ASP A CA 1
ATOM 2633 C C . ASP A 1 328 ? 10.777 0.096 -20.344 1.00 96.88 328 ASP A C 1
ATOM 2635 O O . ASP A 1 328 ? 11.450 0.177 -21.371 1.00 96.88 328 ASP A O 1
ATOM 2639 N N . SER A 1 329 ? 11.354 0.139 -19.141 1.00 96.81 329 SER A N 1
ATOM 2640 C CA . SER A 1 329 ? 12.772 0.439 -18.900 1.00 96.81 329 SER A CA 1
ATOM 2641 C C . SER A 1 329 ? 13.614 -0.769 -18.476 1.00 96.81 329 SER A C 1
ATOM 2643 O O . SER A 1 329 ? 14.696 -0.613 -17.912 1.00 96.81 329 SER A O 1
ATOM 2645 N N . THR A 1 330 ? 13.167 -1.992 -18.763 1.00 96.25 330 THR A N 1
ATOM 2646 C CA . THR A 1 330 ? 13.772 -3.213 -18.197 1.00 96.25 330 THR A CA 1
ATOM 2647 C C . THR A 1 330 ? 14.763 -3.926 -19.120 1.00 96.25 330 THR A C 1
ATOM 2649 O O . THR A 1 330 ? 15.713 -4.517 -18.616 1.00 96.25 330 THR A O 1
ATOM 2652 N N . VAL A 1 331 ? 14.592 -3.848 -20.445 1.00 96.19 331 VAL A N 1
ATOM 2653 C CA . VAL A 1 331 ? 15.451 -4.523 -21.454 1.00 96.19 331 VAL A CA 1
ATOM 2654 C C . VAL A 1 331 ? 15.970 -3.582 -22.548 1.00 96.19 331 VAL A C 1
ATOM 2656 O O . VAL A 1 331 ? 16.567 -4.011 -23.532 1.00 96.19 331 VAL A O 1
ATOM 2659 N N . TYR A 1 332 ? 15.790 -2.272 -22.374 1.00 97.25 332 TYR A N 1
ATOM 2660 C CA . TYR A 1 332 ? 16.152 -1.259 -23.372 1.00 97.25 332 TYR A CA 1
ATOM 2661 C C . TYR A 1 332 ? 17.660 -1.192 -23.690 1.00 97.25 332 TYR A C 1
ATOM 2663 O O . TYR A 1 332 ? 18.069 -0.561 -24.661 1.00 97.25 332 TYR A O 1
ATOM 2671 N N . MET A 1 333 ? 18.505 -1.853 -22.897 1.00 94.56 333 MET A N 1
ATOM 2672 C CA . MET A 1 333 ? 19.936 -1.991 -23.163 1.00 94.56 333 MET A CA 1
ATOM 2673 C C . MET A 1 333 ? 20.190 -2.769 -24.458 1.00 94.56 333 MET A C 1
ATOM 2675 O O . MET A 1 333 ? 21.118 -2.426 -25.184 1.00 94.56 333 MET A O 1
ATOM 2679 N N . ALA A 1 334 ? 19.338 -3.744 -24.799 1.00 95.25 334 ALA A N 1
ATOM 2680 C CA . ALA A 1 334 ? 19.404 -4.436 -26.085 1.00 95.25 334 ALA A CA 1
ATOM 2681 C C . ALA A 1 334 ? 19.205 -3.454 -27.252 1.00 95.25 334 ALA A C 1
ATOM 2683 O O . ALA A 1 334 ? 19.937 -3.498 -28.239 1.00 95.25 334 ALA A O 1
ATOM 2684 N N . TYR A 1 335 ? 18.295 -2.485 -27.099 1.00 97.44 335 TYR A N 1
ATOM 2685 C CA . TYR A 1 335 ? 18.064 -1.447 -28.102 1.00 97.44 335 TYR A CA 1
ATOM 2686 C C . TYR A 1 335 ? 19.284 -0.536 -28.312 1.00 97.44 335 TYR A C 1
ATOM 2688 O O . TYR A 1 335 ? 19.520 -0.091 -29.434 1.00 97.44 335 TYR A O 1
ATOM 2696 N N . TYR A 1 336 ? 20.115 -0.297 -27.286 1.00 96.19 336 TYR A N 1
ATOM 2697 C CA . TYR A 1 336 ? 21.331 0.513 -27.450 1.00 96.19 336 TYR A CA 1
ATOM 2698 C C . TYR A 1 336 ? 22.301 -0.048 -28.489 1.00 96.19 336 TYR A C 1
ATOM 2700 O O . TYR A 1 336 ? 22.916 0.737 -29.210 1.00 96.19 336 TYR A O 1
ATOM 2708 N N . THR A 1 337 ? 22.398 -1.375 -28.600 1.00 95.81 337 THR A N 1
ATOM 2709 C CA . THR A 1 337 ? 23.313 -2.050 -29.538 1.00 95.81 337 THR A CA 1
ATOM 2710 C C . THR A 1 337 ? 23.006 -1.708 -31.000 1.00 95.81 337 THR A C 1
ATOM 2712 O O . THR A 1 337 ? 23.905 -1.602 -31.827 1.00 95.81 337 THR A O 1
ATOM 2715 N N . VAL A 1 338 ? 21.734 -1.441 -31.308 1.00 97.25 338 VAL A N 1
ATOM 2716 C CA . VAL A 1 338 ? 21.240 -1.197 -32.670 1.00 97.25 338 VAL A CA 1
ATOM 2717 C C . VAL A 1 338 ? 20.775 0.239 -32.915 1.00 97.25 338 VAL A C 1
ATOM 2719 O O . VAL A 1 338 ? 20.608 0.651 -34.065 1.00 97.25 338 VAL A O 1
ATOM 2722 N N . ALA A 1 339 ? 20.593 1.040 -31.862 1.00 96.62 339 ALA A N 1
ATOM 2723 C CA . ALA A 1 339 ? 20.052 2.397 -31.944 1.00 96.62 339 ALA A CA 1
ATOM 2724 C C . ALA A 1 339 ? 20.825 3.295 -32.921 1.00 96.62 339 ALA A C 1
ATOM 2726 O O . ALA A 1 339 ? 20.219 4.077 -33.652 1.00 96.62 339 ALA A O 1
ATOM 2727 N N . TYR A 1 340 ? 22.154 3.171 -32.978 1.00 95.12 340 TYR A N 1
ATOM 2728 C CA . TYR A 1 340 ? 22.984 3.995 -33.860 1.00 95.12 340 TYR A CA 1
ATOM 2729 C C . TYR A 1 340 ? 22.780 3.671 -35.354 1.00 95.12 340 TYR A C 1
ATOM 2731 O O . TYR A 1 340 ? 22.955 4.549 -36.198 1.00 95.12 340 TYR A O 1
ATOM 2739 N N . LEU A 1 341 ? 22.363 2.444 -35.682 1.00 96.25 341 LEU A N 1
ATOM 2740 C CA . LEU A 1 341 ? 22.059 2.000 -37.045 1.00 96.25 341 LEU A CA 1
ATOM 2741 C C . LEU A 1 341 ? 20.623 2.339 -37.463 1.00 96.25 341 LEU A C 1
ATOM 2743 O O . LEU A 1 341 ? 20.380 2.613 -38.640 1.00 96.25 341 LEU A O 1
ATOM 2747 N N . LEU A 1 342 ? 19.697 2.340 -36.501 1.00 96.25 342 LEU A N 1
ATOM 2748 C CA . LEU A 1 342 ? 18.278 2.626 -36.723 1.00 96.25 342 LEU A CA 1
ATOM 2749 C C . LEU A 1 342 ? 17.953 4.125 -36.694 1.00 96.25 342 LEU A C 1
ATOM 2751 O O . LEU A 1 342 ? 17.196 4.586 -37.536 1.00 96.25 342 LEU A O 1
ATOM 2755 N N . GLN A 1 343 ? 18.534 4.890 -35.763 1.00 93.75 343 GLN A N 1
ATOM 2756 C CA . GLN A 1 343 ? 18.221 6.313 -35.539 1.00 93.75 343 GLN A CA 1
ATOM 2757 C C . GLN A 1 343 ? 19.360 7.265 -35.934 1.00 93.75 343 GLN A C 1
ATOM 2759 O O . GLN A 1 343 ? 19.153 8.469 -36.049 1.00 93.75 343 GLN A O 1
ATOM 2764 N N . GLY A 1 344 ? 20.600 6.778 -36.070 1.00 88.44 344 GLY A N 1
ATOM 2765 C CA . GLY A 1 344 ? 21.739 7.613 -36.484 1.00 88.44 344 GLY A CA 1
ATOM 2766 C C . GLY A 1 344 ? 22.099 8.772 -35.544 1.00 88.44 344 GLY A C 1
ATOM 2767 O O . GLY A 1 344 ? 22.818 9.679 -35.953 1.00 88.44 344 GLY A O 1
ATOM 2768 N N . GLY A 1 345 ? 21.602 8.768 -34.302 1.00 84.56 345 GLY A N 1
ATOM 2769 C CA . GLY A 1 345 ? 21.793 9.854 -33.332 1.00 84.56 345 GLY A CA 1
ATOM 2770 C C . GLY A 1 345 ? 20.675 10.904 -33.305 1.00 84.56 345 GLY A C 1
ATOM 2771 O O . GLY A 1 345 ? 20.762 11.849 -32.521 1.00 84.56 345 GLY A O 1
ATOM 2772 N N . VAL A 1 346 ? 19.618 10.739 -34.107 1.00 89.12 346 VAL A N 1
ATOM 2773 C CA . VAL A 1 346 ? 18.393 11.546 -34.020 1.00 89.12 346 VAL A CA 1
ATOM 2774 C C . VAL A 1 346 ? 17.570 11.069 -32.821 1.00 89.12 346 VAL A C 1
ATOM 2776 O O . VAL A 1 346 ? 17.090 9.942 -32.807 1.00 89.12 346 VAL A O 1
ATOM 2779 N N . LEU A 1 347 ? 17.442 11.914 -31.793 1.00 89.06 347 LEU A N 1
ATOM 2780 C CA . LEU A 1 347 ? 16.905 11.513 -30.482 1.00 89.06 347 LEU A CA 1
ATOM 2781 C C . LEU A 1 347 ? 15.422 11.129 -30.487 1.00 89.06 347 LEU A C 1
ATOM 2783 O O . LEU A 1 347 ? 15.012 10.327 -29.656 1.00 89.06 347 LEU A O 1
ATOM 2787 N N . ASP A 1 348 ? 14.623 11.730 -31.365 1.00 90.12 348 ASP A N 1
ATOM 2788 C CA . ASP A 1 348 ? 13.191 11.443 -31.492 1.00 90.12 348 ASP A CA 1
ATOM 2789 C C . ASP A 1 348 ? 12.888 10.402 -32.581 1.00 90.12 348 ASP A C 1
ATOM 2791 O O . ASP A 1 348 ? 11.723 10.101 -32.829 1.00 90.12 348 ASP A O 1
ATOM 2795 N N . GLY A 1 349 ? 13.922 9.867 -33.245 1.00 87.69 349 GLY A N 1
ATOM 2796 C CA . GLY A 1 349 ? 13.773 8.901 -34.331 1.00 87.69 349 GLY A CA 1
ATOM 2797 C C . GLY A 1 349 ? 13.018 9.431 -35.556 1.00 87.69 349 GLY A C 1
ATOM 2798 O O . GLY A 1 349 ? 12.575 8.631 -36.376 1.00 87.69 349 GLY A O 1
ATOM 2799 N N . SER A 1 350 ? 12.862 10.754 -35.704 1.00 89.44 350 SER A N 1
ATOM 2800 C CA . SER A 1 350 ? 12.074 11.371 -36.788 1.00 89.44 350 SER A CA 1
ATOM 2801 C C . SER A 1 350 ? 12.650 11.155 -38.191 1.00 89.44 350 SER A C 1
ATOM 2803 O O . SER A 1 350 ? 11.935 11.298 -39.184 1.00 89.44 350 SER A O 1
ATOM 2805 N N . VAL A 1 351 ? 13.935 10.802 -38.286 1.00 89.56 351 VAL A N 1
ATOM 2806 C CA . VAL A 1 351 ? 14.632 10.517 -39.542 1.00 89.56 351 VAL A CA 1
ATOM 2807 C C . VAL A 1 351 ? 15.240 9.114 -39.467 1.00 89.56 351 VAL A C 1
ATOM 2809 O O . VAL A 1 351 ? 15.903 8.807 -38.472 1.00 89.56 351 VAL A O 1
ATOM 2812 N N . PRO A 1 352 ? 15.066 8.271 -40.506 1.00 90.38 352 PRO A N 1
ATOM 2813 C CA . PRO A 1 352 ? 15.729 6.975 -40.574 1.00 90.38 352 PRO A CA 1
ATOM 2814 C C . PRO A 1 352 ? 17.251 7.102 -40.461 1.00 90.38 352 PRO A C 1
ATOM 2816 O O . PRO A 1 352 ? 17.871 7.985 -41.057 1.00 90.38 352 PRO A O 1
ATOM 2819 N N . GLY A 1 353 ? 17.854 6.197 -39.699 1.00 92.88 353 GLY A N 1
ATOM 2820 C CA . GLY A 1 353 ? 19.295 6.126 -39.503 1.00 92.88 353 GLY A CA 1
ATOM 2821 C C . GLY A 1 353 ? 20.055 5.557 -40.709 1.00 92.88 353 GLY A C 1
ATOM 2822 O O . GLY A 1 353 ? 19.495 5.378 -41.791 1.00 92.88 353 GLY A O 1
ATOM 2823 N N . PRO A 1 354 ? 21.347 5.225 -40.531 1.00 95.75 354 PRO A N 1
ATOM 2824 C CA . PRO A 1 354 ? 22.239 4.789 -41.608 1.00 95.75 354 PRO A CA 1
ATOM 2825 C C . PRO A 1 354 ? 21.756 3.592 -42.433 1.00 95.75 354 PRO A C 1
ATOM 2827 O O . PRO A 1 354 ? 22.129 3.478 -43.598 1.00 95.75 354 PRO A O 1
ATOM 2830 N N . LEU A 1 355 ? 20.956 2.692 -41.851 1.00 96.38 355 LEU A N 1
ATOM 2831 C CA . LEU A 1 355 ? 20.402 1.540 -42.574 1.00 96.38 355 LEU A CA 1
ATOM 2832 C C . LEU A 1 355 ? 19.101 1.849 -43.325 1.00 96.38 355 LEU A C 1
ATOM 2834 O O . LEU A 1 355 ? 18.602 0.981 -44.034 1.00 96.38 355 LEU A O 1
ATOM 2838 N N . ASN A 1 356 ? 18.563 3.066 -43.186 1.00 95.75 356 ASN A N 1
ATOM 2839 C CA . ASN A 1 356 ? 17.328 3.522 -43.825 1.00 95.75 356 ASN A CA 1
ATOM 2840 C C . ASN A 1 356 ? 16.127 2.578 -43.594 1.00 95.75 356 ASN A C 1
ATOM 2842 O O . ASN A 1 356 ? 15.298 2.377 -44.479 1.00 95.75 356 ASN A O 1
ATOM 2846 N N . ILE A 1 357 ? 16.056 1.985 -42.399 1.00 96.25 357 ILE A N 1
ATOM 2847 C CA . ILE A 1 357 ? 14.946 1.134 -41.958 1.00 96.25 357 ILE A CA 1
ATOM 2848 C C . ILE A 1 357 ? 13.910 2.025 -41.276 1.00 96.25 357 ILE A C 1
ATOM 2850 O O . ILE A 1 357 ? 14.249 2.781 -40.363 1.00 96.25 357 ILE A O 1
ATOM 2854 N N . LYS A 1 358 ? 12.654 1.952 -41.718 1.00 94.19 358 LYS A N 1
ATOM 2855 C CA . LYS A 1 358 ? 11.550 2.734 -41.150 1.00 94.19 358 LYS A CA 1
ATOM 2856 C C . LYS A 1 358 ? 10.978 2.065 -39.893 1.00 94.19 358 LYS A C 1
ATOM 2858 O O . LYS A 1 358 ? 11.003 0.834 -39.815 1.00 94.19 358 LYS A O 1
ATOM 2863 N N . PRO A 1 359 ? 10.407 2.831 -38.943 1.00 94.19 359 PRO A N 1
ATOM 2864 C CA . PRO A 1 359 ? 9.811 2.273 -37.728 1.00 94.19 359 PRO A CA 1
ATOM 2865 C C . PRO A 1 359 ? 8.771 1.176 -37.994 1.00 94.19 359 PRO A C 1
ATOM 2867 O O . PRO A 1 359 ? 8.773 0.157 -37.310 1.00 94.19 359 PRO A O 1
ATOM 2870 N N . GLU A 1 360 ? 7.934 1.330 -39.022 1.00 94.44 360 GLU A N 1
ATOM 2871 C CA . GLU A 1 360 ? 6.852 0.388 -39.343 1.00 94.44 360 GLU A CA 1
ATOM 2872 C C . GLU A 1 360 ? 7.365 -0.954 -39.891 1.00 94.44 360 GLU A C 1
ATOM 2874 O O . GLU A 1 360 ? 6.635 -1.942 -39.882 1.00 94.44 360 GLU A O 1
ATOM 2879 N N . GLN A 1 361 ? 8.619 -1.008 -40.359 1.00 96.12 361 GLN A N 1
ATOM 2880 C CA . GLN A 1 361 ? 9.248 -2.240 -40.849 1.00 96.12 361 GLN A CA 1
ATOM 2881 C C . GLN A 1 361 ? 9.792 -3.112 -39.706 1.00 96.12 361 GLN A C 1
ATOM 2883 O O . GLN A 1 361 ? 10.094 -4.286 -39.921 1.00 96.12 361 GLN A O 1
ATOM 2888 N N . MET A 1 362 ? 9.918 -2.566 -38.492 1.00 97.31 362 MET A N 1
ATOM 2889 C CA . MET A 1 362 ? 10.440 -3.270 -37.318 1.00 97.31 362 MET A CA 1
ATOM 2890 C C . MET A 1 362 ? 9.334 -4.074 -36.621 1.00 97.31 362 MET A C 1
ATOM 2892 O O . MET A 1 362 ? 8.908 -3.752 -35.510 1.00 97.31 362 MET A O 1
ATOM 2896 N N . THR A 1 363 ? 8.852 -5.120 -37.297 1.00 97.50 363 THR A N 1
ATOM 2897 C CA . THR A 1 363 ? 7.845 -6.045 -36.756 1.00 97.50 363 THR A CA 1
ATOM 2898 C C . THR A 1 363 ? 8.423 -6.937 -35.657 1.00 97.50 363 THR A C 1
ATOM 2900 O O . THR A 1 363 ? 9.637 -6.994 -35.443 1.00 97.50 363 THR A O 1
ATOM 2903 N N . ARG A 1 364 ? 7.550 -7.683 -34.968 1.00 96.56 364 ARG A N 1
ATOM 2904 C CA . ARG A 1 364 ? 7.960 -8.671 -33.963 1.00 96.56 364 ARG A CA 1
ATOM 2905 C C . ARG A 1 364 ? 8.973 -9.664 -34.531 1.00 96.56 364 ARG A C 1
ATOM 2907 O O . ARG A 1 364 ? 10.006 -9.882 -33.923 1.00 96.56 364 ARG A O 1
ATOM 2914 N N . GLU A 1 365 ? 8.716 -10.211 -35.713 1.00 97.50 365 GLU A N 1
ATOM 2915 C CA . GLU A 1 365 ? 9.576 -11.215 -36.346 1.00 97.50 365 GLU A CA 1
ATOM 2916 C C . GLU A 1 365 ? 10.954 -10.638 -36.703 1.00 97.50 365 GLU A C 1
ATOM 2918 O O . GLU A 1 365 ? 11.959 -11.347 -36.656 1.00 97.50 365 GLU A O 1
ATOM 2923 N N . VAL A 1 366 ? 11.019 -9.346 -37.045 1.00 98.31 366 VAL A N 1
ATOM 2924 C CA . VAL A 1 366 ? 12.287 -8.644 -37.285 1.00 98.31 366 VAL A CA 1
ATOM 2925 C C . VAL A 1 366 ? 13.076 -8.495 -35.986 1.00 98.31 366 VAL A C 1
ATOM 2927 O O . VAL A 1 366 ? 14.272 -8.783 -35.975 1.00 98.31 366 VAL A O 1
ATOM 2930 N N . TRP A 1 367 ? 12.424 -8.099 -34.890 1.00 97.75 367 TRP A N 1
ATOM 2931 C CA . TRP A 1 367 ? 13.068 -8.027 -33.576 1.00 97.75 367 TRP A CA 1
ATOM 2932 C C . TRP A 1 367 ? 13.518 -9.396 -33.069 1.00 97.75 367 TRP A C 1
ATOM 2934 O O . TRP A 1 367 ? 14.660 -9.523 -32.625 1.00 97.75 367 TRP A O 1
ATOM 2944 N N . ASP A 1 368 ? 12.675 -10.419 -33.209 1.00 95.88 368 ASP A N 1
ATOM 2945 C CA . ASP A 1 368 ? 12.991 -11.801 -32.847 1.00 95.88 368 ASP A CA 1
ATOM 2946 C C . ASP A 1 368 ? 14.248 -12.267 -33.605 1.00 95.88 368 ASP A C 1
ATOM 2948 O O . ASP A 1 368 ? 15.177 -12.799 -33.000 1.00 95.88 368 ASP A O 1
ATOM 2952 N N . TYR A 1 369 ? 14.345 -11.991 -34.913 1.00 96.62 369 TYR A N 1
ATOM 2953 C CA . TYR A 1 369 ? 15.534 -12.317 -35.708 1.00 96.62 369 TYR A CA 1
ATOM 2954 C C . TYR A 1 369 ? 16.798 -11.570 -35.269 1.00 96.62 369 TYR A C 1
ATOM 2956 O O . TYR A 1 369 ? 17.896 -12.103 -35.404 1.00 96.62 369 TYR A O 1
ATOM 2964 N N . ILE A 1 370 ? 16.696 -10.341 -34.772 1.00 96.31 370 ILE A N 1
ATOM 2965 C CA . ILE A 1 370 ? 17.870 -9.588 -34.309 1.00 96.31 370 ILE A CA 1
ATOM 2966 C C . ILE A 1 370 ? 18.351 -10.123 -32.957 1.00 96.31 370 ILE A C 1
ATOM 2968 O O . ILE A 1 370 ? 19.559 -10.233 -32.759 1.00 96.31 370 ILE A O 1
ATOM 2972 N N . PHE A 1 371 ? 17.428 -10.439 -32.045 1.00 94.12 371 PHE A N 1
ATOM 2973 C CA . PHE A 1 371 ? 17.748 -10.664 -30.633 1.00 94.12 371 PHE A CA 1
ATOM 2974 C C . PHE A 1 371 ? 17.759 -12.123 -30.175 1.00 94.12 371 PHE A C 1
ATOM 2976 O O . PHE A 1 371 ? 18.284 -12.380 -29.093 1.00 94.12 371 PHE A O 1
ATOM 2983 N N . PHE A 1 372 ? 17.210 -13.067 -30.945 1.00 91.69 372 PHE A N 1
ATOM 2984 C CA . PHE A 1 372 ? 17.191 -14.484 -30.569 1.00 91.69 372 PHE A CA 1
ATOM 2985 C C . PHE A 1 372 ? 18.047 -15.342 -31.488 1.00 91.69 372 PHE A C 1
ATOM 2987 O O . PHE A 1 372 ? 17.894 -15.331 -32.715 1.00 91.69 372 PHE A O 1
ATOM 2994 N N . ASN A 1 373 ? 18.890 -16.182 -30.888 1.00 84.81 373 ASN A N 1
ATOM 2995 C CA . ASN A 1 373 ? 19.812 -17.047 -31.615 1.00 84.81 373 ASN A CA 1
ATOM 2996 C C . ASN A 1 373 ? 19.110 -17.966 -32.626 1.00 84.81 373 ASN A C 1
ATOM 2998 O O . ASN A 1 373 ? 19.579 -18.113 -33.754 1.00 84.81 373 ASN A O 1
ATOM 3002 N N . ASN A 1 374 ? 17.952 -18.513 -32.262 1.00 86.19 374 ASN A N 1
ATOM 3003 C CA . ASN A 1 374 ? 17.248 -19.521 -33.060 1.00 86.19 374 ASN A CA 1
ATOM 3004 C C . ASN A 1 374 ? 16.028 -18.975 -33.820 1.00 86.19 374 ASN A C 1
ATOM 3006 O O . ASN A 1 374 ? 15.224 -19.759 -34.328 1.00 86.19 374 ASN A O 1
ATOM 3010 N N . ALA A 1 375 ? 15.859 -17.651 -33.898 1.00 90.75 375 ALA A N 1
ATOM 3011 C CA . ALA A 1 375 ? 14.732 -17.074 -34.620 1.00 90.75 375 ALA A CA 1
ATOM 3012 C C . ALA A 1 375 ? 14.846 -17.312 -36.139 1.00 90.75 375 ALA A C 1
ATOM 3014 O O . ALA A 1 375 ? 15.920 -17.126 -36.725 1.00 90.75 375 ALA A O 1
ATOM 3015 N N . PRO A 1 376 ? 13.744 -17.706 -36.806 1.00 93.25 376 PRO A N 1
ATOM 3016 C CA . PRO A 1 376 ? 13.734 -17.879 -38.249 1.00 93.25 376 PRO A CA 1
ATOM 3017 C C . PRO A 1 376 ? 13.920 -16.535 -38.956 1.00 93.25 376 PRO A C 1
ATOM 3019 O O . PRO A 1 376 ? 13.584 -15.473 -38.434 1.00 93.25 376 PRO A O 1
ATOM 3022 N N . LYS A 1 377 ? 14.417 -16.585 -40.194 1.00 94.31 377 LYS A N 1
ATOM 3023 C CA . LYS A 1 377 ? 14.495 -15.397 -41.046 1.00 94.31 377 LYS A CA 1
ATOM 3024 C C . LYS A 1 377 ? 13.086 -14.802 -41.250 1.00 94.31 377 LYS A C 1
ATOM 3026 O O . LYS A 1 377 ? 12.194 -15.539 -41.677 1.00 94.31 377 LYS A O 1
ATOM 3031 N N . PRO A 1 378 ? 12.886 -13.492 -41.021 1.00 95.94 378 PRO A N 1
ATOM 3032 C CA . PRO A 1 378 ? 11.579 -12.864 -41.143 1.00 95.94 378 PRO A CA 1
ATOM 3033 C C . PRO A 1 378 ? 11.216 -12.615 -42.610 1.00 95.94 378 PRO A C 1
ATOM 3035 O O . PRO A 1 378 ? 12.083 -12.459 -43.475 1.00 95.94 378 PRO A O 1
ATOM 3038 N N . THR A 1 379 ? 9.915 -12.530 -42.886 1.00 95.50 379 THR A N 1
ATOM 3039 C CA . THR A 1 379 ? 9.413 -12.025 -44.171 1.00 95.50 379 THR A CA 1
ATOM 3040 C C . THR A 1 379 ? 9.357 -10.503 -44.095 1.00 95.50 379 THR A C 1
ATOM 3042 O O . THR A 1 379 ? 8.514 -9.952 -43.398 1.00 95.50 379 THR A O 1
ATOM 3045 N N . THR A 1 380 ? 10.280 -9.823 -44.773 1.00 96.25 380 THR A N 1
ATOM 3046 C CA . THR A 1 380 ? 10.422 -8.360 -44.731 1.00 96.25 380 THR A CA 1
ATOM 3047 C C . THR A 1 380 ? 11.097 -7.843 -46.002 1.00 96.25 380 THR A C 1
ATOM 3049 O O . THR A 1 380 ? 11.774 -8.594 -46.708 1.00 96.25 380 THR A O 1
ATOM 3052 N N . ASP A 1 381 ? 10.899 -6.562 -46.296 1.00 95.56 381 ASP A N 1
ATOM 3053 C CA . ASP A 1 381 ? 11.554 -5.810 -47.367 1.00 95.56 381 ASP A CA 1
ATOM 3054 C C . ASP A 1 381 ? 12.899 -5.190 -46.933 1.00 95.56 381 ASP A C 1
ATOM 3056 O O . ASP A 1 381 ? 13.617 -4.630 -47.764 1.00 95.56 381 ASP A O 1
ATOM 3060 N N . ILE A 1 382 ? 13.282 -5.324 -45.656 1.00 97.69 382 ILE A N 1
ATOM 3061 C CA . ILE A 1 382 ? 14.602 -4.914 -45.163 1.00 97.69 382 ILE A CA 1
ATOM 3062 C C . ILE A 1 382 ? 15.694 -5.796 -45.806 1.00 97.69 382 ILE A C 1
ATOM 3064 O O . ILE A 1 382 ? 15.602 -7.028 -45.756 1.00 97.69 382 ILE A O 1
ATOM 3068 N N . PRO A 1 383 ? 16.776 -5.209 -46.359 1.00 97.38 383 PRO A N 1
ATOM 3069 C CA . PRO A 1 383 ? 17.891 -5.979 -46.895 1.00 97.38 383 PRO A CA 1
ATOM 3070 C C . PRO A 1 383 ? 18.500 -6.927 -45.857 1.00 97.38 383 PRO A C 1
ATOM 3072 O O . PRO A 1 383 ? 18.791 -6.545 -44.722 1.00 97.38 383 PRO A O 1
ATOM 3075 N N . MET A 1 384 ? 18.764 -8.169 -46.270 1.00 96.06 384 MET A N 1
ATOM 3076 C CA . MET A 1 384 ? 19.314 -9.197 -45.379 1.00 96.06 384 MET A CA 1
ATOM 3077 C C . MET A 1 384 ? 20.670 -8.790 -44.781 1.00 96.06 384 MET A C 1
ATOM 3079 O O . MET A 1 384 ? 20.967 -9.110 -43.638 1.00 96.06 384 MET A O 1
ATOM 3083 N N . GLU A 1 385 ? 21.488 -8.050 -45.526 1.00 96.88 385 GLU A N 1
ATOM 3084 C CA . GLU A 1 385 ? 22.755 -7.517 -45.021 1.00 96.88 385 GLU A CA 1
ATOM 3085 C C . GLU A 1 385 ? 22.546 -6.572 -43.824 1.00 96.88 385 GLU A C 1
ATOM 3087 O O . GLU A 1 385 ? 23.243 -6.684 -42.817 1.00 96.88 385 GLU A O 1
ATOM 3092 N N . SER A 1 386 ? 21.531 -5.703 -43.887 1.00 97.69 386 SER A N 1
ATOM 3093 C CA . SER A 1 386 ? 21.175 -4.773 -42.812 1.00 97.69 386 SER A CA 1
ATOM 3094 C C . SER A 1 386 ? 20.713 -5.509 -41.551 1.00 97.69 386 SER A C 1
ATOM 3096 O O . SER A 1 386 ? 21.180 -5.196 -40.458 1.00 97.69 386 SER A O 1
ATOM 3098 N N . LEU A 1 387 ? 19.851 -6.521 -41.694 1.00 97.50 387 LEU A N 1
ATOM 3099 C CA . LEU A 1 387 ? 19.396 -7.352 -40.570 1.00 97.50 387 LEU A CA 1
ATOM 3100 C C . LEU A 1 387 ? 20.537 -8.162 -39.949 1.00 97.50 387 LEU A C 1
ATOM 3102 O O . LEU A 1 387 ? 20.647 -8.233 -38.728 1.00 97.50 387 LEU A O 1
ATOM 3106 N N . THR A 1 388 ? 21.406 -8.749 -40.775 1.00 95.38 388 THR A N 1
ATOM 3107 C CA . THR A 1 388 ? 22.592 -9.471 -40.296 1.00 95.38 388 THR A CA 1
ATOM 3108 C C . THR A 1 388 ? 23.517 -8.541 -39.521 1.00 95.38 388 THR A C 1
ATOM 3110 O O . THR A 1 388 ? 24.017 -8.936 -38.473 1.00 95.38 388 THR A O 1
ATOM 3113 N N . LYS A 1 389 ? 23.696 -7.296 -39.974 1.00 97.38 389 LYS A N 1
ATOM 3114 C CA . LYS A 1 389 ? 24.493 -6.300 -39.254 1.00 97.38 389 LYS A CA 1
ATOM 3115 C C . LYS A 1 389 ? 23.889 -5.942 -37.893 1.00 97.38 389 LYS A C 1
ATOM 3117 O O . LYS A 1 389 ? 24.609 -5.937 -36.904 1.00 97.38 389 LYS A O 1
ATOM 3122 N N . LEU A 1 390 ? 22.580 -5.682 -37.823 1.00 97.31 390 LEU A N 1
ATOM 3123 C CA . LEU A 1 390 ? 21.884 -5.406 -36.554 1.00 97.31 390 LEU A CA 1
ATOM 3124 C C . LEU A 1 390 ? 22.035 -6.567 -35.565 1.00 97.31 390 LEU A C 1
ATOM 3126 O O . LEU A 1 390 ? 22.367 -6.361 -34.401 1.00 97.31 390 LEU A O 1
ATOM 3130 N N . ARG A 1 391 ? 21.838 -7.791 -36.059 1.00 96.38 391 ARG A N 1
ATOM 3131 C CA . ARG A 1 391 ? 22.011 -9.021 -35.288 1.00 96.38 391 ARG A CA 1
ATOM 3132 C C . ARG A 1 391 ? 23.452 -9.178 -34.783 1.00 96.38 391 ARG A C 1
ATOM 3134 O O . ARG A 1 391 ? 23.659 -9.490 -33.616 1.00 96.38 391 ARG A O 1
ATOM 3141 N N . GLN A 1 392 ? 24.448 -8.933 -35.636 1.00 94.69 392 GLN A N 1
ATOM 3142 C CA . GLN A 1 392 ? 25.866 -8.980 -35.257 1.00 94.69 392 GLN A CA 1
ATOM 3143 C C . GLN A 1 392 ? 26.208 -7.974 -34.154 1.00 94.69 392 GLN A C 1
ATOM 3145 O O . GLN A 1 392 ? 26.910 -8.342 -33.220 1.00 94.69 392 GLN A O 1
ATOM 3150 N N . GLU A 1 393 ? 25.702 -6.739 -34.231 1.00 95.81 393 GLU A N 1
ATOM 3151 C CA . GLU A 1 393 ? 25.918 -5.738 -33.177 1.00 95.81 393 GLU A CA 1
ATOM 3152 C C . GLU A 1 393 ? 25.350 -6.199 -31.835 1.00 95.81 393 GLU A C 1
ATOM 3154 O O . GLU A 1 393 ? 26.041 -6.127 -30.822 1.00 95.81 393 GLU A O 1
ATOM 3159 N N . PHE A 1 394 ? 24.119 -6.717 -31.815 1.00 93.06 394 PHE A N 1
ATOM 3160 C CA . PHE A 1 394 ? 23.534 -7.230 -30.580 1.00 93.06 394 PHE A CA 1
ATOM 3161 C C . PHE A 1 394 ? 24.375 -8.366 -29.988 1.00 93.06 394 PHE A C 1
ATOM 3163 O O . PHE A 1 394 ? 24.811 -8.257 -28.848 1.00 93.06 394 PHE A O 1
ATOM 3170 N N . HIS A 1 395 ? 24.666 -9.415 -30.760 1.00 86.56 395 HIS A N 1
ATOM 3171 C CA . HIS A 1 395 ? 25.420 -10.568 -30.251 1.00 86.56 395 HIS A CA 1
ATOM 3172 C C . HIS A 1 395 ? 26.888 -10.265 -29.931 1.00 86.56 395 HIS A C 1
ATOM 3174 O O . HIS A 1 395 ? 27.521 -11.041 -29.224 1.00 86.56 395 HIS A O 1
ATOM 3180 N N . TYR A 1 396 ? 27.443 -9.169 -30.451 1.00 88.31 396 TYR A N 1
ATOM 3181 C CA . TYR A 1 396 ? 28.773 -8.707 -30.066 1.00 88.31 396 TYR A CA 1
ATOM 3182 C C . TYR A 1 396 ? 28.755 -7.974 -28.718 1.00 88.31 396 TYR A C 1
ATOM 3184 O O . TYR A 1 396 ? 29.641 -8.185 -27.895 1.00 88.31 396 TYR A O 1
ATOM 3192 N N . TRP A 1 397 ? 27.775 -7.088 -28.506 1.00 85.38 397 TRP A N 1
ATOM 3193 C CA . TRP A 1 397 ? 27.722 -6.216 -27.327 1.00 85.38 397 TRP A CA 1
ATOM 3194 C C . TRP A 1 397 ? 26.975 -6.806 -26.134 1.00 85.38 397 TRP A C 1
ATOM 3196 O O . TRP A 1 397 ? 27.160 -6.318 -25.023 1.00 85.38 397 TRP A O 1
ATOM 3206 N N . TYR A 1 398 ? 26.084 -7.774 -26.350 1.00 83.44 398 TYR A N 1
ATOM 3207 C CA . TYR A 1 398 ? 25.388 -8.468 -25.271 1.00 83.44 398 TYR A CA 1
ATOM 3208 C C . TYR A 1 398 ? 26.198 -9.683 -24.801 1.00 83.44 398 TYR A C 1
ATOM 3210 O O . TYR A 1 398 ? 26.799 -10.364 -25.630 1.00 83.44 398 TYR A O 1
ATOM 3218 N N . PRO A 1 399 ? 26.185 -10.003 -23.495 1.00 84.31 399 PRO A N 1
ATOM 3219 C CA . PRO A 1 399 ? 25.288 -9.487 -22.457 1.00 84.31 399 PRO A CA 1
ATOM 3220 C C . PRO A 1 399 ? 25.655 -8.100 -21.900 1.00 84.31 399 PRO A C 1
ATOM 3222 O O . PRO A 1 399 ? 26.711 -7.552 -22.181 1.00 84.31 399 PRO A O 1
ATOM 3225 N N . VAL A 1 400 ? 24.774 -7.519 -21.070 1.00 81.56 400 VAL A N 1
ATOM 3226 C CA . VAL A 1 400 ? 25.099 -6.280 -20.342 1.00 81.56 400 VAL A CA 1
ATOM 3227 C C . VAL A 1 400 ? 26.228 -6.557 -19.360 1.00 81.56 400 VAL A C 1
ATOM 3229 O O . VAL A 1 400 ? 25.998 -7.161 -18.310 1.00 81.56 400 VAL A O 1
ATOM 3232 N N . ASP A 1 401 ? 27.411 -6.046 -19.697 1.00 74.81 401 ASP A N 1
ATOM 3233 C CA . ASP A 1 401 ? 28.593 -6.211 -18.870 1.00 74.81 401 ASP A CA 1
ATOM 3234 C C . ASP A 1 401 ? 28.492 -5.483 -17.554 1.00 74.81 401 ASP A C 1
ATOM 3236 O O . ASP A 1 401 ? 28.999 -6.048 -16.624 1.00 74.81 401 ASP A O 1
ATOM 3240 N N . VAL A 1 402 ? 27.949 -4.255 -17.464 1.00 76.56 402 VAL A N 1
ATOM 3241 C CA . VAL A 1 402 ? 27.902 -3.407 -16.248 1.00 76.56 402 VAL A CA 1
ATOM 3242 C C . VAL A 1 402 ? 26.631 -2.560 -16.221 1.00 76.56 402 VAL A C 1
ATOM 3244 O O . VAL A 1 402 ? 26.308 -1.871 -17.188 1.00 76.56 402 VAL A O 1
ATOM 3247 N N . ARG A 1 403 ? 25.939 -2.521 -15.067 1.00 81.19 403 ARG A N 1
ATOM 3248 C CA . ARG A 1 403 ? 24.750 -1.678 -14.852 1.00 81.19 403 ARG A CA 1
ATOM 3249 C C . ARG A 1 403 ? 24.817 -0.898 -13.536 1.00 81.19 403 ARG A C 1
ATOM 3251 O O . ARG A 1 403 ? 24.289 -1.320 -12.515 1.00 81.19 403 ARG A O 1
ATOM 3258 N N . VAL A 1 404 ? 25.400 0.297 -13.594 1.00 79.75 404 VAL A N 1
ATOM 3259 C CA . VAL A 1 404 ? 25.532 1.183 -12.426 1.00 79.75 404 VAL A CA 1
ATOM 3260 C C . VAL A 1 404 ? 24.221 1.912 -12.130 1.00 79.75 404 VAL A C 1
ATOM 3262 O O . VAL A 1 404 ? 23.600 2.484 -13.027 1.00 79.75 404 VAL A O 1
ATOM 3265 N N . SER A 1 405 ? 23.809 1.920 -10.861 1.00 82.12 405 SER A N 1
ATOM 3266 C CA . SER A 1 405 ? 22.586 2.585 -10.412 1.00 82.12 405 SER A CA 1
ATOM 3267 C C . SER A 1 405 ? 22.620 2.937 -8.918 1.00 82.12 405 SER A C 1
ATOM 3269 O O . SER A 1 405 ? 23.460 2.446 -8.164 1.00 82.12 405 SER A O 1
ATOM 3271 N N . GLY A 1 406 ? 21.694 3.792 -8.479 1.00 77.69 406 GLY A N 1
ATOM 3272 C CA . GLY A 1 406 ? 21.444 4.054 -7.063 1.00 77.69 406 GLY A CA 1
ATOM 3273 C C . GLY A 1 406 ? 20.755 2.873 -6.368 1.00 77.69 406 GLY A C 1
ATOM 3274 O O . GLY A 1 406 ? 19.997 2.117 -6.978 1.00 77.69 406 GLY A O 1
ATOM 3275 N N . LYS A 1 407 ? 20.994 2.720 -5.057 1.00 82.75 407 LYS A N 1
ATOM 3276 C CA . LYS A 1 407 ? 20.407 1.635 -4.242 1.00 82.75 407 LYS A CA 1
ATOM 3277 C C . LYS A 1 407 ? 18.875 1.647 -4.197 1.00 82.75 407 LYS A C 1
ATOM 3279 O O . LYS A 1 407 ? 18.257 0.624 -3.929 1.00 82.75 407 LYS A O 1
ATOM 3284 N N . ASP A 1 408 ? 18.267 2.801 -4.447 1.00 85.88 408 ASP A N 1
ATOM 3285 C CA . ASP A 1 408 ? 16.822 3.004 -4.528 1.00 85.88 408 ASP A CA 1
ATOM 3286 C C . ASP A 1 408 ? 16.166 2.252 -5.696 1.00 85.88 408 ASP A C 1
ATOM 3288 O O . ASP A 1 408 ? 14.965 1.986 -5.637 1.00 85.88 408 ASP A O 1
ATOM 3292 N N . LEU A 1 409 ? 16.944 1.847 -6.708 1.00 93.56 409 LEU A N 1
ATOM 3293 C CA . LEU A 1 409 ? 16.452 1.071 -7.848 1.00 93.56 409 LEU A CA 1
ATOM 3294 C C . LEU A 1 409 ? 16.568 -0.452 -7.672 1.00 93.56 409 LEU A C 1
ATOM 3296 O O . LEU A 1 409 ? 16.022 -1.189 -8.493 1.00 93.56 409 LEU A O 1
ATOM 3300 N N . ILE A 1 410 ? 17.230 -0.943 -6.614 1.00 93.25 410 ILE A N 1
ATOM 3301 C CA . ILE A 1 410 ? 17.264 -2.382 -6.285 1.00 93.25 410 ILE A CA 1
ATOM 3302 C C . ILE A 1 410 ? 15.847 -2.949 -6.106 1.00 93.25 410 ILE A C 1
ATOM 3304 O O . ILE A 1 410 ? 15.508 -3.886 -6.829 1.00 93.25 410 ILE A O 1
ATOM 3308 N N . PRO A 1 411 ? 14.986 -2.388 -5.229 1.00 95.25 411 PRO A N 1
ATOM 3309 C CA . PRO A 1 411 ? 13.683 -2.983 -4.936 1.00 95.25 411 PRO A CA 1
ATOM 3310 C C . PRO A 1 411 ? 12.635 -2.815 -6.053 1.00 95.25 411 PRO A C 1
ATOM 3312 O O . PRO A 1 411 ? 11.465 -3.103 -5.832 1.00 95.25 411 PRO A O 1
ATOM 3315 N N . ASN A 1 412 ? 13.017 -2.289 -7.221 1.00 95.62 412 ASN A N 1
ATOM 3316 C CA . ASN A 1 412 ? 12.128 -2.060 -8.361 1.00 95.62 412 ASN A CA 1
ATOM 3317 C C . ASN A 1 412 ? 12.863 -2.331 -9.689 1.00 95.62 412 ASN A C 1
ATOM 3319 O O . ASN A 1 412 ? 13.122 -3.489 -10.000 1.00 95.62 412 ASN A O 1
ATOM 3323 N N . HIS A 1 413 ? 13.249 -1.298 -10.447 1.00 96.25 413 HIS A N 1
ATOM 3324 C CA . HIS A 1 413 ? 13.827 -1.368 -11.792 1.00 96.25 413 HIS A CA 1
ATOM 3325 C C . HIS A 1 413 ? 14.904 -2.448 -11.945 1.00 96.25 413 HIS A C 1
ATOM 3327 O O . HIS A 1 413 ? 14.889 -3.166 -12.933 1.00 96.25 413 HIS A O 1
ATOM 3333 N N . LEU A 1 414 ? 15.860 -2.580 -11.018 1.00 93.44 414 LEU A N 1
ATOM 3334 C CA . LEU A 1 414 ? 16.958 -3.547 -11.175 1.00 93.44 414 LEU A CA 1
ATOM 3335 C C . LEU A 1 414 ? 16.504 -4.988 -10.936 1.00 93.44 414 LEU A C 1
ATOM 3337 O O . LEU A 1 414 ? 17.008 -5.904 -11.582 1.00 93.44 414 LEU A O 1
ATOM 3341 N N . THR A 1 415 ? 15.531 -5.188 -10.050 1.00 96.06 415 THR A N 1
ATOM 3342 C CA . THR A 1 415 ? 14.877 -6.489 -9.904 1.00 96.06 415 THR A CA 1
ATOM 3343 C C . THR A 1 415 ? 14.029 -6.789 -11.144 1.00 96.06 415 THR A C 1
ATOM 3345 O O . THR A 1 415 ? 14.109 -7.886 -11.686 1.00 96.06 415 THR A O 1
ATOM 3348 N N . TYR A 1 416 ? 13.300 -5.804 -11.677 1.00 97.38 416 TYR A N 1
ATOM 3349 C CA . TYR A 1 416 ? 12.495 -5.956 -12.897 1.00 97.38 416 TYR A CA 1
ATOM 3350 C C . TYR A 1 416 ? 13.367 -6.235 -14.124 1.00 97.38 416 TYR A C 1
ATOM 3352 O O . TYR A 1 416 ? 13.026 -7.079 -14.945 1.00 97.38 416 TYR A O 1
ATOM 3360 N N . PHE A 1 417 ? 14.519 -5.577 -14.227 1.00 95.12 417 PHE A N 1
ATOM 3361 C CA . PHE A 1 417 ? 15.559 -5.848 -15.215 1.00 95.12 417 PHE A CA 1
ATOM 3362 C C . PHE A 1 417 ? 15.952 -7.329 -15.191 1.00 95.12 417 PHE A C 1
ATOM 3364 O O . PHE A 1 417 ? 15.931 -7.969 -16.239 1.00 95.12 417 PHE A O 1
ATOM 3371 N N . LEU A 1 418 ? 16.214 -7.895 -14.007 1.00 92.19 418 LEU A N 1
ATOM 3372 C CA . LEU A 1 418 ? 16.555 -9.310 -13.852 1.00 92.19 418 LEU A CA 1
ATOM 3373 C C . LEU A 1 418 ? 15.418 -10.228 -14.321 1.00 92.19 418 LEU A C 1
ATOM 3375 O O . LEU A 1 418 ? 15.657 -11.123 -15.131 1.00 92.19 418 LEU A O 1
ATOM 3379 N N . TYR A 1 419 ? 14.188 -9.975 -13.862 1.00 95.25 419 TYR A N 1
ATOM 3380 C CA . TYR A 1 419 ? 13.004 -10.732 -14.279 1.00 95.25 419 TYR A CA 1
ATOM 3381 C C . TYR A 1 419 ? 12.823 -10.707 -15.800 1.00 95.25 419 TYR A C 1
ATOM 3383 O O . TYR A 1 419 ? 12.755 -11.762 -16.429 1.00 95.25 419 TYR A O 1
ATOM 3391 N N . ASN A 1 420 ? 12.779 -9.523 -16.411 1.00 95.69 420 ASN A N 1
ATOM 3392 C CA . ASN A 1 420 ? 12.482 -9.392 -17.837 1.00 95.69 420 ASN A CA 1
ATOM 3393 C C . ASN A 1 420 ? 13.589 -9.980 -18.716 1.00 95.69 420 ASN A C 1
ATOM 3395 O O . ASN A 1 420 ? 13.276 -10.630 -19.707 1.00 95.69 420 ASN A O 1
ATOM 3399 N N . HIS A 1 421 ? 14.864 -9.861 -18.333 1.00 92.12 421 HIS A N 1
ATOM 3400 C CA . HIS A 1 421 ? 15.933 -10.552 -19.061 1.00 92.12 421 HIS A CA 1
ATOM 3401 C C . HIS A 1 421 ? 15.768 -12.074 -19.006 1.00 92.12 421 HIS A C 1
ATOM 3403 O O . HIS A 1 421 ? 15.893 -12.735 -20.034 1.00 92.12 421 HIS A O 1
ATOM 3409 N N . CYS A 1 422 ? 15.429 -12.624 -17.834 1.00 89.81 422 CYS A N 1
ATOM 3410 C CA . CYS A 1 422 ? 15.158 -14.055 -17.697 1.00 89.81 422 CYS A CA 1
ATOM 3411 C C . CYS A 1 422 ? 13.926 -14.498 -18.494 1.00 89.81 422 CYS A C 1
ATOM 3413 O O . CYS A 1 422 ? 13.879 -15.646 -18.908 1.00 89.81 422 CYS A O 1
ATOM 3415 N N . ALA A 1 423 ? 12.929 -13.629 -18.687 1.00 91.81 423 ALA A N 1
ATOM 3416 C CA . ALA A 1 423 ? 11.727 -13.949 -19.457 1.00 91.81 423 ALA A CA 1
ATOM 3417 C C . ALA A 1 423 ? 11.947 -13.885 -20.971 1.00 91.81 423 ALA A C 1
ATOM 3419 O O . ALA A 1 423 ? 11.379 -14.701 -21.694 1.00 91.81 423 ALA A O 1
ATOM 3420 N N . VAL A 1 424 ? 12.737 -12.918 -21.444 1.00 91.00 424 VAL A N 1
ATOM 3421 C CA . VAL A 1 424 ? 12.952 -12.677 -22.877 1.00 91.00 424 VAL A CA 1
ATOM 3422 C C . VAL A 1 424 ? 13.958 -13.674 -23.461 1.00 91.00 424 VAL A C 1
ATOM 3424 O O . VAL A 1 424 ? 13.684 -14.244 -24.510 1.00 91.00 424 VAL A O 1
ATOM 3427 N N . TRP A 1 425 ? 15.071 -13.958 -22.773 1.00 87.75 425 TRP A N 1
ATOM 3428 C CA . TRP A 1 425 ? 16.145 -14.842 -23.266 1.00 87.75 425 TRP A CA 1
ATOM 3429 C C . TRP A 1 425 ? 16.239 -16.162 -22.478 1.00 87.75 425 TRP A C 1
ATOM 3431 O O . TRP A 1 425 ? 17.282 -16.494 -21.922 1.00 87.75 425 TRP A O 1
ATOM 3441 N N . GLN A 1 426 ? 15.136 -16.916 -22.400 1.00 75.00 426 GLN A N 1
ATOM 3442 C CA . GLN A 1 426 ? 15.027 -18.138 -21.575 1.00 75.00 426 GLN A CA 1
ATOM 3443 C C . GLN A 1 426 ? 15.946 -19.290 -22.006 1.00 75.00 426 GLN A C 1
ATOM 3445 O O . GLN A 1 426 ? 16.460 -20.012 -21.152 1.00 75.00 426 GLN A O 1
ATOM 3450 N N . ASP A 1 427 ? 16.150 -19.453 -23.315 1.00 63.62 427 ASP A N 1
ATOM 3451 C CA . ASP A 1 427 ? 16.828 -20.616 -23.907 1.00 63.62 427 ASP A CA 1
ATOM 3452 C C . ASP A 1 427 ? 18.314 -20.371 -24.212 1.00 63.62 427 ASP A C 1
ATOM 3454 O O . ASP A 1 427 ? 18.989 -21.217 -24.802 1.00 63.62 427 ASP A O 1
ATOM 3458 N N . GLU A 1 428 ? 18.851 -19.212 -23.827 1.00 62.72 428 GLU A N 1
ATOM 3459 C CA . GLU A 1 428 ? 20.228 -18.837 -24.135 1.00 62.72 428 GLU A CA 1
ATOM 3460 C C . GLU A 1 428 ? 21.126 -19.060 -22.912 1.00 62.72 428 GLU A C 1
ATOM 3462 O O . GLU A 1 428 ? 21.134 -18.285 -21.958 1.00 62.72 428 GLU A O 1
ATOM 3467 N N . SER A 1 429 ? 21.929 -20.133 -22.936 1.00 47.44 429 SER A N 1
ATOM 3468 C CA . SER A 1 429 ? 22.875 -20.478 -21.857 1.00 47.44 429 SER A CA 1
ATOM 3469 C C . SER A 1 429 ? 23.898 -19.374 -21.558 1.00 47.44 429 SER A C 1
ATOM 3471 O O . SER A 1 429 ? 24.479 -19.343 -20.471 1.00 47.44 429 SER A O 1
ATOM 3473 N N . GLU A 1 430 ? 24.102 -18.468 -22.517 1.00 43.75 430 GLU A N 1
ATOM 3474 C CA . GLU A 1 430 ? 25.008 -17.320 -22.455 1.00 43.75 430 GLU A CA 1
ATOM 3475 C C . GLU A 1 430 ? 24.329 -16.011 -22.023 1.00 43.75 430 GLU A C 1
ATOM 3477 O O . GLU A 1 430 ? 24.988 -14.975 -22.025 1.00 43.75 430 GLU A O 1
ATOM 3482 N N . SER A 1 431 ? 23.060 -16.026 -21.581 1.00 43.78 431 SER A N 1
ATOM 3483 C CA . SER A 1 431 ? 22.378 -14.854 -21.003 1.00 43.78 431 SER A CA 1
ATOM 3484 C C . SER A 1 431 ? 22.960 -14.496 -19.616 1.00 43.78 431 SER A C 1
ATOM 3486 O O . SER A 1 431 ? 22.290 -14.528 -18.575 1.00 43.78 431 SER A O 1
ATOM 3488 N N . GLN A 1 432 ? 24.261 -14.228 -19.559 1.00 45.78 432 GLN A N 1
ATOM 3489 C CA . GLN A 1 432 ? 24.989 -13.855 -18.360 1.00 45.78 432 GLN A CA 1
ATOM 3490 C C . GLN A 1 432 ? 24.673 -12.398 -18.061 1.00 45.78 432 GLN A C 1
ATOM 3492 O O . GLN A 1 432 ? 25.370 -11.490 -18.484 1.00 45.78 432 GLN A O 1
ATOM 3497 N N . ILE A 1 433 ? 23.587 -12.149 -17.339 1.00 50.25 433 ILE A N 1
ATOM 3498 C CA . ILE A 1 433 ? 23.351 -10.832 -16.758 1.00 50.25 433 ILE A CA 1
ATOM 3499 C C . ILE A 1 433 ? 24.488 -10.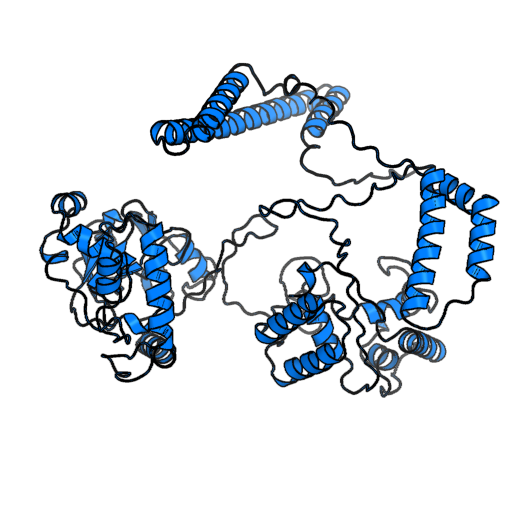575 -15.761 1.00 50.25 433 ILE A C 1
ATOM 3501 O O . ILE A 1 433 ? 24.459 -11.085 -14.640 1.00 50.25 433 ILE A O 1
ATOM 3505 N N . VAL A 1 434 ? 25.483 -9.784 -16.157 1.00 41.69 434 VAL A N 1
ATOM 3506 C CA . VAL A 1 434 ? 26.529 -9.287 -15.262 1.00 41.69 434 VAL A CA 1
ATOM 3507 C C . VAL A 1 434 ? 26.173 -7.843 -14.895 1.00 41.69 434 VAL A C 1
ATOM 3509 O O . VAL A 1 434 ? 26.744 -6.873 -15.357 1.00 41.69 434 VAL A O 1
ATOM 3512 N N . ALA A 1 435 ? 25.154 -7.639 -14.065 1.00 40.34 435 ALA A N 1
ATOM 3513 C CA . ALA A 1 435 ? 24.882 -6.311 -13.506 1.00 40.34 435 ALA A CA 1
ATOM 3514 C C . ALA A 1 435 ? 25.741 -6.050 -12.253 1.00 40.34 435 ALA A C 1
ATOM 3516 O O . ALA A 1 435 ? 25.488 -6.560 -11.165 1.00 40.34 435 ALA A O 1
ATOM 3517 N N . TRP A 1 436 ? 26.762 -5.217 -12.431 1.00 45.94 436 TRP A N 1
ATOM 3518 C CA . TRP A 1 436 ? 27.694 -4.767 -11.397 1.00 45.94 436 TRP A CA 1
ATOM 3519 C C . TRP A 1 436 ? 27.150 -3.608 -10.553 1.00 45.94 436 TRP A C 1
ATOM 3521 O O . TRP A 1 436 ? 26.451 -2.726 -11.052 1.00 45.94 436 TRP A O 1
ATOM 3531 N N . PHE A 1 437 ? 27.572 -3.563 -9.289 1.00 38.19 437 PHE A N 1
ATOM 3532 C CA . PHE A 1 437 ? 27.310 -2.482 -8.341 1.00 38.19 437 PHE A CA 1
ATOM 3533 C C . PHE A 1 437 ? 28.623 -1.952 -7.774 1.00 38.19 437 PHE A C 1
ATOM 3535 O O . PHE A 1 437 ? 29.288 -2.659 -7.036 1.00 38.19 437 PHE A O 1
ATOM 3542 N N . ASP A 1 438 ? 28.947 -0.682 -7.997 1.00 31.67 438 ASP A N 1
ATOM 3543 C CA . ASP A 1 438 ? 29.843 0.023 -7.080 1.00 31.67 438 ASP A CA 1
ATOM 3544 C C . ASP A 1 438 ? 28.971 0.780 -6.074 1.00 31.67 438 ASP A C 1
ATOM 3546 O O . ASP A 1 438 ? 28.392 1.831 -6.374 1.00 31.67 438 ASP A O 1
ATOM 3550 N N . ILE A 1 439 ? 28.835 0.229 -4.866 1.00 36.12 439 ILE A N 1
ATOM 3551 C CA . ILE A 1 439 ? 28.589 1.097 -3.721 1.00 36.12 439 ILE A CA 1
ATOM 3552 C C . ILE A 1 439 ? 29.917 1.807 -3.545 1.00 36.12 439 ILE A C 1
ATOM 3554 O O . ILE A 1 439 ? 30.867 1.153 -3.136 1.00 36.12 439 ILE A O 1
ATOM 3558 N N . GLN A 1 440 ? 29.979 3.122 -3.769 1.00 32.50 440 GLN A N 1
ATOM 3559 C CA . GLN A 1 440 ? 31.073 3.922 -3.223 1.00 32.50 440 GLN A CA 1
ATOM 3560 C C . GLN A 1 440 ? 31.082 3.770 -1.690 1.00 32.50 440 GLN A C 1
ATOM 3562 O O . GLN A 1 440 ? 30.613 4.637 -0.951 1.00 32.50 440 GLN A O 1
ATOM 3567 N N . THR A 1 441 ? 31.618 2.666 -1.178 1.00 33.56 441 THR A N 1
ATOM 3568 C CA . THR A 1 441 ? 32.141 2.562 0.167 1.00 33.56 441 THR A CA 1
ATOM 3569 C C . THR A 1 441 ? 33.468 3.278 0.102 1.00 33.56 441 THR A C 1
ATOM 3571 O O . THR A 1 441 ? 34.519 2.690 -0.138 1.00 33.56 441 THR A O 1
ATOM 3574 N N . ILE A 1 442 ? 33.400 4.596 0.271 1.00 34.22 442 ILE A N 1
ATOM 3575 C CA . ILE A 1 442 ? 34.569 5.386 0.631 1.00 34.22 442 ILE A CA 1
ATOM 3576 C C . ILE A 1 442 ? 35.193 4.671 1.843 1.00 34.22 442 ILE A C 1
ATOM 3578 O O . ILE A 1 442 ? 34.457 4.392 2.798 1.00 34.22 442 ILE A O 1
ATOM 3582 N N . PRO A 1 443 ? 36.493 4.323 1.816 1.00 31.64 443 PRO A N 1
ATOM 3583 C CA . PRO A 1 443 ? 37.128 3.610 2.914 1.00 31.64 443 PRO A CA 1
ATOM 3584 C C . PRO A 1 443 ? 36.863 4.351 4.224 1.00 31.64 443 PRO A C 1
ATOM 3586 O O . PRO A 1 443 ? 37.020 5.572 4.308 1.00 31.64 443 PRO A O 1
ATOM 3589 N N . LYS A 1 444 ? 36.399 3.606 5.234 1.00 31.55 444 LYS A N 1
ATOM 3590 C CA . LYS A 1 444 ? 36.158 4.118 6.584 1.00 31.55 444 LYS A CA 1
ATOM 3591 C C . LYS A 1 444 ? 37.488 4.598 7.162 1.00 31.55 444 LYS A C 1
ATOM 3593 O O . LYS A 1 444 ? 38.235 3.807 7.726 1.00 31.55 444 LYS A O 1
ATOM 3598 N N . THR A 1 445 ? 37.779 5.886 7.040 1.00 32.62 445 THR A N 1
ATOM 3599 C CA . THR A 1 445 ? 38.742 6.540 7.924 1.00 32.62 445 THR A CA 1
ATOM 3600 C C . THR A 1 445 ? 38.031 6.845 9.236 1.00 32.62 445 THR A C 1
ATOM 3602 O O . THR A 1 445 ? 37.052 7.589 9.238 1.00 32.62 445 THR A O 1
ATOM 3605 N N . GLU A 1 446 ? 38.508 6.166 10.275 1.00 37.22 446 GLU A N 1
ATOM 3606 C CA . GLU A 1 446 ? 38.387 6.360 11.724 1.00 37.22 446 GLU A CA 1
ATOM 3607 C C . GLU A 1 446 ? 37.307 7.319 12.276 1.00 37.22 446 GLU A C 1
ATOM 3609 O O . GLU A 1 446 ? 37.229 8.499 11.948 1.00 37.22 446 GLU A O 1
ATOM 3614 N N . GLU A 1 447 ? 36.504 6.727 13.170 1.00 44.62 447 GLU A N 1
ATOM 3615 C CA . GLU A 1 447 ? 35.738 7.301 14.285 1.00 44.62 447 GLU A CA 1
ATOM 3616 C C . GLU A 1 447 ? 35.181 8.725 14.149 1.00 44.62 447 GLU A C 1
ATOM 3618 O O . GLU A 1 447 ? 35.854 9.695 14.469 1.00 44.62 447 GLU A O 1
ATOM 3623 N N . HIS A 1 448 ? 33.873 8.843 13.871 1.00 33.69 448 HIS A N 1
ATOM 3624 C CA . HIS A 1 448 ? 33.039 9.879 14.495 1.00 33.69 448 HIS A CA 1
ATOM 3625 C C . HIS A 1 448 ? 31.547 9.477 14.561 1.00 33.69 448 HIS A C 1
ATOM 3627 O O . HIS A 1 448 ? 30.893 9.297 13.539 1.00 33.69 448 HIS A O 1
ATOM 3633 N N . ASP A 1 449 ? 31.068 9.362 15.805 1.00 34.91 449 ASP A N 1
ATOM 3634 C CA . ASP A 1 449 ? 29.721 9.566 16.379 1.00 34.91 449 ASP A CA 1
ATOM 3635 C C . ASP A 1 449 ? 28.445 9.069 15.642 1.00 34.91 449 ASP A C 1
ATOM 3637 O O . ASP A 1 449 ? 28.093 9.476 14.532 1.00 34.91 449 ASP A O 1
ATOM 3641 N N . GLN A 1 450 ? 27.677 8.226 16.343 1.00 42.88 450 GLN A N 1
ATOM 3642 C CA . GLN A 1 450 ? 26.482 7.503 15.891 1.00 42.88 450 GLN A CA 1
ATOM 3643 C C . GLN A 1 450 ? 25.179 8.318 16.019 1.00 42.88 450 GLN A C 1
ATOM 3645 O O . GLN A 1 450 ? 24.225 7.901 16.677 1.00 42.88 450 GLN A O 1
ATOM 3650 N N . SER A 1 451 ? 25.057 9.454 15.328 1.00 40.66 451 SER A N 1
ATOM 3651 C CA . SER A 1 451 ? 23.730 10.060 15.118 1.00 40.66 451 SER A CA 1
ATOM 3652 C C . SER A 1 451 ? 23.583 10.693 13.729 1.00 40.66 451 SER A C 1
ATOM 3654 O O . SER A 1 451 ? 23.840 11.871 13.505 1.00 40.66 451 SER A O 1
ATOM 3656 N N . LYS A 1 452 ? 23.083 9.866 12.795 1.00 38.09 452 LYS A N 1
ATOM 3657 C CA . LYS A 1 452 ? 22.922 10.094 11.341 1.00 38.09 452 LYS A CA 1
ATOM 3658 C C . LYS A 1 452 ? 24.260 10.138 10.584 1.00 38.09 452 LYS A C 1
ATOM 3660 O O . LYS A 1 452 ? 25.063 11.025 10.854 1.00 38.09 452 LYS A O 1
ATOM 3665 N N . PRO A 1 453 ? 24.491 9.264 9.582 1.00 35.47 453 PRO A N 1
ATOM 3666 C CA . PRO A 1 453 ? 25.674 9.402 8.746 1.00 35.47 453 PRO A CA 1
ATOM 3667 C C . PRO A 1 453 ? 25.574 10.756 8.023 1.00 35.47 453 PRO A C 1
ATOM 3669 O O . PRO A 1 453 ? 24.565 11.015 7.352 1.00 35.47 453 PRO A O 1
ATOM 3672 N N . PRO A 1 454 ? 26.547 11.669 8.188 1.00 39.88 454 PRO A N 1
ATOM 3673 C CA . PRO A 1 454 ? 26.552 12.898 7.420 1.00 39.88 454 PRO A CA 1
ATOM 3674 C C . PRO A 1 454 ? 26.628 12.505 5.946 1.00 39.88 454 PRO A C 1
ATOM 3676 O O . PRO A 1 454 ? 27.470 11.697 5.567 1.00 39.88 454 PRO A O 1
ATOM 3679 N N . LEU A 1 455 ? 25.741 13.066 5.117 1.00 38.56 455 LEU A N 1
ATOM 3680 C CA . LEU A 1 455 ? 25.829 12.927 3.664 1.00 38.56 455 LEU A CA 1
ATOM 3681 C C . LEU A 1 455 ? 27.281 13.186 3.246 1.00 38.56 455 LEU A C 1
ATOM 3683 O O . LEU A 1 455 ? 27.803 14.285 3.480 1.00 38.56 455 LEU A O 1
ATOM 3687 N N . HIS A 1 456 ? 27.936 12.174 2.673 1.00 41.72 456 HIS A N 1
ATOM 3688 C CA . HIS A 1 456 ? 29.296 12.319 2.173 1.00 41.72 456 HIS A CA 1
ATOM 3689 C C . HIS A 1 456 ? 29.321 13.495 1.196 1.00 41.72 456 HIS A C 1
ATOM 3691 O O . HIS A 1 456 ? 28.465 13.634 0.318 1.00 41.72 456 HIS A O 1
ATOM 3697 N N . LYS A 1 457 ? 30.276 14.407 1.384 1.00 43.28 457 LYS A N 1
ATOM 3698 C CA . LYS A 1 457 ? 30.440 15.522 0.454 1.00 43.28 457 LYS A CA 1
ATOM 3699 C C . LYS A 1 457 ? 30.920 14.926 -0.861 1.00 43.28 457 LYS A C 1
ATOM 3701 O O . LYS A 1 457 ? 32.030 14.406 -0.907 1.00 43.28 457 LYS A O 1
ATOM 3706 N N . LEU A 1 458 ? 30.099 15.043 -1.904 1.00 39.97 458 LEU A N 1
ATOM 3707 C CA . LEU A 1 458 ? 30.524 14.749 -3.268 1.00 39.97 458 LEU A CA 1
ATOM 3708 C C . LEU A 1 458 ? 31.864 15.458 -3.549 1.00 39.97 458 LEU A C 1
ATOM 3710 O O . LEU A 1 458 ? 32.048 16.597 -3.086 1.00 39.97 458 LEU A O 1
ATOM 3714 N N . PRO A 1 459 ? 32.792 14.823 -4.289 1.00 49.53 459 PRO A N 1
ATOM 3715 C CA . PRO A 1 459 ? 34.029 15.469 -4.705 1.00 49.53 459 PRO A CA 1
ATOM 3716 C C . PRO A 1 459 ? 33.718 16.797 -5.407 1.00 49.53 459 PRO A C 1
ATOM 3718 O O . PRO A 1 459 ? 32.670 16.964 -6.037 1.00 49.53 459 PRO A O 1
ATOM 3721 N N . LEU A 1 460 ? 34.603 17.783 -5.234 1.00 54.16 460 LEU A N 1
ATOM 3722 C CA . LEU A 1 460 ? 34.392 19.132 -5.757 1.00 54.16 460 LEU A CA 1
ATOM 3723 C C . LEU A 1 460 ? 34.170 19.068 -7.273 1.00 54.16 460 LEU A C 1
ATOM 3725 O O . LEU A 1 460 ? 35.085 18.749 -8.025 1.00 54.16 460 LEU A O 1
ATOM 3729 N N . GLN A 1 461 ? 32.952 19.382 -7.712 1.00 61.19 461 GLN A N 1
ATOM 3730 C CA . GLN A 1 461 ? 32.608 19.366 -9.128 1.00 61.19 461 GLN A CA 1
ATOM 3731 C C . GLN A 1 461 ? 33.350 20.485 -9.865 1.00 61.19 461 GLN A C 1
ATOM 3733 O O . GLN A 1 461 ? 33.434 21.621 -9.383 1.00 61.19 461 GLN A O 1
ATOM 3738 N N . PHE A 1 462 ? 33.880 20.164 -11.041 1.00 74.88 462 PHE A N 1
ATOM 3739 C CA . PHE A 1 462 ? 34.384 21.156 -11.981 1.00 74.88 462 PHE A CA 1
ATOM 3740 C C . PHE A 1 462 ? 33.213 21.959 -12.559 1.00 74.88 462 PHE A C 1
ATOM 3742 O O . PHE A 1 462 ? 32.177 21.399 -12.912 1.00 74.88 462 PHE A O 1
ATOM 3749 N N . ASP A 1 463 ? 33.363 23.278 -12.618 1.00 71.00 463 ASP A N 1
ATOM 3750 C CA . ASP A 1 463 ? 32.370 24.193 -13.168 1.00 71.00 463 ASP A CA 1
ATOM 3751 C C . ASP A 1 463 ? 32.619 24.364 -14.668 1.00 71.00 463 ASP A C 1
ATOM 3753 O O . ASP A 1 463 ? 33.684 24.839 -15.080 1.00 71.00 463 ASP A O 1
ATOM 3757 N N . TRP A 1 464 ? 31.643 23.949 -15.472 1.00 70.12 464 TRP A N 1
ATOM 3758 C CA . TRP A 1 464 ? 31.700 24.042 -16.925 1.00 70.12 464 TRP A CA 1
ATOM 3759 C C . TRP A 1 464 ? 31.118 25.383 -17.386 1.00 70.12 464 TRP A C 1
ATOM 3761 O O . TRP A 1 464 ? 29.957 25.702 -17.143 1.00 70.12 464 TRP A O 1
ATOM 3771 N N . SER A 1 465 ? 31.947 26.162 -18.071 1.00 72.88 465 SER A N 1
ATOM 3772 C CA . SER A 1 465 ? 31.608 27.392 -18.798 1.00 72.88 465 SER A CA 1
ATOM 3773 C C . SER A 1 465 ? 31.750 27.199 -20.313 1.00 72.88 465 SER A C 1
ATOM 3775 O O . SER A 1 465 ? 32.321 26.203 -20.753 1.00 72.88 465 SER A O 1
ATOM 3777 N N . GLU A 1 466 ? 31.309 28.165 -21.123 1.00 72.00 466 GLU A N 1
ATOM 3778 C CA . GLU A 1 466 ? 31.363 28.091 -22.599 1.00 72.00 466 GLU A CA 1
ATOM 3779 C C . GLU A 1 466 ? 32.751 27.712 -23.151 1.00 72.00 466 GLU A C 1
ATOM 3781 O O . GLU A 1 466 ? 32.869 26.874 -24.042 1.00 72.00 466 GLU A O 1
ATOM 3786 N N . ASN A 1 467 ? 33.828 28.227 -22.549 1.00 76.06 467 ASN A N 1
ATOM 3787 C CA . ASN A 1 467 ? 35.204 27.943 -22.980 1.00 76.06 467 ASN A CA 1
ATOM 3788 C C . ASN A 1 467 ? 35.812 26.668 -22.363 1.00 76.06 467 ASN A C 1
ATOM 3790 O O . ASN A 1 467 ? 36.946 26.304 -22.684 1.00 76.06 467 ASN A O 1
ATOM 3794 N N . SER A 1 468 ? 35.088 25.975 -21.479 1.00 79.81 468 SER A N 1
ATOM 3795 C CA . SER A 1 468 ? 35.602 24.810 -20.742 1.00 79.81 468 SER A CA 1
ATOM 3796 C C . SER A 1 468 ? 35.945 23.640 -21.655 1.00 79.81 468 SER A C 1
ATOM 3798 O O . SER A 1 468 ? 36.982 23.014 -21.463 1.00 79.81 468 SER A O 1
ATOM 3800 N N . LYS A 1 469 ? 35.158 23.406 -22.713 1.00 78.94 469 LYS A N 1
ATOM 3801 C CA . LYS A 1 469 ? 35.455 22.382 -23.730 1.00 78.94 469 LYS A CA 1
ATOM 3802 C C . LYS A 1 469 ? 36.803 22.632 -24.408 1.00 78.94 469 LYS A C 1
ATOM 3804 O O . LYS A 1 469 ? 37.624 21.724 -24.520 1.00 78.94 469 LYS A O 1
ATOM 3809 N N . THR A 1 470 ? 37.043 23.866 -24.841 1.00 82.06 470 THR A N 1
ATOM 3810 C CA . THR A 1 470 ? 38.278 24.253 -25.534 1.00 82.06 470 THR A CA 1
ATOM 3811 C C . THR A 1 470 ? 39.480 24.194 -24.598 1.00 82.06 470 THR A C 1
ATOM 3813 O O . THR A 1 470 ? 40.528 23.676 -24.975 1.00 82.06 470 THR A O 1
ATOM 3816 N N . ASN A 1 471 ? 39.329 24.660 -23.359 1.00 82.50 471 ASN A N 1
ATOM 3817 C CA . ASN A 1 471 ? 40.399 24.627 -22.363 1.00 82.50 471 ASN A CA 1
ATOM 3818 C C . ASN A 1 471 ? 40.734 23.200 -21.923 1.00 82.50 471 ASN A C 1
ATOM 3820 O O . ASN A 1 471 ? 41.909 22.873 -21.778 1.00 82.50 471 ASN A O 1
ATOM 3824 N N . PHE A 1 472 ? 39.725 22.342 -21.760 1.00 86.31 472 PHE A N 1
ATOM 3825 C CA . PHE A 1 472 ? 39.922 20.934 -21.429 1.00 86.31 472 PHE A CA 1
ATOM 3826 C C . PHE A 1 472 ? 40.633 20.193 -22.561 1.00 86.31 472 PHE A C 1
ATOM 3828 O O . PHE A 1 472 ? 41.612 19.497 -22.312 1.00 86.31 472 PHE A O 1
ATOM 3835 N N . ARG A 1 473 ? 40.247 20.437 -23.821 1.00 85.06 473 ARG A N 1
ATOM 3836 C CA . ARG A 1 473 ? 40.970 19.911 -24.993 1.00 85.06 473 ARG A CA 1
ATOM 3837 C C . ARG A 1 473 ? 42.418 20.395 -25.057 1.00 85.06 473 ARG A C 1
ATOM 3839 O O . ARG A 1 473 ? 43.311 19.595 -25.305 1.00 85.06 473 ARG A O 1
ATOM 3846 N N . LYS A 1 474 ? 42.678 21.677 -24.778 1.00 86.81 474 LYS A N 1
ATOM 3847 C CA . LYS A 1 474 ? 44.052 22.202 -24.688 1.00 86.81 474 LYS A CA 1
ATOM 3848 C C . LYS A 1 474 ? 44.854 21.540 -23.564 1.00 86.81 474 LYS A C 1
ATOM 3850 O O . LYS A 1 474 ? 46.033 21.271 -23.754 1.00 86.81 474 LYS A O 1
ATOM 3855 N N . ALA A 1 475 ? 44.232 21.255 -22.419 1.00 87.25 475 ALA A N 1
ATOM 3856 C CA . ALA A 1 475 ? 44.890 20.556 -21.318 1.00 87.25 475 ALA A CA 1
ATOM 3857 C C . ALA A 1 475 ? 45.169 19.083 -21.641 1.00 87.25 475 ALA A C 1
ATOM 3859 O O . ALA A 1 475 ? 46.261 18.613 -21.337 1.00 87.25 475 ALA A O 1
ATOM 3860 N N . LEU A 1 476 ? 44.250 18.382 -22.311 1.00 86.50 476 LEU A N 1
ATOM 3861 C CA . LEU A 1 476 ? 44.497 17.029 -22.821 1.00 86.50 476 LEU A CA 1
ATOM 3862 C C . LEU A 1 476 ? 45.660 17.004 -23.819 1.00 86.50 476 LEU A C 1
ATOM 3864 O O . LEU A 1 476 ? 46.505 16.120 -23.747 1.00 86.50 476 LEU A O 1
ATOM 3868 N N . ASN A 1 477 ? 45.759 18.020 -24.677 1.00 88.50 477 ASN A N 1
ATOM 3869 C CA . ASN A 1 477 ? 46.842 18.166 -25.654 1.00 88.50 477 ASN A CA 1
ATOM 3870 C C . ASN A 1 477 ? 48.125 18.785 -25.069 1.00 88.50 477 ASN A C 1
ATOM 3872 O O . ASN A 1 477 ? 49.055 19.089 -25.814 1.00 88.50 477 ASN A O 1
ATOM 3876 N N . SER A 1 478 ? 48.192 19.014 -23.754 1.00 91.25 478 SER A N 1
ATOM 3877 C CA . SER A 1 478 ? 49.429 19.488 -23.131 1.00 91.25 478 SER A CA 1
ATOM 3878 C C . SER A 1 478 ? 50.494 18.385 -23.179 1.00 91.25 478 SER A C 1
ATOM 3880 O O . SER A 1 478 ? 50.147 17.225 -22.945 1.00 91.25 478 SER A O 1
ATOM 3882 N N . PRO A 1 479 ? 51.781 18.718 -23.404 1.00 90.06 479 PRO A N 1
ATOM 3883 C CA . PRO A 1 479 ? 52.853 17.721 -23.475 1.00 90.06 479 PRO A CA 1
ATOM 3884 C C . PRO A 1 479 ? 52.879 16.774 -22.269 1.00 90.06 479 PRO A C 1
ATOM 3886 O O . PRO A 1 479 ? 53.042 15.573 -22.415 1.00 90.06 479 PRO A O 1
ATOM 3889 N N . GLU A 1 480 ? 52.618 17.296 -21.069 1.00 87.81 480 GLU A N 1
ATOM 3890 C CA . GLU A 1 480 ? 52.581 16.497 -19.840 1.00 87.81 480 GLU A CA 1
ATOM 3891 C C . GLU A 1 480 ? 51.430 15.476 -19.813 1.00 87.81 480 GLU A C 1
ATOM 3893 O O . GLU A 1 480 ? 51.594 14.372 -19.303 1.00 87.81 480 GLU A O 1
ATOM 3898 N N . THR A 1 481 ? 50.255 15.835 -20.341 1.00 88.25 481 THR A N 1
ATOM 3899 C CA . THR A 1 481 ? 49.095 14.926 -20.359 1.00 88.25 481 THR A CA 1
ATOM 3900 C C . THR A 1 481 ? 49.210 13.925 -21.502 1.00 88.25 481 THR A C 1
ATOM 3902 O O . THR A 1 481 ? 48.897 12.757 -21.307 1.00 88.25 481 THR A O 1
ATOM 3905 N N . GLN A 1 482 ? 49.737 14.354 -22.652 1.00 90.69 482 GLN A N 1
ATOM 3906 C CA . GLN A 1 482 ? 50.056 13.470 -23.772 1.00 90.69 482 GLN A CA 1
ATOM 3907 C C . GLN A 1 482 ? 51.107 12.427 -23.385 1.00 90.69 482 GLN A C 1
ATOM 3909 O O . GLN A 1 482 ? 50.902 11.253 -23.662 1.00 90.69 482 GLN A O 1
ATOM 3914 N N . ASN A 1 483 ? 52.162 12.808 -22.658 1.00 90.50 483 ASN A N 1
ATOM 3915 C CA . ASN A 1 483 ? 53.156 11.851 -22.165 1.00 90.50 483 ASN A CA 1
ATOM 3916 C C . ASN A 1 483 ? 52.532 10.797 -21.239 1.00 90.50 483 ASN A C 1
ATOM 3918 O O . ASN A 1 483 ? 52.818 9.620 -21.400 1.00 90.50 483 ASN A O 1
ATOM 3922 N N . LYS A 1 484 ? 51.620 11.197 -20.342 1.00 88.81 484 LYS A N 1
ATOM 3923 C CA . LYS A 1 484 ? 50.879 10.256 -19.483 1.00 88.81 484 LYS A CA 1
ATOM 3924 C C . LYS A 1 484 ? 49.908 9.367 -20.262 1.00 88.81 484 LYS A C 1
ATOM 3926 O O . LYS A 1 484 ? 49.708 8.223 -19.889 1.00 88.81 484 LYS A O 1
ATOM 3931 N N . MET A 1 485 ? 49.295 9.874 -21.335 1.00 87.25 485 MET A N 1
ATOM 3932 C CA . MET A 1 485 ? 48.455 9.055 -22.220 1.00 87.25 485 MET A CA 1
ATOM 3933 C C . MET A 1 485 ? 49.291 8.052 -23.017 1.00 87.25 485 MET A C 1
ATOM 3935 O O . MET A 1 485 ? 48.856 6.923 -23.192 1.00 87.25 485 MET A O 1
ATOM 3939 N N . ILE A 1 486 ? 50.482 8.442 -23.480 1.00 90.94 486 ILE A N 1
ATOM 3940 C CA . ILE A 1 486 ? 51.420 7.542 -24.163 1.00 90.94 486 ILE A CA 1
ATOM 3941 C C . ILE A 1 486 ? 51.911 6.461 -23.197 1.00 90.94 486 ILE A C 1
ATOM 3943 O O . ILE A 1 486 ? 51.891 5.291 -23.559 1.00 90.94 486 ILE A O 1
ATOM 3947 N N . GLU A 1 487 ? 52.286 6.843 -21.974 1.00 90.62 487 GLU A N 1
ATOM 3948 C CA . GLU A 1 487 ? 52.672 5.917 -20.903 1.00 90.62 487 GLU A CA 1
ATOM 3949 C C . GLU A 1 487 ? 51.544 4.916 -20.629 1.00 90.62 487 GLU A C 1
ATOM 3951 O O . GLU A 1 487 ? 51.749 3.721 -20.803 1.00 90.62 487 GLU A O 1
ATOM 3956 N N . PHE A 1 488 ? 50.325 5.404 -20.384 1.00 92.12 488 PHE A N 1
ATOM 3957 C CA . PHE A 1 488 ? 49.132 4.577 -20.195 1.00 92.12 488 PHE A CA 1
ATOM 3958 C C . PHE A 1 488 ? 48.866 3.609 -21.358 1.00 92.12 488 PHE A C 1
ATOM 3960 O O . PHE A 1 488 ? 48.586 2.438 -21.130 1.00 92.12 488 PHE A O 1
ATOM 3967 N N . LEU A 1 489 ? 48.973 4.071 -22.611 1.00 88.81 489 LEU A N 1
ATOM 3968 C CA . LEU A 1 489 ? 48.780 3.224 -23.797 1.00 88.81 489 LEU A CA 1
ATOM 3969 C C . LEU A 1 489 ? 49.906 2.198 -23.991 1.00 88.81 489 LEU A C 1
ATOM 3971 O O . LEU A 1 489 ? 49.707 1.203 -24.683 1.00 88.81 489 LEU A O 1
ATOM 3975 N N . SER A 1 490 ? 51.084 2.452 -23.420 1.00 88.31 490 SER A N 1
ATOM 3976 C CA . SER A 1 490 ? 52.226 1.534 -23.439 1.00 88.31 490 SER A CA 1
ATOM 3977 C C . SER A 1 490 ? 52.260 0.573 -22.245 1.00 88.31 490 SER A C 1
ATOM 3979 O O . SER A 1 490 ? 53.015 -0.401 -22.272 1.00 88.31 490 SER A O 1
ATOM 3981 N N . THR A 1 491 ? 51.448 0.822 -21.215 1.00 91.31 491 THR A N 1
ATOM 3982 C CA . THR A 1 491 ? 51.325 -0.036 -20.036 1.00 91.31 491 THR A CA 1
ATOM 3983 C C . THR A 1 491 ? 50.490 -1.271 -20.368 1.00 91.31 491 THR A C 1
ATOM 3985 O O . THR A 1 491 ? 49.341 -1.178 -20.796 1.00 91.31 491 THR A O 1
ATOM 3988 N N . ASN A 1 492 ? 51.055 -2.456 -20.129 1.00 89.38 492 ASN A N 1
ATOM 3989 C CA . ASN A 1 492 ? 50.319 -3.715 -20.223 1.00 89.38 492 ASN A CA 1
ATOM 3990 C C . ASN A 1 492 ? 49.615 -4.005 -18.895 1.00 89.38 492 ASN A C 1
ATOM 3992 O O . ASN A 1 492 ? 50.241 -4.488 -17.950 1.00 89.38 492 ASN A O 1
ATOM 3996 N N . PHE A 1 493 ? 48.314 -3.734 -18.841 1.00 86.38 493 PHE A N 1
ATOM 3997 C CA . PHE A 1 493 ? 47.462 -4.110 -17.714 1.00 86.38 493 PHE A CA 1
ATOM 3998 C C . PHE A 1 493 ? 47.084 -5.594 -17.793 1.00 86.38 493 PHE A C 1
ATOM 4000 O O . PHE A 1 493 ? 46.842 -6.131 -18.877 1.00 86.38 493 PHE A O 1
ATOM 4007 N N . THR A 1 494 ? 47.028 -6.272 -16.648 1.00 81.25 494 THR A N 1
ATOM 4008 C CA . THR A 1 494 ? 46.581 -7.667 -16.574 1.00 81.25 494 THR A CA 1
ATOM 4009 C C . THR A 1 494 ? 45.090 -7.773 -16.896 1.00 81.25 494 THR A C 1
ATOM 4011 O O . THR A 1 494 ? 44.298 -6.904 -16.539 1.00 81.25 494 THR A O 1
ATOM 4014 N N . ASN A 1 495 ? 44.680 -8.853 -17.571 1.00 76.56 495 ASN A N 1
ATOM 4015 C CA . ASN A 1 495 ? 43.271 -9.095 -17.907 1.00 76.56 495 ASN A CA 1
ATOM 4016 C C . ASN A 1 495 ? 42.507 -9.742 -16.734 1.00 76.56 495 ASN A C 1
ATOM 4018 O O . ASN A 1 495 ? 41.834 -10.760 -16.888 1.00 76.56 495 ASN A O 1
ATOM 4022 N N . ASP A 1 496 ? 42.689 -9.189 -15.538 1.00 66.94 496 ASP A N 1
ATOM 4023 C CA . ASP A 1 496 ? 42.016 -9.580 -14.305 1.00 66.94 496 ASP A CA 1
ATOM 4024 C C . ASP A 1 496 ? 41.433 -8.346 -13.599 1.00 66.94 496 ASP A C 1
ATOM 4026 O O . ASP A 1 496 ? 41.642 -7.203 -14.008 1.00 66.94 496 ASP A O 1
ATOM 4030 N N . ILE A 1 497 ? 40.665 -8.564 -12.529 1.00 55.16 497 ILE A N 1
ATOM 4031 C CA . ILE A 1 497 ? 39.973 -7.480 -11.811 1.00 55.16 497 ILE A CA 1
ATOM 4032 C C . ILE A 1 497 ? 40.963 -6.418 -11.303 1.00 55.16 497 ILE A C 1
ATOM 4034 O O . ILE A 1 497 ? 40.636 -5.230 -11.299 1.00 55.16 497 ILE A O 1
ATOM 4038 N N . SER A 1 498 ? 42.170 -6.822 -10.889 1.00 64.75 498 SER A N 1
ATOM 4039 C CA . SER A 1 498 ? 43.195 -5.882 -10.420 1.00 64.75 498 SER A CA 1
ATOM 4040 C C . SER A 1 498 ? 43.680 -4.994 -11.560 1.00 64.75 498 SER A C 1
ATOM 4042 O O . SER A 1 498 ? 43.650 -3.771 -11.430 1.00 64.75 498 SER A O 1
ATOM 4044 N N . GLY A 1 499 ? 44.030 -5.589 -12.702 1.00 74.25 499 GLY A N 1
ATOM 4045 C CA . GLY A 1 499 ? 44.517 -4.852 -13.864 1.00 74.25 499 GLY A CA 1
ATOM 4046 C C . GLY A 1 499 ? 43.468 -3.923 -14.469 1.00 74.25 499 GLY A C 1
ATOM 4047 O O . GLY A 1 499 ? 43.791 -2.794 -14.836 1.00 74.25 499 GLY A O 1
ATOM 4048 N N . VAL A 1 500 ? 42.192 -4.326 -14.491 1.00 66.94 500 VAL A N 1
ATOM 4049 C CA . VAL A 1 500 ? 41.089 -3.443 -14.915 1.00 66.94 500 VAL A CA 1
ATOM 4050 C C . VAL A 1 500 ? 40.942 -2.255 -13.960 1.00 66.94 500 VAL A C 1
ATOM 4052 O O . VAL A 1 500 ? 40.826 -1.115 -14.413 1.00 66.94 500 VAL A O 1
ATOM 4055 N N . ASN A 1 501 ? 40.988 -2.482 -12.644 1.00 64.62 501 ASN A N 1
ATOM 4056 C CA . ASN A 1 501 ? 40.886 -1.403 -11.657 1.00 64.62 501 ASN A CA 1
ATOM 4057 C C . ASN A 1 501 ? 42.073 -0.433 -11.726 1.00 64.62 501 ASN A C 1
ATOM 4059 O O . ASN A 1 501 ? 41.883 0.781 -11.607 1.00 64.62 501 ASN A O 1
ATOM 4063 N N . GLU A 1 502 ? 43.284 -0.945 -11.935 1.00 74.31 502 GLU A N 1
ATOM 4064 C CA . GLU A 1 502 ? 44.491 -0.137 -12.129 1.00 74.31 502 GLU A CA 1
ATOM 4065 C C . GLU A 1 502 ? 44.390 0.706 -13.403 1.00 74.31 502 GLU A C 1
ATOM 4067 O O . GLU A 1 502 ? 44.551 1.927 -13.337 1.00 74.31 502 GLU A O 1
ATOM 4072 N N . CYS A 1 503 ? 43.990 0.094 -14.521 1.00 80.06 503 CYS A N 1
ATOM 4073 C CA . CYS A 1 503 ? 43.743 0.771 -15.793 1.00 80.06 503 CYS A CA 1
ATOM 4074 C C . CYS A 1 503 ? 42.724 1.912 -15.642 1.00 80.06 503 CYS A C 1
ATOM 4076 O O . CYS A 1 503 ? 42.983 3.063 -16.007 1.00 80.06 503 CYS A O 1
ATOM 4078 N N . VAL A 1 504 ? 41.574 1.632 -15.022 1.00 69.88 504 VAL A N 1
ATOM 4079 C CA . VAL A 1 504 ? 40.532 2.638 -14.780 1.00 69.88 504 VAL A CA 1
ATOM 4080 C C . VAL A 1 504 ? 41.046 3.758 -13.874 1.00 69.88 504 VAL A C 1
ATOM 4082 O O . VAL A 1 504 ? 40.799 4.932 -14.157 1.00 69.88 504 VAL A O 1
ATOM 4085 N N . THR A 1 505 ? 41.784 3.429 -12.814 1.00 76.56 505 THR A N 1
ATOM 4086 C CA . THR A 1 505 ? 42.339 4.414 -11.873 1.00 76.56 505 THR A CA 1
ATOM 4087 C C . THR A 1 505 ? 43.345 5.335 -12.560 1.00 76.56 505 THR A C 1
ATOM 4089 O O . THR A 1 505 ? 43.305 6.557 -12.383 1.00 76.56 505 THR A O 1
ATOM 4092 N N . GLU A 1 506 ? 44.235 4.779 -13.376 1.00 82.44 506 GLU A N 1
ATOM 4093 C CA . GLU A 1 506 ? 45.248 5.539 -14.100 1.00 82.44 506 GLU A CA 1
ATOM 4094 C C . GLU A 1 506 ? 44.612 6.457 -15.150 1.00 82.44 506 GLU A C 1
ATOM 4096 O O . GLU A 1 506 ? 44.888 7.663 -15.184 1.00 82.44 506 GLU A O 1
ATOM 4101 N N . PHE A 1 507 ? 43.646 5.941 -15.912 1.00 83.12 507 PHE A N 1
ATOM 4102 C CA . PHE A 1 507 ? 42.881 6.736 -16.866 1.00 83.12 507 PHE A CA 1
ATOM 4103 C C . PHE A 1 507 ? 42.097 7.870 -16.183 1.00 83.12 507 PHE A C 1
ATOM 4105 O O . PHE A 1 507 ? 42.140 9.031 -16.614 1.00 83.12 507 PHE A O 1
ATOM 4112 N N . GLN A 1 508 ? 41.433 7.583 -15.059 1.00 77.00 508 GLN A N 1
ATOM 4113 C CA . GLN A 1 508 ? 40.741 8.592 -14.253 1.00 77.00 508 GLN A CA 1
ATOM 4114 C C . GLN A 1 508 ? 41.698 9.671 -13.739 1.00 77.00 508 GLN A C 1
ATOM 4116 O O . GLN A 1 508 ? 41.343 10.856 -13.736 1.00 77.00 508 GLN A O 1
ATOM 4121 N N . ASN A 1 509 ? 42.913 9.304 -13.334 1.00 81.69 509 ASN A N 1
ATOM 4122 C CA . ASN A 1 509 ? 43.931 10.254 -12.894 1.00 81.69 509 ASN A CA 1
ATOM 4123 C C . ASN A 1 509 ? 44.365 11.188 -14.028 1.00 81.69 509 ASN A C 1
ATOM 4125 O O . ASN A 1 509 ? 44.500 12.397 -13.804 1.00 81.69 509 ASN A O 1
ATOM 4129 N N . ILE A 1 510 ? 44.526 10.672 -15.249 1.00 86.44 510 ILE A N 1
ATOM 4130 C CA . ILE A 1 510 ? 44.843 11.478 -16.437 1.00 86.44 510 ILE A CA 1
ATOM 4131 C C . ILE A 1 510 ? 43.738 12.510 -16.688 1.00 86.44 510 ILE A C 1
ATOM 4133 O O . ILE A 1 510 ? 44.010 13.718 -16.734 1.00 86.44 510 ILE A O 1
ATOM 4137 N N . LEU A 1 511 ? 42.480 12.066 -16.752 1.00 84.00 511 LEU A N 1
ATOM 4138 C CA . LEU A 1 511 ? 41.330 12.948 -16.978 1.00 84.00 511 LEU A CA 1
ATOM 4139 C C . LEU A 1 511 ? 41.144 13.965 -15.845 1.00 84.00 511 LEU A C 1
ATOM 4141 O O . LEU A 1 511 ? 40.852 15.140 -16.091 1.00 84.00 511 LEU A O 1
ATOM 4145 N N . THR A 1 512 ? 41.357 13.547 -14.599 1.00 79.75 512 THR A N 1
ATOM 4146 C CA . THR A 1 512 ? 41.253 14.415 -13.420 1.00 79.75 512 THR A CA 1
ATOM 4147 C C . THR A 1 512 ? 42.339 15.483 -13.425 1.00 79.75 512 THR A C 1
ATOM 4149 O O . THR A 1 512 ? 42.062 16.644 -13.118 1.00 79.75 512 THR A O 1
ATOM 4152 N N . ASN A 1 513 ? 43.567 15.138 -13.811 1.00 83.75 513 ASN A N 1
ATOM 4153 C CA . ASN A 1 513 ? 44.668 16.092 -13.916 1.00 83.75 513 ASN A CA 1
ATOM 4154 C C . ASN A 1 513 ? 44.426 17.113 -15.032 1.00 83.75 513 ASN A C 1
ATOM 4156 O O . ASN A 1 513 ? 44.589 18.315 -14.801 1.00 83.75 513 ASN A O 1
ATOM 4160 N N . ALA A 1 514 ? 43.959 16.668 -16.202 1.00 86.12 514 ALA A N 1
ATOM 4161 C CA . ALA A 1 514 ? 43.551 17.569 -17.280 1.00 86.12 514 ALA A CA 1
ATOM 4162 C C . ALA A 1 514 ? 42.412 18.503 -16.832 1.00 86.12 514 ALA A C 1
ATOM 4164 O O . ALA A 1 514 ? 42.445 19.710 -17.095 1.00 86.12 514 ALA A O 1
ATOM 4165 N N . SER A 1 515 ? 41.447 17.970 -16.077 1.00 81.31 515 SER A N 1
ATOM 4166 C CA . SER A 1 515 ? 40.307 18.724 -15.544 1.00 81.31 515 SER A CA 1
ATOM 4167 C C . SER A 1 515 ? 40.754 19.779 -14.533 1.00 81.31 515 SER A C 1
ATOM 4169 O O . SER A 1 515 ? 40.373 20.940 -14.655 1.00 81.31 515 SER A O 1
ATOM 4171 N N . LYS A 1 516 ? 41.635 19.430 -13.585 1.00 82.00 516 LYS A N 1
ATOM 4172 C CA . LYS A 1 516 ? 42.194 20.368 -12.589 1.00 82.00 516 LYS A CA 1
ATOM 4173 C C . LYS A 1 516 ? 42.942 21.541 -13.221 1.00 82.00 516 LYS A C 1
ATOM 4175 O O . LYS A 1 516 ? 42.924 22.633 -12.658 1.00 82.00 516 LYS A O 1
ATOM 4180 N N . LYS A 1 517 ? 43.587 21.328 -14.372 1.00 81.44 517 LYS A N 1
ATOM 4181 C CA . LYS A 1 517 ? 44.351 22.366 -15.084 1.00 81.44 517 LYS A CA 1
ATOM 4182 C C . LYS A 1 517 ? 43.482 23.323 -15.895 1.00 81.44 517 LYS A C 1
ATOM 4184 O O . LYS A 1 517 ? 43.889 24.455 -16.131 1.00 81.44 517 LYS A O 1
ATOM 4189 N N . SER A 1 518 ? 42.313 22.878 -16.346 1.00 80.50 518 SER A N 1
ATOM 4190 C CA . SER A 1 518 ? 41.512 23.607 -17.340 1.00 80.50 518 SER A CA 1
ATOM 4191 C C . SER A 1 518 ? 40.145 24.059 -16.846 1.00 80.50 518 SER A C 1
ATOM 4193 O O . SER A 1 518 ? 39.590 25.023 -17.381 1.00 80.50 518 SER A O 1
ATOM 4195 N N . LEU A 1 519 ? 39.604 23.388 -15.833 1.00 78.75 519 LEU A N 1
ATOM 4196 C CA . LEU A 1 519 ? 38.270 23.626 -15.317 1.00 78.75 519 LEU A CA 1
ATOM 4197 C C . LEU A 1 519 ? 38.349 24.248 -13.928 1.00 78.75 519 LEU A C 1
ATOM 4199 O O . LEU A 1 519 ? 39.142 23.857 -13.068 1.00 78.75 519 LEU A O 1
ATOM 4203 N N . LYS A 1 520 ? 37.486 25.233 -13.680 1.00 74.12 520 LYS A N 1
ATOM 4204 C CA . LYS A 1 520 ? 37.409 25.859 -12.362 1.00 74.12 520 LYS A CA 1
ATOM 4205 C C . LYS A 1 520 ? 36.787 24.862 -11.398 1.00 74.12 520 LYS A C 1
ATOM 4207 O O . LYS A 1 520 ? 35.646 24.459 -11.571 1.00 74.12 520 LYS A O 1
ATOM 4212 N N . ILE A 1 521 ? 37.505 24.496 -10.346 1.00 70.19 521 ILE A N 1
ATOM 4213 C CA . ILE A 1 521 ? 36.905 23.741 -9.247 1.00 70.19 521 ILE A CA 1
ATOM 4214 C C . ILE A 1 521 ? 35.861 24.643 -8.589 1.00 70.19 521 ILE A C 1
ATOM 4216 O O . ILE A 1 521 ? 36.175 25.780 -8.211 1.00 70.19 521 ILE A O 1
ATOM 4220 N N . LYS A 1 522 ? 34.629 24.150 -8.438 1.00 62.88 522 LYS A N 1
ATOM 4221 C CA . LYS A 1 522 ? 33.552 24.864 -7.752 1.00 62.88 522 LYS A CA 1
ATOM 4222 C C . LYS A 1 522 ? 33.944 25.037 -6.287 1.00 62.88 522 LYS A C 1
ATOM 4224 O O . LYS A 1 522 ? 33.650 24.203 -5.433 1.00 62.88 522 LYS A O 1
ATOM 4229 N N . LYS A 1 523 ? 34.649 26.131 -5.981 1.00 58.38 523 LYS A N 1
ATOM 4230 C CA . LYS A 1 523 ? 34.924 26.535 -4.602 1.00 58.38 523 LYS A CA 1
ATOM 4231 C C . LYS A 1 523 ? 33.570 26.627 -3.916 1.00 58.38 523 LYS A C 1
ATOM 4233 O O . LYS A 1 523 ? 32.652 27.256 -4.452 1.00 58.38 523 LYS A O 1
ATOM 4238 N N . LYS A 1 524 ? 33.426 25.996 -2.743 1.00 49.09 524 LYS A N 1
ATOM 4239 C CA . LYS A 1 524 ? 32.271 26.255 -1.880 1.00 49.09 524 LYS A CA 1
ATOM 4240 C C . LYS A 1 524 ? 32.120 27.766 -1.838 1.00 49.09 524 LYS A C 1
ATOM 4242 O O . LYS A 1 524 ? 33.049 28.443 -1.403 1.00 49.09 524 LYS A O 1
ATOM 4247 N N . LYS A 1 525 ? 30.980 28.293 -2.298 1.00 47.22 525 LYS A N 1
ATOM 4248 C CA . LYS A 1 525 ? 30.598 29.650 -1.921 1.00 47.22 525 LYS A CA 1
ATOM 4249 C C . LYS A 1 525 ? 30.694 29.630 -0.398 1.00 47.22 525 LYS A C 1
ATOM 4251 O O . LYS A 1 525 ? 29.889 28.950 0.244 1.00 47.22 525 LYS A O 1
ATOM 4256 N N . THR A 1 526 ? 31.701 30.291 0.183 1.00 43.59 526 THR A N 1
ATOM 4257 C CA . THR A 1 526 ? 31.626 30.743 1.572 1.00 43.59 526 THR A CA 1
ATOM 4258 C C . THR A 1 526 ? 30.243 31.327 1.646 1.00 43.59 526 THR A C 1
ATOM 4260 O O . THR A 1 526 ? 29.950 32.168 0.790 1.00 43.59 526 THR A O 1
ATOM 4263 N N . ARG A 1 527 ? 29.369 30.766 2.504 1.00 39.94 527 ARG A N 1
ATOM 4264 C CA . ARG A 1 527 ? 27.975 31.207 2.639 1.00 39.94 527 ARG A CA 1
ATOM 4265 C C . ARG A 1 527 ? 28.014 32.709 2.450 1.00 39.94 527 ARG A C 1
ATOM 4267 O O . ARG A 1 527 ? 28.583 33.389 3.305 1.00 39.94 527 ARG A O 1
ATOM 4274 N N . ARG A 1 528 ? 27.538 33.213 1.298 1.00 36.41 528 ARG A N 1
ATOM 4275 C CA . ARG A 1 528 ? 27.384 34.655 1.141 1.00 36.41 528 ARG A CA 1
ATOM 4276 C C . ARG A 1 528 ? 26.576 34.997 2.374 1.00 36.41 528 ARG A C 1
ATOM 4278 O O . ARG A 1 528 ? 25.538 34.354 2.572 1.00 36.41 528 ARG A O 1
ATOM 4285 N N . LYS A 1 529 ? 27.119 35.854 3.258 1.00 39.75 529 LYS A N 1
ATOM 4286 C CA . LYS A 1 529 ? 26.351 36.449 4.359 1.00 39.75 529 LYS A CA 1
ATOM 4287 C C . LYS A 1 529 ? 24.999 36.695 3.739 1.00 39.75 529 LYS A C 1
ATOM 4289 O O . LYS A 1 529 ? 24.983 37.396 2.729 1.00 39.75 529 LYS A O 1
ATOM 4294 N N . ILE A 1 530 ? 23.974 35.984 4.223 1.00 38.97 530 ILE A N 1
ATOM 4295 C CA . ILE A 1 530 ? 22.623 36.044 3.673 1.00 38.97 530 ILE A CA 1
ATOM 4296 C C . ILE A 1 530 ? 22.394 37.527 3.459 1.00 38.97 530 ILE A C 1
ATOM 4298 O O . ILE A 1 530 ? 22.359 38.273 4.440 1.00 38.97 530 ILE A O 1
ATOM 4302 N N . THR A 1 531 ? 22.416 37.965 2.199 1.00 38.03 531 THR A N 1
ATOM 4303 C CA . THR A 1 531 ? 22.171 39.359 1.873 1.00 38.03 531 THR A CA 1
ATOM 4304 C C . THR A 1 531 ? 20.826 39.610 2.500 1.00 38.03 531 THR A C 1
ATOM 4306 O O . THR A 1 531 ? 19.904 38.818 2.294 1.00 38.03 531 THR A O 1
ATOM 4309 N N . ASN A 1 532 ? 20.817 40.568 3.428 1.00 40.06 532 ASN A N 1
ATOM 4310 C CA . ASN A 1 532 ? 19.769 40.736 4.413 1.00 40.06 532 ASN A CA 1
ATOM 4311 C C . ASN A 1 532 ? 18.407 40.382 3.810 1.00 40.06 532 ASN A C 1
ATOM 4313 O O . ASN A 1 532 ? 17.999 40.948 2.798 1.00 40.06 532 ASN A O 1
ATOM 4317 N N . ILE A 1 533 ? 17.670 39.506 4.496 1.00 44.72 533 ILE A N 1
ATOM 4318 C CA . ILE A 1 533 ? 16.246 39.228 4.236 1.00 44.72 533 ILE A CA 1
ATOM 4319 C C . ILE A 1 533 ? 15.411 40.538 4.206 1.00 44.72 533 ILE A C 1
ATOM 4321 O O . ILE A 1 533 ? 14.262 40.537 3.787 1.00 44.72 533 ILE A O 1
ATOM 4325 N N . ALA A 1 534 ? 16.016 41.675 4.570 1.00 41.62 534 ALA A N 1
ATOM 4326 C CA . ALA A 1 534 ? 15.538 43.034 4.360 1.00 41.62 534 ALA A CA 1
ATOM 4327 C C . ALA A 1 534 ? 15.144 43.407 2.917 1.00 41.62 534 ALA A C 1
ATOM 4329 O O . ALA A 1 534 ? 14.394 44.365 2.780 1.00 41.62 534 ALA A O 1
ATOM 4330 N N . ASN A 1 535 ? 15.572 42.688 1.870 1.00 45.19 535 ASN A N 1
ATOM 4331 C CA . ASN A 1 535 ? 15.136 42.999 0.495 1.00 45.19 535 ASN A CA 1
ATOM 4332 C C . ASN A 1 535 ? 13.824 42.327 0.067 1.00 45.19 535 ASN A C 1
ATOM 4334 O O . ASN A 1 535 ? 13.321 42.602 -1.021 1.00 45.19 535 ASN A O 1
ATOM 4338 N N . LYS A 1 536 ? 13.218 41.491 0.916 1.00 55.44 536 LYS A N 1
ATOM 4339 C CA . LYS A 1 536 ? 11.849 41.030 0.683 1.00 55.44 536 LYS A CA 1
ATOM 4340 C C . LYS A 1 536 ? 10.908 42.118 1.195 1.00 55.44 536 LYS A C 1
ATOM 4342 O O . LYS A 1 536 ? 10.758 42.258 2.402 1.00 55.44 536 LYS A O 1
ATOM 4347 N N . LYS A 1 537 ? 10.300 42.904 0.294 1.00 57.12 537 LYS A N 1
ATOM 4348 C CA . LYS A 1 537 ? 9.389 44.020 0.644 1.00 57.12 537 LYS A CA 1
ATOM 4349 C C . LYS A 1 537 ? 8.233 43.609 1.576 1.00 57.12 537 LYS A C 1
ATOM 4351 O O . LYS A 1 537 ? 7.716 44.452 2.291 1.00 57.12 537 LYS A O 1
ATOM 4356 N N . TRP A 1 538 ? 7.877 42.323 1.610 1.00 63.44 538 TRP A N 1
ATOM 4357 C CA . TRP A 1 538 ? 6.863 41.743 2.498 1.00 63.44 538 TRP A CA 1
ATOM 4358 C C . TRP A 1 538 ? 7.374 41.341 3.894 1.00 63.44 538 TRP A C 1
ATOM 4360 O O . TRP A 1 538 ? 6.587 40.984 4.765 1.00 63.44 538 TRP A O 1
ATOM 4370 N N . PHE A 1 539 ? 8.689 41.374 4.131 1.00 65.31 539 PHE A N 1
ATOM 4371 C CA . PHE A 1 539 ? 9.318 41.045 5.414 1.00 65.31 539 PHE A CA 1
ATOM 4372 C C . PHE A 1 539 ? 9.454 42.314 6.273 1.00 65.31 539 PHE A C 1
ATOM 4374 O O . PHE A 1 539 ? 10.551 42.849 6.499 1.00 65.31 539 PHE A O 1
ATOM 4381 N N . ASP A 1 540 ? 8.301 42.815 6.705 1.00 74.06 540 ASP A N 1
ATOM 4382 C CA . ASP A 1 540 ? 8.144 44.060 7.453 1.00 74.06 540 ASP A CA 1
ATOM 4383 C C . ASP A 1 540 ? 8.585 43.956 8.933 1.00 74.06 540 ASP A C 1
ATOM 4385 O O . ASP A 1 540 ? 9.108 42.939 9.411 1.00 74.06 540 ASP A O 1
ATOM 4389 N N . LYS A 1 541 ? 8.451 45.068 9.670 1.00 77.69 541 LYS A N 1
ATOM 4390 C CA . LYS A 1 541 ? 8.840 45.170 11.087 1.00 77.69 541 LYS A CA 1
ATOM 4391 C C . LYS A 1 541 ? 8.040 44.206 11.968 1.00 77.69 541 LYS A C 1
ATOM 4393 O O . LYS A 1 541 ? 8.609 43.619 12.886 1.00 77.69 541 LYS A O 1
ATOM 4398 N N . GLU A 1 542 ? 6.758 44.022 11.674 1.00 75.94 542 GLU A N 1
ATOM 4399 C CA . GLU A 1 542 ? 5.863 43.139 12.421 1.00 75.94 542 GLU A CA 1
ATOM 4400 C C . GLU A 1 542 ? 6.312 41.677 12.293 1.00 75.94 542 GLU A C 1
ATOM 4402 O O . GLU A 1 542 ? 6.491 40.967 13.287 1.00 75.94 542 GLU A O 1
ATOM 4407 N N . PHE A 1 543 ? 6.628 41.247 11.072 1.00 79.38 543 PHE A N 1
ATOM 4408 C CA . PHE A 1 543 ? 7.086 39.888 10.813 1.00 79.38 543 PHE A CA 1
ATOM 4409 C C . PHE A 1 543 ? 8.480 39.603 11.404 1.00 79.38 543 PHE A C 1
ATOM 4411 O O . PHE A 1 543 ? 8.771 38.485 11.847 1.00 79.38 543 PHE A O 1
ATOM 4418 N N . ARG A 1 544 ? 9.351 40.621 11.490 1.00 78.69 544 ARG A N 1
ATOM 4419 C CA . ARG A 1 544 ? 10.638 40.529 12.212 1.00 78.69 544 ARG A CA 1
ATOM 4420 C C . ARG A 1 544 ? 10.453 40.248 13.697 1.00 78.69 544 ARG A C 1
ATOM 4422 O O . ARG A 1 544 ? 11.197 39.425 14.234 1.00 78.69 544 ARG A O 1
ATOM 4429 N N . ILE A 1 545 ? 9.483 40.905 14.333 1.00 83.81 545 ILE A N 1
ATOM 4430 C CA . ILE A 1 545 ? 9.175 40.728 15.757 1.00 83.81 545 ILE A CA 1
ATOM 4431 C C . ILE A 1 545 ? 8.694 39.295 16.001 1.00 83.81 545 ILE A C 1
ATOM 4433 O O . ILE A 1 545 ? 9.310 38.584 16.795 1.00 83.81 545 ILE A O 1
ATOM 4437 N N . LYS A 1 546 ? 7.715 38.817 15.220 1.00 84.94 546 LYS A N 1
ATOM 4438 C CA . LYS A 1 546 ? 7.192 37.440 15.323 1.00 84.94 546 LYS A CA 1
ATOM 4439 C C . LYS A 1 546 ? 8.284 36.382 15.107 1.00 84.94 546 LYS A C 1
ATOM 4441 O O . LYS A 1 546 ? 8.366 35.397 15.836 1.00 84.94 546 LYS A O 1
ATOM 4446 N N . ARG A 1 547 ? 9.200 36.594 14.151 1.00 84.81 547 ARG A N 1
ATOM 4447 C CA . ARG A 1 547 ? 10.346 35.687 13.936 1.00 84.81 547 ARG A CA 1
ATOM 4448 C C . ARG A 1 547 ? 11.324 35.683 15.111 1.00 84.81 547 ARG A C 1
ATOM 4450 O O . ARG A 1 547 ? 11.918 34.645 15.410 1.00 84.81 547 ARG A O 1
ATOM 4457 N N . HIS A 1 548 ? 11.572 36.847 15.707 1.00 87.19 548 HIS A N 1
ATOM 4458 C CA . HIS A 1 548 ? 12.462 36.965 16.857 1.00 87.19 548 HIS A CA 1
ATOM 4459 C C . HIS A 1 548 ? 11.874 36.240 18.071 1.00 87.19 548 HIS A C 1
ATOM 4461 O O . HIS A 1 548 ? 12.576 35.452 18.702 1.00 87.19 548 HIS A O 1
ATOM 4467 N N . GLU A 1 549 ? 10.582 36.426 18.325 1.00 87.12 549 GLU A N 1
ATOM 4468 C CA . GLU A 1 549 ? 9.834 35.737 19.376 1.00 87.12 549 GLU A CA 1
ATOM 4469 C C . GLU A 1 549 ? 9.829 34.215 19.178 1.00 87.12 549 GLU A C 1
ATOM 4471 O O . GLU A 1 549 ? 10.230 33.480 20.080 1.00 87.12 549 GLU A O 1
ATOM 4476 N N . LEU A 1 550 ? 9.533 33.736 17.965 1.00 90.25 550 LEU A N 1
ATOM 4477 C CA . LEU A 1 550 ? 9.594 32.310 17.632 1.00 90.25 550 LEU A CA 1
ATOM 4478 C C . LEU A 1 550 ? 10.989 31.715 17.881 1.00 90.25 550 LEU A C 1
ATOM 4480 O O . LEU A 1 550 ? 11.113 30.611 18.406 1.00 90.25 550 LEU A O 1
ATOM 4484 N N . ARG A 1 551 ? 12.060 32.439 17.526 1.00 87.81 551 ARG A N 1
ATOM 4485 C CA . ARG A 1 551 ? 13.443 31.999 17.787 1.00 87.81 551 ARG A CA 1
ATOM 4486 C C . ARG A 1 551 ? 13.784 31.998 19.273 1.00 87.81 551 ARG A C 1
ATOM 4488 O O . ARG A 1 551 ? 14.475 31.087 19.725 1.00 87.81 551 ARG A O 1
ATOM 4495 N N . LYS A 1 552 ? 13.317 32.998 20.023 1.00 92.81 552 LYS A N 1
ATOM 4496 C CA . LYS A 1 552 ? 13.492 33.072 21.477 1.00 92.81 552 LYS A CA 1
ATOM 4497 C C . LYS A 1 552 ? 12.838 31.861 22.147 1.00 92.81 552 LYS A C 1
ATOM 4499 O O . LYS A 1 552 ? 13.519 31.153 22.886 1.00 92.81 552 LYS A O 1
ATOM 4504 N N . LEU A 1 553 ? 11.583 31.571 21.801 1.00 88.88 553 LEU A N 1
ATOM 4505 C CA . LEU A 1 553 ? 10.833 30.420 22.311 1.00 88.88 553 LEU A CA 1
ATOM 4506 C C . LEU A 1 553 ? 11.450 29.086 21.872 1.00 88.88 553 LEU A C 1
ATOM 4508 O O . LEU A 1 553 ? 11.565 28.175 22.685 1.00 88.88 553 LEU A O 1
ATOM 4512 N N . ALA A 1 554 ? 11.939 28.977 20.630 1.00 86.81 554 ALA A N 1
ATOM 4513 C CA . ALA A 1 554 ? 12.647 27.783 20.156 1.00 86.81 554 ALA A CA 1
ATOM 4514 C C . ALA A 1 554 ? 13.886 27.475 21.007 1.00 86.81 554 ALA A C 1
ATOM 4516 O O . ALA A 1 554 ? 14.102 26.331 21.405 1.00 86.81 554 ALA A O 1
ATOM 4517 N N . ASN A 1 555 ? 14.689 28.502 21.296 1.00 88.06 555 ASN A N 1
ATOM 4518 C CA . ASN A 1 555 ? 15.905 28.364 22.092 1.00 88.06 555 ASN A CA 1
ATOM 4519 C C . ASN A 1 555 ? 15.593 28.037 23.558 1.00 88.06 555 ASN A C 1
ATOM 4521 O O . ASN A 1 555 ? 16.311 27.249 24.165 1.00 88.06 555 ASN A O 1
ATOM 4525 N N . GLN A 1 556 ? 14.533 28.619 24.125 1.00 85.94 556 GLN A N 1
ATOM 4526 C CA . GLN A 1 556 ? 14.081 28.312 25.486 1.00 85.94 556 GLN A CA 1
ATOM 4527 C C . GLN A 1 556 ? 13.552 26.876 25.587 1.00 85.94 556 GLN A C 1
ATOM 4529 O O . GLN A 1 556 ? 13.993 26.138 26.462 1.00 85.94 556 GLN A O 1
ATOM 4534 N N . LYS A 1 557 ? 12.729 26.439 24.626 1.00 89.50 557 LYS A N 1
ATOM 4535 C CA . LYS A 1 557 ? 12.264 25.048 24.504 1.00 89.50 557 LYS A CA 1
ATOM 4536 C C . LYS A 1 557 ? 13.421 24.054 24.353 1.00 89.50 557 LYS A C 1
ATOM 4538 O O . LYS A 1 557 ? 13.354 22.955 24.877 1.00 89.50 557 LYS A O 1
ATOM 4543 N N . HIS A 1 558 ? 14.482 24.412 23.626 1.00 80.06 558 HIS A N 1
ATOM 4544 C CA . HIS A 1 558 ? 15.665 23.552 23.498 1.00 80.06 558 HIS A CA 1
ATOM 4545 C C . HIS A 1 558 ? 16.463 23.421 24.800 1.00 80.06 558 HIS A C 1
ATOM 4547 O O . HIS A 1 558 ? 17.082 22.384 25.015 1.00 80.06 558 HIS A O 1
ATOM 4553 N N . LYS A 1 559 ? 16.469 24.462 25.642 1.00 82.50 559 LYS A N 1
ATOM 4554 C CA . LYS A 1 559 ? 17.145 24.446 26.946 1.00 82.50 559 LYS A CA 1
ATOM 4555 C C . LYS A 1 559 ? 16.345 23.702 28.015 1.00 82.50 559 LYS A C 1
ATOM 4557 O O . LYS A 1 559 ? 16.952 23.073 28.869 1.00 82.50 559 LYS A O 1
ATOM 4562 N N . ASP A 1 560 ? 15.018 23.765 27.950 1.00 83.50 560 ASP A N 1
ATOM 4563 C CA . ASP A 1 560 ? 14.109 23.051 28.849 1.00 83.50 560 ASP A CA 1
ATOM 4564 C C . ASP A 1 560 ? 12.991 22.370 28.034 1.00 83.50 560 ASP A C 1
ATOM 4566 O O . ASP A 1 560 ? 11.898 22.922 27.864 1.00 83.50 560 ASP A O 1
ATOM 4570 N N . PRO A 1 561 ? 13.270 21.181 27.469 1.00 76.19 561 PRO A N 1
ATOM 4571 C CA . PRO A 1 561 ? 12.325 20.470 26.610 1.00 76.19 561 PRO A CA 1
ATOM 4572 C C . PRO A 1 561 ? 11.134 19.881 27.378 1.00 76.19 561 PRO A C 1
ATOM 4574 O O . PRO A 1 561 ? 10.137 19.497 26.760 1.00 76.19 561 PRO A O 1
ATOM 4577 N N . THR A 1 562 ? 11.217 19.807 28.708 1.00 76.31 562 THR A N 1
ATOM 4578 C CA . THR A 1 562 ? 10.178 19.239 29.574 1.00 76.31 562 THR A CA 1
ATOM 4579 C C . THR A 1 562 ? 9.077 20.236 29.924 1.00 76.31 562 THR A C 1
ATOM 4581 O O . THR A 1 562 ? 7.924 19.829 30.097 1.00 76.31 562 THR A O 1
ATOM 4584 N N . ASN A 1 563 ? 9.381 21.535 29.932 1.00 86.25 563 ASN A N 1
ATOM 4585 C CA . ASN A 1 563 ? 8.435 22.600 30.253 1.00 86.25 563 ASN A CA 1
ATOM 4586 C C . ASN A 1 563 ? 7.278 22.677 29.236 1.00 86.25 563 ASN A C 1
ATOM 4588 O O . ASN A 1 563 ? 7.459 22.988 28.054 1.00 86.25 563 ASN A O 1
ATOM 4592 N N . LEU A 1 564 ? 6.073 22.335 29.697 1.00 74.06 564 LEU A N 1
ATOM 4593 C CA . LEU A 1 564 ? 4.873 22.261 28.865 1.00 74.06 564 LEU A CA 1
ATOM 4594 C C . LEU A 1 564 ? 4.424 23.646 28.381 1.00 74.06 564 LEU A C 1
ATOM 4596 O O . LEU A 1 564 ? 4.053 23.786 27.216 1.00 74.06 564 LEU A O 1
ATOM 4600 N N . ASP A 1 565 ? 4.541 24.671 29.223 1.00 85.88 565 ASP A N 1
ATOM 4601 C CA . ASP A 1 565 ? 4.139 26.038 28.889 1.00 85.88 565 ASP A CA 1
ATOM 4602 C C . ASP A 1 565 ? 5.027 26.626 27.788 1.00 85.88 565 ASP A C 1
ATOM 4604 O O . ASP A 1 565 ? 4.524 27.225 26.838 1.00 85.88 565 ASP A O 1
ATOM 4608 N N . LEU A 1 566 ? 6.341 26.373 27.834 1.00 85.56 566 LEU A N 1
ATOM 4609 C CA . LEU A 1 566 ? 7.272 26.765 26.768 1.00 85.56 566 LEU A CA 1
ATOM 4610 C C . LEU A 1 566 ? 7.000 26.031 25.450 1.00 85.56 566 LEU A C 1
ATOM 4612 O O . LEU A 1 566 ? 7.145 26.621 24.375 1.00 85.56 566 LEU A O 1
ATOM 4616 N N . ARG A 1 567 ? 6.598 24.755 25.505 1.00 80.44 567 ARG A N 1
ATOM 4617 C CA . ARG A 1 567 ? 6.222 23.981 24.311 1.00 80.44 567 ARG A CA 1
ATOM 4618 C C . ARG A 1 567 ? 4.927 24.494 23.690 1.00 80.44 567 ARG A C 1
ATOM 4620 O O . ARG A 1 567 ? 4.896 24.678 22.474 1.00 80.44 567 ARG A O 1
ATOM 4627 N N . ASN A 1 568 ? 3.919 24.781 24.509 1.00 84.75 568 ASN A N 1
ATOM 4628 C CA . ASN A 1 568 ? 2.649 25.346 24.061 1.00 84.75 568 ASN A CA 1
ATOM 4629 C C . ASN A 1 568 ? 2.844 26.758 23.497 1.00 84.75 568 ASN A C 1
ATOM 4631 O O . ASN A 1 568 ? 2.427 27.021 22.375 1.00 84.75 568 ASN A O 1
ATOM 4635 N N . ALA A 1 569 ? 3.579 27.628 24.195 1.00 87.25 569 ALA A N 1
ATOM 4636 C CA . ALA A 1 569 ? 3.895 28.972 23.714 1.00 87.25 569 ALA A CA 1
ATOM 4637 C C . ALA A 1 569 ? 4.681 28.947 22.392 1.00 87.25 569 ALA A C 1
ATOM 4639 O O . ALA A 1 569 ? 4.392 29.723 21.481 1.00 87.25 569 ALA A O 1
ATOM 4640 N N . TYR A 1 570 ? 5.644 28.029 22.241 1.00 91.62 570 TYR A N 1
ATOM 4641 C CA . TYR A 1 570 ? 6.349 27.824 20.973 1.00 91.62 570 TYR A CA 1
ATOM 4642 C C . TYR A 1 570 ? 5.409 27.354 19.853 1.00 91.62 570 TYR A C 1
ATOM 4644 O O . TYR A 1 570 ? 5.546 27.812 18.717 1.00 91.62 570 TYR A O 1
ATOM 4652 N N . GLN A 1 571 ? 4.466 26.460 20.160 1.00 83.75 571 GLN A N 1
ATOM 4653 C CA . GLN A 1 571 ? 3.500 25.941 19.194 1.00 83.75 571 GLN A CA 1
ATOM 4654 C C . GLN A 1 571 ? 2.505 27.027 18.738 1.00 83.75 571 GLN A C 1
ATOM 4656 O O . GLN A 1 571 ? 2.290 27.219 17.544 1.00 83.75 571 GLN A O 1
ATOM 4661 N N . THR A 1 572 ? 1.987 27.837 19.658 1.00 90.12 572 THR A N 1
ATOM 4662 C CA . THR A 1 572 ? 1.158 28.997 19.303 1.00 90.12 572 THR A CA 1
ATOM 4663 C C . THR A 1 572 ? 1.952 30.008 18.467 1.00 90.12 572 THR A C 1
ATOM 4665 O O . THR A 1 572 ? 1.476 30.500 17.444 1.00 90.12 572 THR A O 1
ATOM 4668 N N . ALA A 1 573 ? 3.207 30.285 18.838 1.00 87.69 573 ALA A N 1
ATOM 4669 C CA . ALA A 1 573 ? 4.053 31.216 18.097 1.00 87.69 573 ALA A CA 1
ATOM 4670 C C . ALA A 1 573 ? 4.420 30.713 16.688 1.00 87.69 573 ALA A C 1
ATOM 4672 O O . ALA A 1 573 ? 4.573 31.530 15.776 1.00 87.69 573 ALA A O 1
ATOM 4673 N N . ILE A 1 574 ? 4.571 29.395 16.477 1.00 89.00 574 ILE A N 1
ATOM 4674 C CA . ILE A 1 574 ? 4.864 28.844 15.143 1.00 89.00 574 ILE A CA 1
ATOM 4675 C C . ILE A 1 574 ? 3.641 28.903 14.225 1.00 89.00 574 ILE A C 1
ATOM 4677 O O . ILE A 1 574 ? 3.811 29.171 13.036 1.00 89.00 574 ILE A O 1
ATOM 4681 N N . GLU A 1 575 ? 2.437 28.701 14.759 1.00 85.12 575 GLU A N 1
ATOM 4682 C CA . GLU A 1 575 ? 1.175 28.832 14.018 1.00 85.12 575 GLU A CA 1
ATOM 4683 C C . GLU A 1 575 ? 0.956 30.282 13.587 1.00 85.12 575 GLU A C 1
ATOM 4685 O O . GLU A 1 575 ? 0.926 30.561 12.389 1.00 85.12 575 GLU A O 1
ATOM 4690 N N . ILE A 1 576 ? 1.013 31.230 14.532 1.00 85.38 576 ILE A N 1
ATOM 4691 C CA . ILE A 1 576 ? 0.914 32.669 14.234 1.00 85.38 576 ILE A CA 1
ATOM 4692 C C . ILE A 1 576 ? 1.965 33.094 13.197 1.00 85.38 576 ILE A C 1
ATOM 4694 O O . ILE A 1 576 ? 1.680 33.892 12.300 1.00 85.38 576 ILE A O 1
ATOM 4698 N N . TYR A 1 577 ? 3.192 32.572 13.294 1.00 86.94 577 TYR A N 1
ATOM 4699 C CA . TYR A 1 577 ? 4.255 32.871 12.335 1.00 86.94 577 TYR A CA 1
ATOM 4700 C C . TYR A 1 577 ? 3.946 32.346 10.926 1.00 86.94 577 TYR A C 1
ATOM 4702 O O . TYR A 1 577 ? 4.175 33.069 9.954 1.00 86.94 577 TYR A O 1
ATOM 4710 N N . LYS A 1 578 ? 3.442 31.113 10.803 1.00 82.06 578 LYS A N 1
ATOM 4711 C CA . LYS A 1 578 ? 3.083 30.498 9.514 1.00 82.06 578 LYS A CA 1
ATOM 4712 C C . LYS A 1 578 ? 1.892 31.199 8.866 1.00 82.06 578 LYS A C 1
ATOM 4714 O O . LYS A 1 578 ? 1.969 31.509 7.678 1.00 82.06 578 LYS A O 1
ATOM 4719 N N . ASP A 1 579 ? 0.867 31.525 9.643 1.00 83.38 579 ASP A N 1
ATOM 4720 C CA . ASP A 1 579 ? -0.332 32.197 9.137 1.00 83.38 579 ASP A CA 1
ATOM 4721 C C . ASP A 1 579 ? -0.000 33.610 8.659 1.00 83.38 579 ASP A C 1
ATOM 4723 O O . ASP A 1 579 ? -0.308 33.986 7.527 1.00 83.38 579 ASP A O 1
ATOM 4727 N N . THR A 1 580 ? 0.752 34.367 9.466 1.00 82.31 580 THR A N 1
ATOM 4728 C CA . THR A 1 580 ? 1.206 35.712 9.076 1.00 82.31 580 THR A CA 1
ATOM 4729 C C . THR A 1 580 ? 2.102 35.652 7.832 1.00 82.31 580 THR A C 1
ATOM 4731 O O . THR A 1 580 ? 2.005 36.513 6.958 1.00 82.31 580 THR A O 1
ATOM 4734 N N . LEU A 1 581 ? 2.969 34.635 7.720 1.00 80.06 581 LEU A N 1
ATOM 4735 C CA . LEU A 1 581 ? 3.833 34.446 6.551 1.00 80.06 581 LEU A CA 1
ATOM 4736 C C . LEU A 1 581 ? 3.006 34.230 5.283 1.00 80.06 581 LEU A C 1
ATOM 4738 O O . LEU A 1 581 ? 3.312 34.823 4.248 1.00 80.06 581 LEU A O 1
ATOM 4742 N N . GLN A 1 582 ? 1.979 33.388 5.368 1.00 78.12 582 GLN A N 1
ATOM 4743 C CA . GLN A 1 582 ? 1.124 33.067 4.237 1.00 78.12 582 GLN A CA 1
ATOM 4744 C C . GLN A 1 582 ? 0.303 34.285 3.797 1.00 78.12 582 GLN A C 1
ATOM 4746 O O . GLN A 1 582 ? 0.295 34.608 2.609 1.00 78.12 582 GLN A O 1
ATOM 4751 N N . ILE A 1 583 ? -0.300 35.015 4.742 1.00 81.88 583 ILE A N 1
ATOM 4752 C CA . ILE A 1 583 ? -1.070 36.240 4.468 1.00 81.88 583 ILE A CA 1
ATOM 4753 C C . ILE A 1 583 ? -0.188 37.290 3.783 1.00 81.88 583 ILE A C 1
ATOM 4755 O O . ILE A 1 583 ? -0.506 37.737 2.683 1.00 81.88 583 ILE A O 1
ATOM 4759 N N . LYS A 1 584 ? 0.971 37.624 4.366 1.00 80.12 584 LYS A N 1
ATOM 4760 C CA . LYS A 1 584 ? 1.873 38.658 3.823 1.00 80.12 584 LYS A CA 1
ATOM 4761 C C . LYS A 1 584 ? 2.440 38.277 2.452 1.00 80.12 584 LYS A C 1
ATOM 4763 O O . LYS A 1 584 ? 2.663 39.147 1.610 1.00 80.12 584 LYS A O 1
ATOM 4768 N N . LYS A 1 585 ? 2.673 36.982 2.203 1.00 76.50 585 LYS A N 1
ATOM 4769 C CA . LYS A 1 585 ? 3.114 36.481 0.892 1.00 76.50 585 LYS A CA 1
ATOM 4770 C C . LYS A 1 585 ? 2.008 36.627 -0.157 1.00 76.50 585 LYS A C 1
ATOM 4772 O O . LYS A 1 585 ? 2.290 37.079 -1.265 1.00 76.50 585 LYS A O 1
ATOM 4777 N N . ASN A 1 586 ? 0.769 36.304 0.207 1.00 77.25 586 ASN A N 1
ATOM 4778 C CA . ASN A 1 586 ? -0.388 36.443 -0.674 1.00 77.25 586 ASN A CA 1
ATOM 4779 C C . ASN A 1 586 ? -0.696 37.913 -0.988 1.00 77.25 586 ASN A C 1
ATOM 4781 O O . ASN A 1 586 ? -0.874 38.249 -2.155 1.00 77.25 586 ASN A O 1
ATOM 4785 N N . GLU A 1 587 ? -0.683 38.800 0.011 1.00 79.69 587 GLU A N 1
ATOM 4786 C CA . GLU A 1 587 ? -0.850 40.250 -0.186 1.00 79.69 587 GLU A CA 1
ATOM 4787 C C . GLU A 1 587 ? 0.225 40.824 -1.111 1.00 79.69 587 GLU A C 1
ATOM 4789 O O . GLU A 1 587 ? -0.073 41.595 -2.021 1.00 79.69 587 GLU A O 1
ATOM 4794 N N . PHE A 1 588 ? 1.481 40.414 -0.926 1.00 78.12 588 PHE A N 1
ATOM 4795 C CA . PHE A 1 588 ? 2.575 40.854 -1.784 1.00 78.12 588 PHE A CA 1
ATOM 4796 C C . PHE A 1 588 ? 2.398 40.401 -3.235 1.00 78.12 588 PHE A C 1
ATOM 4798 O O . PHE A 1 588 ? 2.605 41.200 -4.146 1.00 78.12 588 PHE A O 1
ATOM 4805 N N . HIS A 1 589 ? 2.001 39.145 -3.458 1.00 73.75 589 HIS A N 1
ATOM 4806 C CA . HIS A 1 589 ? 1.732 38.642 -4.806 1.00 73.75 589 HIS A CA 1
ATOM 4807 C C . HIS A 1 589 ? 0.531 39.345 -5.436 1.00 73.75 589 HIS A C 1
ATOM 4809 O O . HIS A 1 589 ? 0.617 39.742 -6.593 1.00 73.75 589 HIS A O 1
ATOM 4815 N N . LYS A 1 590 ? -0.544 39.569 -4.675 1.00 78.88 590 LYS A N 1
ATOM 4816 C CA . LYS A 1 590 ? -1.735 40.276 -5.154 1.00 78.88 590 LYS A CA 1
ATOM 4817 C C . LYS A 1 590 ? -1.407 41.712 -5.570 1.00 78.88 590 LYS A C 1
ATOM 4819 O O . LYS A 1 590 ? -1.654 42.076 -6.710 1.00 78.88 590 LYS A O 1
ATOM 4824 N N . ASN A 1 591 ? -0.716 42.469 -4.716 1.00 77.81 591 ASN A N 1
ATOM 4825 C CA . ASN A 1 591 ? -0.279 43.832 -5.038 1.00 77.81 591 ASN A CA 1
ATOM 4826 C C . ASN A 1 591 ? 0.658 43.872 -6.256 1.00 77.81 591 ASN A C 1
ATOM 4828 O O . ASN A 1 591 ? 0.634 44.829 -7.025 1.00 77.81 591 ASN A O 1
ATOM 4832 N N . LYS A 1 592 ? 1.490 42.840 -6.447 1.00 73.06 592 LYS A N 1
ATOM 4833 C CA . LYS A 1 592 ? 2.371 42.738 -7.617 1.00 73.06 592 LYS A CA 1
ATOM 4834 C C . LYS A 1 592 ? 1.632 42.400 -8.902 1.00 73.06 592 LYS A C 1
ATOM 4836 O O . LYS A 1 592 ? 1.987 42.941 -9.944 1.00 73.06 592 LYS A O 1
ATOM 4841 N N . ILE A 1 593 ? 0.617 41.549 -8.824 1.00 77.38 593 ILE A N 1
ATOM 4842 C CA . ILE A 1 593 ? -0.287 41.275 -9.940 1.00 77.38 593 ILE A CA 1
ATOM 4843 C C . ILE A 1 593 ? -1.036 42.561 -10.310 1.00 77.38 593 ILE A C 1
ATOM 4845 O O . ILE A 1 593 ? -1.047 42.923 -11.480 1.00 77.38 593 ILE A O 1
ATOM 4849 N N . ASP A 1 594 ? -1.538 43.315 -9.330 1.00 78.69 594 ASP A N 1
ATOM 4850 C CA . ASP A 1 594 ? -2.214 44.596 -9.571 1.00 78.69 594 ASP A CA 1
ATOM 4851 C C . ASP A 1 594 ? -1.273 45.651 -10.197 1.00 78.69 594 ASP A C 1
ATOM 4853 O O . ASP A 1 594 ? -1.675 46.390 -11.097 1.00 78.69 594 ASP A O 1
ATOM 4857 N N . GLU A 1 595 ? -0.004 45.717 -9.768 1.00 74.62 595 GLU A N 1
ATOM 4858 C CA . GLU A 1 595 ? 1.027 46.564 -10.396 1.00 74.62 595 GLU A CA 1
ATOM 4859 C C . GLU A 1 595 ? 1.332 46.137 -11.842 1.00 74.62 595 GLU A C 1
ATOM 4861 O O . GLU A 1 595 ? 1.497 46.996 -12.707 1.00 74.62 595 GLU A O 1
ATOM 4866 N N . LEU A 1 596 ? 1.395 44.829 -12.117 1.00 75.31 596 LEU A N 1
ATOM 4867 C CA . LEU A 1 596 ? 1.614 44.298 -13.465 1.00 75.31 596 LEU A CA 1
ATOM 4868 C C . LEU A 1 596 ? 0.427 44.607 -14.379 1.00 75.31 596 LEU A C 1
ATOM 4870 O O . LEU A 1 596 ? 0.640 45.106 -15.481 1.00 75.31 596 LEU A O 1
ATOM 4874 N N . ILE A 1 597 ? -0.805 44.399 -13.912 1.00 75.81 597 ILE A N 1
ATOM 4875 C CA . ILE A 1 597 ? -2.029 44.712 -14.663 1.00 75.81 597 ILE A CA 1
ATOM 4876 C C . ILE A 1 597 ? -2.042 46.200 -15.048 1.00 75.81 597 ILE A C 1
ATOM 4878 O O . ILE A 1 597 ? -2.146 46.520 -16.229 1.00 75.81 5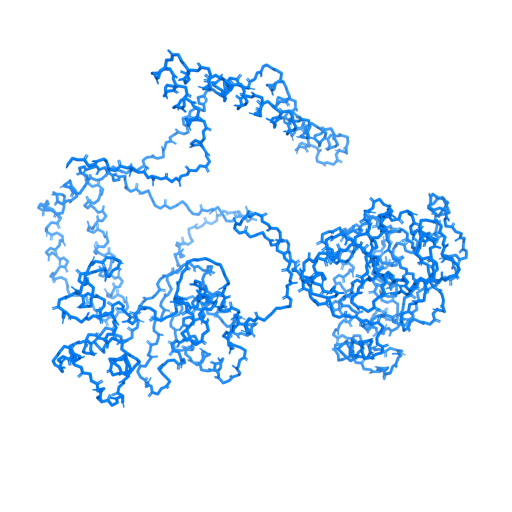97 ILE A O 1
ATOM 4882 N N . LYS A 1 598 ? -1.786 47.109 -14.096 1.00 72.69 598 LYS A N 1
ATOM 4883 C CA . LYS A 1 598 ? -1.713 48.562 -14.362 1.00 72.69 598 LYS A CA 1
ATOM 4884 C C . LYS A 1 598 ? -0.577 48.968 -15.308 1.00 72.69 598 LYS A C 1
ATOM 4886 O O . LYS A 1 598 ? -0.724 49.925 -16.067 1.00 72.69 598 LYS A O 1
ATOM 4891 N N . ALA A 1 599 ? 0.564 48.277 -15.251 1.00 68.75 599 ALA A N 1
ATOM 4892 C CA . ALA A 1 599 ? 1.703 48.538 -16.133 1.00 68.75 599 ALA A CA 1
ATOM 4893 C C . ALA A 1 599 ? 1.465 48.034 -17.566 1.00 68.75 599 ALA A C 1
ATOM 4895 O O . ALA A 1 599 ? 1.982 48.631 -18.508 1.00 68.75 599 ALA A O 1
ATOM 4896 N N . THR A 1 600 ? 0.654 46.983 -17.737 1.00 64.81 600 THR A N 1
ATOM 4897 C CA . THR A 1 600 ? 0.313 46.418 -19.056 1.00 64.81 600 THR A CA 1
ATOM 4898 C C . THR A 1 600 ? -0.476 47.418 -19.909 1.00 64.81 600 THR A C 1
ATOM 4900 O O . THR A 1 600 ? -0.330 47.436 -21.126 1.00 64.81 600 THR A O 1
ATOM 4903 N N . GLU A 1 601 ? -1.254 48.297 -19.271 1.00 61.22 601 GLU A N 1
ATOM 4904 C CA . GLU A 1 601 ? -2.086 49.300 -19.946 1.00 61.22 601 GLU A CA 1
ATOM 4905 C C . GLU A 1 601 ? -1.326 50.586 -20.332 1.00 61.22 601 GLU A C 1
ATOM 4907 O O . GLU A 1 601 ? -1.803 51.319 -21.192 1.00 61.22 601 GLU A O 1
ATOM 4912 N N . ASN A 1 602 ? -0.155 50.876 -19.736 1.00 60.31 602 ASN A N 1
ATOM 4913 C CA . ASN A 1 602 ? 0.481 52.203 -19.848 1.00 60.31 602 ASN A CA 1
ATOM 4914 C C . ASN A 1 602 ? 2.009 52.223 -20.091 1.00 60.31 602 ASN A C 1
ATOM 4916 O O . ASN A 1 602 ? 2.510 53.228 -20.591 1.00 60.31 602 ASN A O 1
ATOM 4920 N N . ASP A 1 603 ? 2.777 51.173 -19.754 1.00 70.06 603 ASP A N 1
ATOM 4921 C CA . ASP A 1 603 ? 4.240 51.138 -19.975 1.00 70.06 603 ASP A CA 1
ATOM 4922 C C . ASP A 1 603 ? 4.798 49.693 -20.064 1.00 70.06 603 ASP A C 1
ATOM 4924 O O . ASP A 1 603 ? 5.106 49.060 -19.041 1.00 70.06 603 ASP A O 1
ATOM 4928 N N . PRO A 1 604 ? 5.030 49.174 -21.287 1.00 71.06 604 PRO A N 1
ATOM 4929 C CA . PRO A 1 604 ? 5.567 47.831 -21.511 1.00 71.06 604 PRO A CA 1
ATOM 4930 C C . PRO A 1 604 ? 6.956 47.591 -20.895 1.00 71.06 604 PRO A C 1
ATOM 4932 O O . PRO A 1 604 ? 7.268 46.465 -20.503 1.00 71.06 604 PRO A O 1
ATOM 4935 N N . LYS A 1 605 ? 7.811 48.618 -20.761 1.00 71.38 605 LYS A N 1
ATOM 4936 C CA . LYS A 1 605 ? 9.137 48.457 -20.129 1.00 71.38 605 LYS A CA 1
ATOM 4937 C C . LYS A 1 605 ? 9.014 48.276 -18.618 1.00 71.38 605 LYS A C 1
ATOM 4939 O O . LYS A 1 605 ? 9.779 47.507 -18.027 1.00 71.38 605 LYS A O 1
ATOM 4944 N N . LEU A 1 606 ? 8.058 48.957 -17.988 1.00 70.56 606 LEU A N 1
ATOM 4945 C CA . LEU A 1 606 ? 7.784 48.812 -16.559 1.00 70.56 606 LEU A CA 1
ATOM 4946 C C . LEU A 1 606 ? 7.188 47.437 -16.231 1.00 70.56 606 LEU A C 1
ATOM 4948 O O . LEU A 1 606 ? 7.533 46.867 -15.192 1.00 70.56 606 LEU A O 1
ATOM 4952 N N . PHE A 1 607 ? 6.372 46.877 -17.130 1.00 75.56 607 PHE A N 1
ATOM 4953 C CA . PHE A 1 607 ? 5.843 45.515 -17.017 1.00 75.56 607 PHE A CA 1
ATOM 4954 C C . PHE A 1 607 ? 6.971 44.478 -16.926 1.00 75.56 607 PHE A C 1
ATOM 4956 O O . PHE A 1 607 ? 7.091 43.786 -15.913 1.00 75.56 607 PHE A O 1
ATOM 4963 N N . TRP A 1 608 ? 7.869 44.436 -17.918 1.00 70.56 608 TRP A N 1
ATOM 4964 C CA . TRP A 1 608 ? 8.971 43.465 -17.944 1.00 70.56 608 TRP A CA 1
ATOM 4965 C C . TRP A 1 608 ? 9.929 43.633 -16.762 1.00 70.56 608 TRP A C 1
ATOM 4967 O O . TRP A 1 608 ? 10.331 42.648 -16.141 1.00 70.56 608 TRP A O 1
ATOM 4977 N N . LYS A 1 609 ? 10.222 44.876 -16.359 1.00 69.62 609 LYS A N 1
ATOM 4978 C CA . LYS A 1 609 ? 11.042 45.157 -15.171 1.00 69.62 609 LYS A CA 1
ATOM 4979 C C . LYS A 1 609 ? 10.371 44.691 -13.873 1.00 69.62 609 LYS A C 1
ATOM 4981 O O . LYS A 1 609 ? 11.049 44.242 -12.947 1.00 69.62 609 LYS A O 1
ATOM 4986 N N . THR A 1 610 ? 9.049 44.800 -13.770 1.00 65.56 610 THR A N 1
ATOM 4987 C CA . THR A 1 610 ? 8.290 44.350 -12.592 1.00 65.56 610 THR A CA 1
ATOM 4988 C C . THR A 1 610 ? 8.185 42.827 -12.556 1.00 65.56 610 THR A C 1
ATOM 4990 O O . THR A 1 610 ? 8.366 42.234 -11.490 1.00 65.56 610 THR A O 1
ATOM 4993 N N . LEU A 1 611 ? 8.000 42.186 -13.711 1.00 68.25 611 LEU A N 1
ATOM 4994 C CA . LEU A 1 611 ? 7.962 40.731 -13.850 1.00 68.25 611 LEU A CA 1
ATOM 4995 C C . LEU A 1 611 ? 9.305 40.099 -13.454 1.00 68.25 611 LEU A C 1
ATOM 4997 O O . LEU A 1 611 ? 9.337 39.184 -12.633 1.00 68.25 611 LEU A O 1
ATOM 5001 N N . GLN A 1 612 ? 10.417 40.669 -13.925 1.00 62.19 612 GLN A N 1
ATOM 5002 C CA . GLN A 1 612 ? 11.773 40.190 -13.634 1.00 62.19 612 GLN A CA 1
ATOM 5003 C C . GLN A 1 612 ? 12.146 40.309 -12.140 1.00 62.19 612 GLN A C 1
ATOM 5005 O O . GLN A 1 612 ? 12.741 39.412 -11.552 1.00 62.19 612 GLN A O 1
ATOM 5010 N N . ASN A 1 613 ? 11.698 41.371 -11.462 1.00 60.00 613 ASN A N 1
ATOM 5011 C CA . ASN A 1 613 ? 11.851 41.495 -10.003 1.00 60.00 613 ASN A CA 1
ATOM 5012 C C . ASN A 1 613 ? 10.981 40.500 -9.205 1.00 60.00 613 ASN A C 1
ATOM 5014 O O . ASN A 1 613 ? 11.220 40.269 -8.013 1.00 60.00 613 ASN A O 1
ATOM 5018 N N . THR A 1 614 ? 9.943 39.944 -9.833 1.00 59.44 614 THR A N 1
ATOM 5019 C CA . THR A 1 614 ? 9.042 38.965 -9.213 1.00 59.44 614 THR A CA 1
ATOM 5020 C C . THR A 1 614 ? 9.598 37.545 -9.380 1.00 59.44 614 THR A C 1
ATOM 5022 O O . THR A 1 614 ? 9.546 36.768 -8.423 1.00 59.44 614 THR A O 1
ATOM 5025 N N . SER A 1 615 ? 10.239 37.241 -10.518 1.00 50.09 615 SER A N 1
ATOM 5026 C CA . SER A 1 615 ? 10.932 35.967 -10.779 1.00 50.09 615 SER A CA 1
ATOM 5027 C C . SER A 1 615 ? 12.191 35.772 -9.924 1.00 50.09 615 SER A C 1
ATOM 5029 O O . SER A 1 615 ? 12.403 34.681 -9.400 1.00 50.09 615 SER A O 1
ATOM 5031 N N . ASP A 1 616 ? 12.950 36.834 -9.633 1.00 43.66 616 ASP A N 1
ATOM 5032 C CA . ASP A 1 616 ? 14.153 36.756 -8.778 1.00 43.66 616 ASP A CA 1
ATOM 5033 C C . ASP A 1 616 ? 13.858 36.324 -7.321 1.00 43.66 616 ASP A C 1
ATOM 5035 O O . ASP A 1 616 ? 14.758 35.947 -6.564 1.00 43.66 616 ASP A O 1
ATOM 5039 N N . ASN A 1 617 ? 12.588 36.348 -6.896 1.00 43.94 617 ASN A N 1
ATOM 5040 C CA . ASN A 1 617 ? 12.154 35.827 -5.595 1.00 43.94 617 ASN A CA 1
ATOM 5041 C C . ASN A 1 617 ? 11.627 34.379 -5.642 1.00 43.94 617 ASN A C 1
ATOM 5043 O O . ASN A 1 617 ? 11.483 33.770 -4.575 1.00 43.94 617 ASN A O 1
ATOM 5047 N N . LEU A 1 618 ? 11.369 33.833 -6.836 1.00 40.53 618 LEU A N 1
ATOM 5048 C CA . LEU A 1 618 ? 10.968 32.440 -7.084 1.00 40.53 618 LEU A CA 1
ATOM 5049 C C . LEU A 1 618 ? 12.183 31.498 -7.206 1.00 40.53 618 LEU A C 1
ATOM 5051 O O . LEU A 1 618 ? 12.103 30.335 -6.802 1.00 40.53 618 LEU A O 1
ATOM 5055 N N . ASP A 1 619 ? 13.341 32.027 -7.607 1.00 33.09 619 ASP A N 1
ATOM 5056 C CA . ASP A 1 619 ? 14.588 31.283 -7.871 1.00 33.09 619 ASP A CA 1
ATOM 5057 C C . ASP A 1 619 ? 15.304 30.680 -6.644 1.00 33.09 619 ASP A C 1
ATOM 5059 O O . ASP A 1 619 ? 16.419 30.168 -6.741 1.00 33.09 619 ASP A O 1
ATOM 5063 N N . ASN A 1 620 ? 14.667 30.660 -5.469 1.00 35.66 620 ASN A N 1
ATOM 5064 C CA . ASN A 1 620 ? 15.130 29.832 -4.347 1.00 35.66 620 ASN A CA 1
ATOM 5065 C C . ASN A 1 620 ? 14.339 28.528 -4.170 1.00 35.66 620 ASN A C 1
ATOM 5067 O O . ASN A 1 620 ? 14.576 27.826 -3.185 1.00 35.66 620 ASN A O 1
ATOM 5071 N N . THR A 1 621 ? 13.433 28.179 -5.090 1.00 34.00 621 THR A N 1
ATOM 5072 C CA . THR A 1 621 ? 12.663 26.923 -4.994 1.00 34.00 621 THR A CA 1
ATOM 5073 C C . THR A 1 621 ? 12.590 26.068 -6.256 1.00 34.00 621 THR A C 1
ATOM 5075 O O . THR A 1 621 ? 12.116 24.943 -6.155 1.00 34.00 621 THR A O 1
ATOM 5078 N N . THR A 1 622 ? 13.125 26.488 -7.402 1.00 28.78 622 THR A N 1
ATOM 5079 C CA . THR A 1 622 ? 13.075 25.664 -8.623 1.00 28.78 622 THR A CA 1
ATOM 5080 C C . THR A 1 622 ? 14.328 25.847 -9.472 1.00 28.78 622 THR A C 1
ATOM 5082 O O . THR A 1 622 ? 14.482 26.834 -10.178 1.00 28.78 622 THR A O 1
ATOM 5085 N N . ASN A 1 623 ? 15.234 24.867 -9.420 1.00 29.69 623 ASN A N 1
ATOM 5086 C CA . ASN A 1 623 ? 16.220 24.668 -10.477 1.00 29.69 623 ASN A CA 1
ATOM 5087 C C . ASN A 1 623 ? 15.504 24.017 -11.668 1.00 29.69 623 ASN A C 1
ATOM 5089 O O . ASN A 1 623 ? 15.333 22.801 -11.685 1.00 29.69 623 ASN A O 1
ATOM 5093 N N . SER A 1 624 ? 15.144 24.800 -12.677 1.00 28.47 624 SER A N 1
ATOM 5094 C CA . SER A 1 624 ? 15.002 24.292 -14.042 1.00 28.47 624 SER A CA 1
ATOM 5095 C C . SER A 1 624 ? 15.530 25.350 -15.000 1.00 28.47 624 SER A C 1
ATOM 5097 O O . SER A 1 624 ? 14.897 26.375 -15.238 1.00 28.47 624 SER A O 1
ATOM 5099 N N . LYS A 1 625 ? 16.733 25.108 -15.522 1.00 30.38 625 LYS A N 1
ATOM 5100 C CA . LYS A 1 625 ? 17.239 25.816 -16.694 1.00 30.38 625 LYS A CA 1
ATOM 5101 C C . LYS A 1 625 ? 16.339 25.452 -17.871 1.00 30.38 625 LYS A C 1
ATOM 5103 O O . LYS A 1 625 ? 16.284 24.278 -18.202 1.00 30.38 625 LYS A O 1
ATOM 5108 N N . ASN A 1 626 ? 15.721 26.440 -18.504 1.00 28.08 626 ASN A N 1
ATOM 5109 C CA . ASN A 1 626 ? 15.346 26.382 -19.912 1.00 28.08 626 ASN A CA 1
ATOM 5110 C C . ASN A 1 626 ? 15.650 27.755 -20.513 1.00 28.08 626 ASN A C 1
ATOM 5112 O O . ASN A 1 626 ? 15.022 28.755 -20.176 1.00 28.08 626 ASN A O 1
ATOM 5116 N N . SER A 1 627 ? 16.678 27.794 -21.350 1.00 26.41 627 SER A N 1
ATOM 5117 C CA . SER A 1 627 ? 16.932 28.873 -22.299 1.00 26.41 627 SER A CA 1
ATOM 5118 C C . SER A 1 627 ? 16.042 28.654 -23.525 1.00 26.41 627 SER A C 1
ATOM 5120 O O . SER A 1 627 ? 16.108 27.561 -24.090 1.00 26.41 627 SER A O 1
ATOM 5122 N N . PRO A 1 628 ? 15.262 29.644 -23.983 1.00 31.31 628 PRO A N 1
ATOM 5123 C CA . PRO A 1 628 ? 14.741 29.645 -25.338 1.00 31.31 628 PRO A CA 1
ATOM 5124 C C . PRO A 1 628 ? 15.815 30.207 -26.280 1.00 31.31 628 PRO A C 1
ATOM 5126 O O . PRO A 1 628 ? 16.303 31.320 -26.091 1.00 31.31 628 PRO A O 1
ATOM 5129 N N . THR A 1 629 ? 16.208 29.422 -27.279 1.00 27.02 629 THR A N 1
ATOM 5130 C CA . THR A 1 629 ? 16.839 29.924 -28.505 1.00 27.02 629 THR A CA 1
ATOM 5131 C C . THR A 1 629 ? 15.759 30.573 -29.363 1.00 27.02 629 THR A C 1
ATOM 5133 O O . THR A 1 629 ? 14.846 29.888 -29.818 1.00 27.02 629 THR A O 1
ATOM 5136 N N . GLU A 1 630 ? 15.859 31.886 -29.561 1.00 28.77 630 GLU A N 1
ATOM 5137 C CA . GLU A 1 630 ? 15.155 32.602 -30.626 1.00 28.77 630 GLU A CA 1
ATOM 5138 C C . GLU A 1 630 ? 15.867 32.341 -31.957 1.00 28.77 630 GLU A C 1
ATOM 5140 O O . GLU A 1 630 ? 17.097 32.375 -32.034 1.00 28.77 630 GLU A O 1
ATOM 5145 N N . GLY A 1 631 ? 15.077 32.054 -32.991 1.00 27.19 631 GLY A N 1
ATOM 5146 C CA . GLY A 1 631 ? 15.541 31.965 -34.365 1.00 27.19 631 GLY A CA 1
ATOM 5147 C C . GLY A 1 631 ? 15.715 33.341 -35.008 1.00 27.19 631 GLY A C 1
ATOM 5148 O O . GLY A 1 631 ? 14.928 34.260 -34.771 1.00 27.19 631 GLY A O 1
ATOM 5149 N N . GLN A 1 632 ? 16.723 33.422 -35.870 1.00 27.97 632 GLN A N 1
ATOM 5150 C CA . GLN A 1 632 ? 16.613 34.010 -37.201 1.00 27.97 632 GLN A CA 1
ATOM 5151 C C . GLN A 1 632 ? 17.058 32.958 -38.209 1.00 27.97 632 GLN A C 1
ATOM 5153 O O . GLN A 1 632 ? 18.030 32.234 -37.886 1.00 27.97 632 GLN A O 1
#

Secondary structure (DSSP, 8-state):
-EEPSSPPGGGGGGTTS-EEE----S-GGGGGG--EEEE-TTSEEEEEE-TTSPEEEE-HHHHHHHTTTTSSSBTTB--EEEEEEGGGGTT-EEE-SS-S-S-EEEEE-TT--TTSTTSEEEE-TTT-HHHHHHHHHHHH-HHHHHHTT--GGGTTT-PPP--EEBTTTBS-HHHHHHHHTT---TT-HHHHHHHHHHHHHHHHHH-EE-SSTTTTSBHHHHHHHHHHHHHHTTS-------SS--B-TTSPBP--------EEETT-HHHHHHHHHHHHHS--SSHHHHHHHHHHHHH--EEE-EESSSSSPEETTEEEEEEPTTTTTSSHHHHHHHHHHHTTT-TT--S--TT---GGG--HHHHHHHH-TTPPPP--SS-HHHHHHHHHHHHHH-S-------GGGIIIIIHHHHHHHHHHSTT-TT---------------S---SSSPPPP----PEEP-TTHHHHHHHHHTSHHHHHHHHHHHH----SSHHHHHHHHHHHHHHHHHHHHHHSEE-----------GGG-TT--HHHHHHHHHHHHHHHHHHH-TT-HHHHHHHHHHHHHHHHHHHHHHHHHHHHHHHHHHHHHTT-HHHHHHHHHHHHTTTTTS-----------

pLDDT: mean 85.22, std 17.87, range [26.41, 98.75]

Organism: Paramuricea clavata (NCBI:txid317549)

Sequence (632 aa):
MKVLEPYKSKLSSLSGREVFLVAATLRPETMYGQTNCFVRPDMQYIAFETVHKQIFVCTRRAAQNMSYQGFTTEDGKYEVLLELTGQDIMGVPLKAPLTSYPVIYTLPMLNIKEDKGTGVVTSVPSDAPDDFAALRDLKSKEPFRKKYSLTDEMVLPFDPVPIIEVPGYGNLTAVKICEDMKIKSQNERDRLEEAKQLTYKKGFYEGIMLVGDFKGRLVQDAKKLVQSQMIEQKEAVLYMEPEKTIISRSGDRCVVALCDQWYLDYGDPEWKNKAREALKRLNTYAEESRRNFEATLDWLHEHACSRSYGLGTKLPWDEQYLIESLSDSTVYMAYYTVAYLLQGGVLDGSVPGPLNIKPEQMTREVWDYIFFNNAPKPTTDIPMESLTKLRQEFHYWYPVDVRVSGKDLIPNHLTYFLYNHCAVWQDESESQIVAWFDIQTIPKTEEHDQSKPPLHKLPLQFDWSENSKTNFRKALNSPETQNKMIEFLSTNFTNDISGVNECVTEFQNILTNASKKSLKIKKKKTRRKITNIANKKWFDKEFRIKRHELRKLANQKHKDPTNLDLRNAYQTAIEIYKDTLQIKKNEFHKNKIDELIKATENDPKLFWKTLQNTSDNLDNTTNSKNSPTEGQ

InterPro domains:
  IPR004493 Leucyl-tRNA synthetase, class Ia, archaeal/eukaryotic cytosolic [PTHR45794] (1-429)
  IPR009008 Valyl/Leucyl/Isoleucyl-tRNA synthetase, editing domain [G3DSA:3.90.740.10] (1-241)
  IPR009008 Valyl/Leucyl/Isoleucyl-tRNA synthetase, editing domain [SSF50677] (16-242)

Radius of gyration: 33.49 Å; chains: 1; bounding box: 88×78×85 Å

Foldseek 3Di:
DWFDPPDDFQCNLVPPATEDEAWDDPQLLLQQFFAAKEAAQADKWFWWAFPVRHTYIFHPVQVQQVQQARRHPHRSDIDGPDIDGLLRQFQTWDQAPNYPDRIATYDYDNPQDNQDTGSMHTQQQLQALLSVQRLVCVQVDPVRCVVSVHDCVNRVVRDGDQFKQFPPCGRSNSVSLCVVLVPNHSPPVVSSVVSNVVSVVRQQARIATCDDPRHRDRSVVVRVVSVVVCVVVVSHDDGDFDPDFDADPVRDTDHDGDDDADWDFLVDPVLLVLLVVLLVLEDAVDPVLSVLLVVLSVPDGIGRQWDQDDDAPADPVHRSIHGDDLQVLQACVLVVLCVCQQQVPPPVSPAGHPQRDDPVQCDPLLVCLQAPPPRDDDDGPRDPVSSVVSNVSSVVCDDPQEDEDDSVCSSTNHSSNSSVLCVPHVPDPRNNNHYYYDPPPPDDDDDDDPDDDPDPDDPQDFDDDPCLVVQLVVLCVPPVLVVLVVVLVVDDFDPDPVSVVVSVVSVVVSSVSSSVRRTDGPDPPPPPPPPPPVPPPLCDPVLVVLVVQLVVLVVVCVVPVPDPVSVVSNVVSVVVNVVSVVVSVVVVVVVLVVQLVVCVVPPPVSNVVSVVVVVVVVVVPDPDDDDDDDDD